Protein AF-0000000080302955 (afdb_homodimer)

Radius of gyration: 26.01 Å; Cα contacts (8 Å, |Δi|>4): 1082; chains: 2; bounding box: 60×89×62 Å

Sequence (620 aa):
MAKSSAPARTAAAPAAAERAVQARTAERAGIAPLDAADARRLARWQFAAAPGDGFSLRRLDPAAKPFSGGDKAADKARVEALARELDALQNLLYADRRHKLLVVLQGTDTSGKDGTIRGVFGQTSPLGVRTVAWKAPTETERAHDVLWRIHQQVPGAGEITIFNRSHYEDVLVPRVQGWVTMDQVRQRYAHINDFERMLAETGTRLVKCLLHISKDEQRARLQQRLDDPAKQWKFAPADLEVRRQWDDYQQAYADAIAATSTPWAPWTVVPADSKTHRNLMIALAVKQALLSMDLRFPPGDPALQGLRVTMAKSSAPARTAAAPAAAERAVQARTAERAGIAPLDAADARRLARWQFAAAPGDGFSLRRLDPAAKPFSGGDKAADKARVEALARELDALQNLLYADRRHKLLVVLQGTDTSGKDGTIRGVFGQTSPLGVRTVAWKAPTETERAHDVLWRIHQQVPGAGEITIFNRSHYEDVLVPRVQGWVTMDQVRQRYAHINDFERMLAETGTRLVKCLLHISKDEQRARLQQRLDDPAKQWKFAPADLEVRRQWDDYQQAYADAIAATSTPWAPWTVVPADSKTHRNLMIALAVKQALLSMDLRFPPGDPALQGLRVT

pLDDT: mean 91.27, std 11.77, range [23.86, 98.75]

InterPro domains:
  IPR022300 Polyphosphate:nucleotide phosphotransferase, PPK2 [TIGR03709] (47-303)
  IPR022488 Polyphosphate kinase-2-related [PF03976] (71-292)
  IPR027417 P-loop containing nucleoside triphosphate hydrolase [G3DSA:3.40.50.300] (45-309)
  IPR027417 P-loop containing nucleoside triphosphate hydrolase [SSF52540] (102-279)

Secondary structure (DSSP, 8-state):
---------BPPPPPHHHHHHHHHHHHHHTSPPPPHHHHHHHHTTEE-S---TT--GGGS-TT--TT--S-HHHHHHHHHHHHHHHHHHHHHHHHH-S-EEEEEEEESTTS-HHHHHHHHHTTS-TTTEEEEE--S--HHHHTS-TTHHHHTTS--TT-EEEEES-GGGGGTHHHHTTSS-HHHHHHHHHHHHHHHHHHHHTTEEEEEEEEE--HHHHHHHHHHHHH-TTTGGG--THHHHHHHTHHHHHHHHHHHHHHH--SSS-EEEEE-SSHHHHHHHHHHHHHHHHHTT---PPPP-GGGTT----/---------BPPPPPHHHHHHHHHHHHHHTSPPPPHHHHHHHHTTEE-S---TT--GGGS-TT--TT--S-HHHHHHHHHHHHHHHHHHHHHHHHH-S-EEEEEEEESTTS-HHHHHHHHHTTS-TTTEEEEE--S--HHHHTS-TTHHHHTTS--TT-EEEEES-GGGGGTHHHHTTSS-HHHHHHHHHHHHHHHHHHHHTTEEEEEEEEE--HHHHHHHHHHHHH-TTTGGG--THHHHHHHTHHHHHHHHHHHHHHH--SSS-EEEEE-SSHHHHHHHHHHHHHHHHHTT---PPPP-GGGTT----

Solvent-accessible surface area (backbone atoms only — not comparable to full-atom values): 32814 Å² total; per-residue (Å²): 130,82,76,79,64,62,73,61,51,44,40,76,72,77,50,73,69,49,48,52,32,20,44,52,19,16,54,74,47,73,48,78,57,82,52,68,68,57,50,49,57,49,22,70,36,24,28,29,35,46,26,46,79,77,58,51,62,84,78,52,60,22,70,53,53,92,84,54,85,83,42,69,68,61,43,49,50,49,30,52,53,46,13,52,49,47,26,38,45,46,53,38,35,43,57,41,44,71,41,22,33,37,37,36,37,39,59,59,83,84,33,42,63,67,57,35,47,34,56,37,46,11,56,29,42,44,85,39,38,44,51,46,76,63,69,84,73,50,74,72,53,63,77,45,58,82,56,58,70,51,64,75,63,59,50,52,65,15,23,35,24,34,27,44,36,56,77,61,49,70,54,36,56,38,48,71,70,60,74,50,53,72,68,55,44,52,51,47,41,53,51,50,47,51,50,50,47,53,40,34,78,70,36,30,46,50,47,36,34,36,30,35,53,42,74,67,54,38,38,53,50,54,38,45,22,66,71,33,81,93,35,33,80,78,56,53,76,65,56,56,58,52,54,74,41,42,69,54,51,51,50,35,51,27,50,49,48,29,65,47,15,27,81,69,39,29,35,29,59,36,30,21,58,44,64,63,47,28,29,35,54,51,42,50,53,51,46,53,55,58,24,61,61,55,48,45,71,62,80,79,59,75,87,51,64,87,66,76,69,126,129,82,77,79,64,63,73,59,52,44,40,76,70,76,50,73,70,48,48,52,33,20,42,52,18,17,55,73,46,74,47,78,55,81,53,68,67,58,50,48,57,50,22,73,37,22,27,28,35,46,26,48,82,76,60,51,63,85,78,51,62,22,70,54,52,93,82,52,84,82,41,70,68,59,41,48,50,49,29,52,53,46,14,51,50,47,26,39,46,47,53,37,35,43,58,38,44,71,42,21,32,37,37,36,36,39,58,59,83,82,32,41,62,67,57,34,47,35,56,37,47,11,57,30,41,44,86,39,38,43,52,46,77,64,70,85,75,49,73,72,53,64,76,47,59,83,56,58,70,50,64,76,62,59,50,52,66,13,22,36,24,34,26,44,35,57,77,61,48,72,54,36,54,38,48,71,72,61,76,49,53,72,68,54,45,54,51,47,40,52,52,49,46,53,51,50,46,52,41,33,78,71,36,30,46,51,46,34,34,36,31,35,54,42,73,67,53,39,37,54,51,53,38,46,22,64,70,33,80,93,35,32,80,79,55,54,76,66,55,57,58,51,54,74,40,43,70,52,51,52,50,36,51,27,51,49,48,29,65,48,16,28,80,69,40,29,37,29,57,35,31,21,56,41,65,63,47,28,29,37,54,52,41,50,53,51,46,51,54,56,25,61,61,56,49,44,71,60,80,77,59,75,87,52,64,87,64,76,66,126

Organism: Piscinibacter sakaiensis (NCBI:txid1547922)

Structure (mmCIF, N/CA/C/O backbone):
data_AF-0000000080302955-model_v1
#
loop_
_entity.id
_entity.type
_entity.pdbx_description
1 polymer 'UDP-galactose-lipid carrier transferase'
#
loop_
_atom_site.group_PDB
_atom_site.id
_atom_site.type_symbol
_atom_site.label_atom_id
_atom_site.label_alt_id
_atom_site.label_comp_id
_atom_site.label_asym_id
_atom_site.label_entity_id
_atom_site.label_seq_id
_atom_site.pdbx_PDB_ins_code
_atom_site.Cartn_x
_atom_site.Cartn_y
_atom_site.Cartn_z
_atom_site.occupancy
_atom_site.B_iso_or_equiv
_atom_site.auth_seq_id
_atom_site.auth_comp_id
_atom_site.auth_asym_id
_atom_site.auth_atom_id
_atom_site.pdbx_PDB_model_num
ATOM 1 N N . MET A 1 1 ? 16.266 -44.062 -28.812 1 30.67 1 MET A N 1
ATOM 2 C CA . MET A 1 1 ? 17.297 -43.438 -28 1 30.67 1 MET A CA 1
ATOM 3 C C . MET A 1 1 ? 16.719 -42.312 -27.141 1 30.67 1 MET A C 1
ATOM 5 O O . MET A 1 1 ? 16.125 -41.375 -27.672 1 30.67 1 MET A O 1
ATOM 9 N N . ALA A 1 2 ? 16.234 -42.75 -25.938 1 35.81 2 ALA A N 1
ATOM 10 C CA . ALA A 1 2 ? 15.508 -41.906 -24.984 1 35.81 2 ALA A CA 1
ATOM 11 C C . ALA A 1 2 ? 16.297 -40.656 -24.656 1 35.81 2 ALA A C 1
ATOM 13 O O . ALA A 1 2 ? 17.422 -40.719 -24.156 1 35.81 2 ALA A O 1
ATOM 14 N N . LYS A 1 3 ? 16.062 -39.625 -25.438 1 39.34 3 LYS A N 1
ATOM 15 C CA . LYS A 1 3 ? 16.781 -38.375 -25.219 1 39.34 3 LYS A CA 1
ATOM 16 C C . LYS A 1 3 ? 16.797 -38 -23.734 1 39.34 3 LYS A C 1
ATOM 18 O O . LYS A 1 3 ? 15.75 -38 -23.078 1 39.34 3 LYS A O 1
ATOM 23 N N . SER A 1 4 ? 17.859 -38.125 -23.047 1 32.59 4 SER A N 1
ATOM 24 C CA . SER A 1 4 ? 18.172 -37.812 -21.656 1 32.59 4 SER A CA 1
ATOM 25 C C . SER A 1 4 ? 17.719 -36.375 -21.297 1 32.59 4 SER A C 1
ATOM 27 O O . SER A 1 4 ? 18.141 -35.406 -21.938 1 32.59 4 SER A O 1
ATOM 29 N N . SER A 1 5 ? 16.438 -36.125 -20.875 1 33.81 5 SER A N 1
ATOM 30 C CA . SER A 1 5 ? 15.805 -34.875 -20.438 1 33.81 5 SER A CA 1
ATOM 31 C C . SER A 1 5 ? 16.688 -34.125 -19.469 1 33.81 5 SER A C 1
ATOM 33 O O . SER A 1 5 ? 17.047 -34.625 -18.406 1 33.81 5 SER A O 1
ATOM 35 N N . ALA A 1 6 ? 17.547 -33.281 -19.891 1 39 6 ALA A N 1
ATOM 36 C CA . ALA A 1 6 ? 18.453 -32.5 -19.062 1 39 6 ALA A CA 1
ATOM 37 C C . ALA A 1 6 ? 17.719 -31.891 -17.859 1 39 6 ALA A C 1
ATOM 39 O O . ALA A 1 6 ? 16.594 -31.406 -18 1 39 6 ALA A O 1
ATOM 40 N N . PRO A 1 7 ? 18.078 -32.188 -16.609 1 42.53 7 PRO A N 1
ATOM 41 C CA . PRO A 1 7 ? 17.5 -31.656 -15.383 1 42.53 7 PRO A CA 1
ATOM 42 C C . PRO A 1 7 ? 17.375 -30.141 -15.406 1 42.53 7 PRO A C 1
ATOM 44 O O . PRO A 1 7 ? 18.188 -29.469 -16.047 1 42.53 7 PRO A O 1
ATOM 47 N N . ALA A 1 8 ? 16.188 -29.609 -15.289 1 48.41 8 ALA A N 1
ATOM 48 C CA . ALA A 1 8 ? 15.938 -28.172 -15.148 1 48.41 8 ALA A CA 1
ATOM 49 C C . ALA A 1 8 ? 17.078 -27.484 -14.398 1 48.41 8 ALA A C 1
ATOM 51 O O . ALA A 1 8 ? 17.484 -27.953 -13.336 1 48.41 8 ALA A O 1
ATOM 52 N N . ARG A 1 9 ? 17.953 -26.75 -15.062 1 52.38 9 ARG A N 1
ATOM 53 C CA . ARG A 1 9 ? 19.094 -26.078 -14.445 1 52.38 9 ARG A CA 1
ATOM 54 C C . ARG A 1 9 ? 18.641 -25.062 -13.414 1 52.38 9 ARG A C 1
ATOM 56 O O . ARG A 1 9 ? 18.016 -24.047 -13.766 1 52.38 9 ARG A O 1
ATOM 63 N N . THR A 1 10 ? 18.562 -25.531 -12.195 1 56.72 10 THR A N 1
ATOM 64 C CA . THR A 1 10 ? 18.328 -24.641 -11.055 1 56.72 10 THR A CA 1
ATOM 65 C C . THR A 1 10 ? 19.406 -23.547 -10.992 1 56.72 10 THR A C 1
ATOM 67 O O . THR A 1 10 ? 20.453 -23.672 -11.617 1 56.72 10 THR A O 1
ATOM 70 N N . ALA A 1 11 ? 19.047 -22.359 -10.57 1 57.72 11 ALA A N 1
ATOM 71 C CA . ALA A 1 11 ? 20 -21.25 -10.438 1 57.72 11 ALA A CA 1
ATOM 72 C C . ALA A 1 11 ? 21.203 -21.656 -9.594 1 57.72 11 ALA A C 1
ATOM 74 O O . ALA A 1 11 ? 21.078 -22.484 -8.68 1 57.72 11 ALA A O 1
ATOM 75 N N . ALA A 1 12 ? 22.5 -21.312 -10.055 1 57.06 12 ALA A N 1
ATOM 76 C CA . ALA A 1 12 ? 23.703 -21.516 -9.266 1 57.06 12 ALA A CA 1
ATOM 77 C C . ALA A 1 12 ? 23.75 -20.594 -8.062 1 57.06 12 ALA A C 1
ATOM 79 O O . ALA A 1 12 ? 23.141 -19.516 -8.078 1 57.06 12 ALA A O 1
ATOM 80 N N . ALA A 1 13 ? 24.328 -21.062 -6.922 1 62.31 13 ALA A N 1
ATOM 81 C CA . ALA A 1 13 ? 24.609 -20.188 -5.785 1 62.31 13 ALA A CA 1
ATOM 82 C C . ALA A 1 13 ? 25.375 -18.938 -6.234 1 62.31 13 ALA A C 1
ATOM 84 O O . ALA A 1 13 ? 26.172 -19 -7.176 1 62.31 13 ALA A O 1
ATOM 85 N N . PRO A 1 14 ? 25.125 -17.797 -5.559 1 68.12 14 PRO A N 1
ATOM 86 C CA . PRO A 1 14 ? 25.766 -16.547 -5.953 1 68.12 14 PRO A CA 1
ATOM 87 C C . PRO A 1 14 ? 27.297 -16.641 -5.906 1 68.12 14 PRO A C 1
ATOM 89 O O . PRO A 1 14 ? 27.859 -17.234 -4.984 1 68.12 14 PRO A O 1
ATOM 92 N N . ALA A 1 15 ? 27.859 -16.094 -6.898 1 73.56 15 ALA A N 1
ATOM 93 C CA . ALA A 1 15 ? 29.312 -15.953 -6.977 1 73.56 15 ALA A CA 1
ATOM 94 C C . ALA A 1 15 ? 29.828 -15.039 -5.863 1 73.56 15 ALA A C 1
ATOM 96 O O . ALA A 1 15 ? 29.047 -14.375 -5.184 1 73.56 15 ALA A O 1
ATOM 97 N N . ALA A 1 16 ? 31.094 -15.148 -5.574 1 75.12 16 ALA A N 1
ATOM 98 C CA . ALA A 1 16 ? 31.75 -14.383 -4.516 1 75.12 16 ALA A CA 1
ATOM 99 C C . ALA A 1 16 ? 31.422 -12.891 -4.633 1 75.12 16 ALA A C 1
ATOM 101 O O . ALA A 1 16 ? 31.156 -12.234 -3.627 1 75.12 16 ALA A O 1
ATOM 102 N N . ALA A 1 17 ? 31.391 -12.43 -5.809 1 81.69 17 ALA A N 1
ATOM 103 C CA . ALA A 1 17 ? 31.109 -11.016 -6.031 1 81.69 17 ALA A CA 1
ATOM 104 C C . ALA A 1 17 ? 29.672 -10.68 -5.633 1 81.69 17 ALA A C 1
ATOM 106 O O . ALA A 1 17 ? 29.422 -9.625 -5.039 1 81.69 17 ALA A O 1
ATOM 107 N N . GLU A 1 18 ? 28.812 -11.586 -5.879 1 86 18 GLU A N 1
ATOM 108 C CA . GLU A 1 18 ? 27.406 -11.375 -5.539 1 86 18 GLU A CA 1
ATOM 109 C C . GLU A 1 18 ? 27.203 -11.391 -4.027 1 86 18 GLU A C 1
ATOM 111 O O . GLU A 1 18 ? 26.422 -10.609 -3.492 1 86 18 GLU A O 1
ATOM 116 N N . ARG A 1 19 ? 28.016 -12.188 -3.422 1 88.19 19 ARG A N 1
ATOM 117 C CA . ARG A 1 19 ? 27.922 -12.281 -1.968 1 88.19 19 ARG A CA 1
ATOM 118 C C . ARG A 1 19 ? 28.422 -11.008 -1.304 1 88.19 19 ARG A C 1
ATOM 120 O O . ARG A 1 19 ? 27.875 -10.57 -0.289 1 88.19 19 ARG A O 1
ATOM 127 N N . ALA A 1 20 ? 29.422 -10.484 -1.857 1 90.56 20 ALA A N 1
ATOM 128 C CA . ALA A 1 20 ? 29.953 -9.234 -1.32 1 90.56 20 ALA A CA 1
ATOM 129 C C . ALA A 1 20 ? 28.938 -8.102 -1.448 1 90.56 20 ALA A C 1
ATOM 131 O O . ALA A 1 20 ? 28.781 -7.293 -0.531 1 90.56 20 ALA A O 1
ATOM 132 N N . VAL A 1 21 ? 28.266 -8.078 -2.52 1 93.44 21 VAL A N 1
ATOM 133 C CA . VAL A 1 21 ? 27.25 -7.07 -2.754 1 93.44 21 VAL A CA 1
ATOM 134 C C . VAL A 1 21 ? 26.109 -7.238 -1.739 1 93.44 21 VAL A C 1
ATOM 136 O O . VAL A 1 21 ? 25.656 -6.262 -1.144 1 93.44 21 VAL A O 1
ATOM 139 N N . GLN A 1 22 ? 25.766 -8.43 -1.521 1 94.31 22 GLN A N 1
ATOM 140 C CA . GLN A 1 22 ? 24.688 -8.711 -0.578 1 94.31 22 GLN A CA 1
ATOM 141 C C . GLN A 1 22 ? 25.078 -8.305 0.84 1 94.31 22 GLN A C 1
ATOM 143 O O . GLN A 1 22 ? 24.266 -7.727 1.567 1 94.31 22 GLN A O 1
ATOM 148 N N . ALA A 1 23 ? 26.328 -8.555 1.139 1 93.94 23 ALA A N 1
ATOM 149 C CA . ALA A 1 23 ? 26.812 -8.219 2.475 1 93.94 23 ALA A CA 1
ATOM 150 C C . ALA A 1 23 ? 26.828 -6.711 2.695 1 93.94 23 ALA A C 1
ATOM 152 O O . ALA A 1 23 ? 26.453 -6.23 3.766 1 93.94 23 ALA A O 1
ATOM 153 N N . ARG A 1 24 ? 27.203 -6.008 1.759 1 95.12 24 ARG A N 1
ATOM 154 C CA . ARG A 1 24 ? 27.266 -4.551 1.859 1 95.12 24 ARG A CA 1
ATOM 155 C C . ARG A 1 24 ? 25.859 -3.963 2.012 1 95.12 24 ARG A C 1
ATOM 157 O O . ARG A 1 24 ? 25.641 -3.086 2.852 1 95.12 24 ARG A O 1
ATOM 164 N N . THR A 1 25 ? 24.953 -4.449 1.25 1 96.06 25 THR A N 1
ATOM 165 C CA . THR A 1 25 ? 23.562 -3.973 1.333 1 96.06 25 THR A CA 1
ATOM 166 C C . THR A 1 25 ? 22.969 -4.297 2.695 1 96.06 25 THR A C 1
ATOM 168 O O . THR A 1 25 ? 22.281 -3.459 3.295 1 96.06 25 THR A O 1
ATOM 171 N N . ALA A 1 26 ? 23.266 -5.488 3.15 1 96.44 26 ALA A N 1
ATOM 172 C CA . ALA A 1 26 ? 22.766 -5.895 4.457 1 96.44 26 ALA A CA 1
ATOM 173 C C . ALA A 1 26 ? 23.297 -4.98 5.559 1 96.44 26 ALA A C 1
ATOM 175 O O . ALA A 1 26 ? 22.547 -4.559 6.441 1 96.44 26 ALA A O 1
ATOM 176 N N . GLU A 1 27 ? 24.531 -4.691 5.457 1 94.81 27 GLU A N 1
ATOM 177 C CA . GLU A 1 27 ? 25.156 -3.805 6.434 1 94.81 27 GLU A CA 1
ATOM 178 C C . GLU A 1 27 ? 24.516 -2.422 6.41 1 94.81 27 GLU A C 1
ATOM 180 O O . GLU A 1 27 ? 24.188 -1.868 7.465 1 94.81 27 GLU A O 1
ATOM 185 N N . ARG A 1 28 ? 24.297 -1.939 5.309 1 93.69 28 ARG A N 1
ATOM 186 C CA . ARG A 1 28 ? 23.734 -0.609 5.137 1 93.69 28 ARG A CA 1
ATOM 187 C C . ARG A 1 28 ? 22.281 -0.568 5.629 1 93.69 28 ARG A C 1
ATOM 189 O O . ARG A 1 28 ? 21.828 0.461 6.125 1 93.69 28 ARG A O 1
ATOM 196 N N . ALA A 1 29 ? 21.594 -1.683 5.508 1 94.12 29 ALA A N 1
ATOM 197 C CA . ALA A 1 29 ? 20.219 -1.764 5.957 1 94.12 29 ALA A CA 1
ATOM 198 C C . ALA A 1 29 ? 20.141 -2.133 7.438 1 94.12 29 ALA A C 1
ATOM 200 O O . ALA A 1 29 ? 19.047 -2.152 8.023 1 94.12 29 ALA A O 1
ATOM 201 N N . GLY A 1 30 ? 21.25 -2.459 8.062 1 94.19 30 GLY A N 1
ATOM 202 C CA . GLY A 1 30 ? 21.297 -2.838 9.461 1 94.19 30 GLY A CA 1
ATOM 203 C C . GLY A 1 30 ? 20.688 -4.203 9.727 1 94.19 30 GLY A C 1
ATOM 204 O O . GLY A 1 30 ? 20.031 -4.406 10.75 1 94.19 30 GLY A O 1
ATOM 205 N N . ILE A 1 31 ? 20.812 -5.113 8.711 1 96.19 31 ILE A N 1
ATOM 206 C CA . ILE A 1 31 ? 20.25 -6.449 8.875 1 96.19 31 ILE A CA 1
ATOM 207 C C . ILE A 1 31 ? 21.312 -7.5 8.57 1 96.19 31 ILE A C 1
ATOM 209 O O . ILE A 1 31 ? 22.422 -7.168 8.125 1 96.19 31 ILE A O 1
ATOM 213 N N . ALA A 1 32 ? 21.016 -8.773 8.852 1 94.5 32 ALA A N 1
ATOM 214 C CA . ALA A 1 32 ? 21.906 -9.867 8.5 1 94.5 32 ALA A CA 1
ATOM 215 C C . ALA A 1 32 ? 21.797 -10.227 7.023 1 94.5 32 ALA A C 1
ATOM 217 O O . ALA A 1 32 ? 20.719 -10.109 6.434 1 94.5 32 ALA A O 1
ATOM 218 N N . PRO A 1 33 ? 22.922 -10.641 6.426 1 94.44 33 PRO A N 1
ATOM 219 C CA . PRO A 1 33 ? 22.812 -11.156 5.059 1 94.44 33 PRO A CA 1
ATOM 220 C C . PRO A 1 33 ? 22.016 -12.461 4.984 1 94.44 33 PRO A C 1
ATOM 222 O O . PRO A 1 33 ? 21.625 -13.008 6.016 1 94.44 33 PRO A O 1
ATOM 225 N N . LEU A 1 34 ? 21.703 -12.836 3.781 1 94.44 34 LEU A N 1
ATOM 226 C CA . LEU A 1 34 ? 21 -14.102 3.592 1 94.44 34 LEU A CA 1
ATOM 227 C C . LEU A 1 34 ? 21.906 -15.281 3.963 1 94.44 34 LEU A C 1
ATOM 229 O O . LEU A 1 34 ? 23.062 -15.336 3.537 1 94.44 34 LEU A O 1
ATOM 233 N N . ASP A 1 35 ? 21.359 -16.141 4.746 1 93.31 35 ASP A N 1
ATOM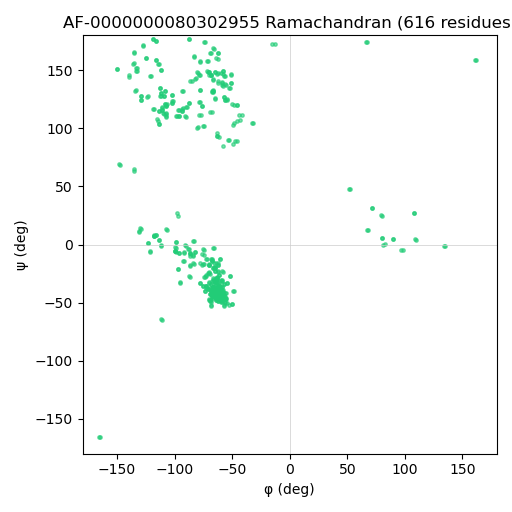 234 C CA . ASP A 1 35 ? 22.094 -17.344 5.113 1 93.31 35 ASP A CA 1
ATOM 235 C C . ASP A 1 35 ? 22.469 -18.156 3.879 1 93.31 35 ASP A C 1
ATOM 237 O O . ASP A 1 35 ? 21.641 -18.328 2.971 1 93.31 35 ASP A O 1
ATOM 241 N N . ALA A 1 36 ? 23.703 -18.719 3.855 1 91.88 36 ALA A N 1
ATOM 242 C CA . ALA A 1 36 ? 24.172 -19.484 2.701 1 91.88 36 ALA A CA 1
ATOM 243 C C . ALA A 1 36 ? 23.312 -20.719 2.461 1 91.88 36 ALA A C 1
ATOM 245 O O . ALA A 1 36 ? 23.078 -21.109 1.314 1 91.88 36 ALA A O 1
ATOM 246 N N . ALA A 1 37 ? 22.953 -21.312 3.525 1 93.62 37 ALA A N 1
ATOM 247 C CA . ALA A 1 37 ? 22.094 -22.484 3.395 1 93.62 37 ALA A CA 1
ATOM 248 C C . ALA A 1 37 ? 20.75 -22.125 2.789 1 93.62 37 ALA A C 1
ATOM 250 O O . ALA A 1 37 ? 20.234 -22.859 1.934 1 93.62 37 ALA A O 1
ATOM 251 N N . ASP A 1 38 ? 20.172 -21 3.225 1 94.81 38 ASP A N 1
ATOM 252 C CA . ASP A 1 38 ? 18.922 -20.531 2.662 1 94.81 38 ASP A CA 1
ATOM 253 C C . ASP A 1 38 ? 19.062 -20.203 1.18 1 94.81 38 ASP A C 1
ATOM 255 O O . ASP A 1 38 ? 18.188 -20.531 0.377 1 94.81 38 ASP A O 1
ATOM 259 N N . ALA A 1 39 ? 20.188 -19.594 0.848 1 94.06 39 ALA A N 1
ATOM 260 C CA . ALA A 1 39 ? 20.438 -19.25 -0.548 1 94.06 39 ALA A CA 1
ATOM 261 C C . ALA A 1 39 ? 20.484 -20.484 -1.427 1 94.06 39 ALA A C 1
ATOM 263 O O . ALA A 1 39 ? 19.906 -20.516 -2.516 1 94.06 39 ALA A O 1
ATOM 264 N N . ARG A 1 40 ? 21.141 -21.516 -0.97 1 93.12 40 ARG A N 1
ATOM 265 C CA . ARG A 1 40 ? 21.25 -22.766 -1.712 1 93.12 40 ARG A CA 1
ATOM 266 C C . ARG A 1 40 ? 19.891 -23.438 -1.854 1 93.12 40 ARG A C 1
ATOM 268 O O . ARG A 1 40 ? 19.562 -23.953 -2.926 1 93.12 40 ARG A O 1
ATOM 275 N N . ARG A 1 41 ? 19.156 -23.438 -0.769 1 95 41 ARG A N 1
ATOM 276 C CA . ARG A 1 41 ? 17.828 -24.047 -0.803 1 95 41 ARG A CA 1
ATOM 277 C C . ARG A 1 41 ? 16.922 -23.312 -1.778 1 95 41 ARG A C 1
ATOM 279 O O . ARG A 1 41 ? 16.172 -23.953 -2.535 1 95 41 ARG A O 1
ATOM 286 N N . LEU A 1 42 ? 17.016 -22.016 -1.708 1 95.44 42 LEU A N 1
ATOM 287 C CA . LEU A 1 42 ? 16.188 -21.219 -2.604 1 95.44 42 LEU A CA 1
ATOM 288 C C . LEU A 1 42 ? 16.516 -21.516 -4.062 1 95.44 42 LEU A C 1
ATOM 290 O O . LEU A 1 42 ? 15.609 -21.641 -4.891 1 95.44 42 LEU A O 1
ATOM 294 N N . ALA A 1 43 ? 17.797 -21.719 -4.398 1 92.94 43 ALA A N 1
ATOM 295 C CA . ALA A 1 43 ? 18.25 -21.938 -5.766 1 92.94 43 ALA A CA 1
ATOM 296 C C . ALA A 1 43 ? 17.641 -23.219 -6.355 1 92.94 43 ALA A C 1
ATOM 298 O O . ALA A 1 43 ? 17.391 -23.281 -7.559 1 92.94 43 ALA A O 1
ATOM 299 N N . ARG A 1 44 ? 17.25 -24.109 -5.52 1 92.81 44 ARG A N 1
ATOM 300 C CA . ARG A 1 44 ? 16.688 -25.391 -5.965 1 92.81 44 ARG A CA 1
ATOM 301 C C . ARG A 1 44 ? 15.273 -25.203 -6.496 1 92.81 44 ARG A C 1
ATOM 303 O O . ARG A 1 44 ? 14.75 -26.078 -7.184 1 92.81 44 ARG A O 1
ATOM 310 N N . TRP A 1 45 ? 14.727 -24.078 -6.141 1 95.5 45 TRP A N 1
ATOM 311 C CA . TRP A 1 45 ? 13.336 -23.844 -6.52 1 95.5 45 TRP A CA 1
ATOM 312 C C . TRP A 1 45 ? 13.234 -22.703 -7.523 1 95.5 45 TRP A C 1
ATOM 314 O O . TRP A 1 45 ? 12.133 -22.266 -7.875 1 95.5 45 TRP A O 1
ATOM 324 N N . GLN A 1 46 ? 14.414 -22.188 -7.941 1 94.5 46 GLN A N 1
ATOM 325 C CA . GLN A 1 46 ? 14.477 -21.094 -8.898 1 94.5 46 GLN A CA 1
ATOM 326 C C . GLN A 1 46 ? 14.977 -21.578 -10.258 1 94.5 46 GLN A C 1
ATOM 328 O O . GLN A 1 46 ? 15.961 -22.312 -10.336 1 94.5 46 GLN A O 1
ATOM 333 N N . PHE A 1 47 ? 14.312 -21.203 -11.273 1 91.31 47 PHE A N 1
ATOM 334 C CA . PHE A 1 47 ? 14.633 -21.641 -12.625 1 91.31 47 PHE A CA 1
ATOM 335 C C . PHE A 1 47 ? 15.078 -20.453 -13.484 1 91.31 47 PHE A C 1
ATOM 337 O O . PHE A 1 47 ? 14.266 -19.594 -13.828 1 91.31 47 PHE A O 1
ATOM 344 N N . ALA A 1 48 ? 16.344 -20.391 -13.781 1 83 48 ALA A N 1
ATOM 345 C CA . ALA A 1 48 ? 16.938 -19.266 -14.484 1 83 48 ALA A CA 1
ATOM 346 C C . ALA A 1 48 ? 17.125 -19.562 -15.969 1 83 48 ALA A C 1
ATOM 348 O O . ALA A 1 48 ? 17.562 -18.703 -16.734 1 83 48 ALA A O 1
ATOM 349 N N . ALA A 1 49 ? 16.891 -20.641 -16.359 1 76.75 49 ALA A N 1
ATOM 350 C CA . ALA A 1 49 ? 16.922 -21.047 -17.766 1 76.75 49 ALA A CA 1
ATOM 351 C C . ALA A 1 49 ? 15.773 -21.984 -18.109 1 76.75 49 ALA A C 1
ATOM 353 O O . ALA A 1 49 ? 15.195 -22.609 -17.219 1 76.75 49 ALA A O 1
ATOM 354 N N . ALA A 1 50 ? 15.391 -21.75 -19.344 1 68.06 50 ALA A N 1
ATOM 355 C CA . ALA A 1 50 ? 14.297 -22.609 -19.766 1 68.06 50 ALA A CA 1
ATOM 356 C C . ALA A 1 50 ? 14.531 -24.047 -19.328 1 68.06 50 ALA A C 1
ATOM 358 O O . ALA A 1 50 ? 15.539 -24.672 -19.688 1 68.06 50 ALA A O 1
ATOM 359 N N . PRO A 1 51 ? 13.641 -24.344 -18.406 1 64.75 51 PRO A N 1
ATOM 360 C CA . PRO A 1 51 ? 13.789 -25.766 -18.094 1 64.75 51 PRO A CA 1
ATOM 361 C C . PRO A 1 51 ? 13.484 -26.672 -19.281 1 64.75 51 PRO A C 1
ATOM 363 O O . PRO A 1 51 ? 12.711 -26.297 -20.172 1 64.75 51 PRO A O 1
ATOM 366 N N . GLY A 1 52 ? 14.594 -27.047 -20.062 1 59.09 52 GLY A N 1
ATOM 367 C CA . GLY A 1 52 ? 14.508 -27.859 -21.266 1 59.09 52 GLY A CA 1
ATOM 368 C C . GLY A 1 52 ? 13.156 -28.531 -21.438 1 59.09 52 GLY A C 1
ATOM 369 O O . GLY A 1 52 ? 12.258 -28.344 -20.625 1 59.09 52 GLY A O 1
ATOM 370 N N . ASP A 1 53 ? 12.945 -29.141 -22.547 1 61 53 ASP A N 1
ATOM 371 C CA . ASP A 1 53 ? 11.812 -29.969 -22.922 1 61 53 ASP A CA 1
ATOM 372 C C . ASP A 1 53 ? 11.523 -31.016 -21.844 1 61 53 ASP A C 1
ATOM 374 O O . ASP A 1 53 ? 12.453 -31.625 -21.297 1 61 53 ASP A O 1
ATOM 378 N N . GLY A 1 54 ? 10.43 -30.781 -20.969 1 70.25 54 GLY A N 1
ATOM 379 C CA . GLY A 1 54 ? 10.055 -31.797 -20 1 70.25 54 GLY A CA 1
ATOM 380 C C . GLY A 1 54 ? 9.781 -31.234 -18.609 1 70.25 54 GLY A C 1
ATOM 381 O O . GLY A 1 54 ? 9.555 -31.984 -17.656 1 70.25 54 GLY A O 1
ATOM 382 N N . PHE A 1 55 ? 9.945 -29.969 -18.531 1 83.5 55 PHE A N 1
ATOM 383 C CA . PHE A 1 55 ? 9.594 -29.406 -17.234 1 83.5 55 PHE A CA 1
ATOM 384 C C . PHE A 1 55 ? 8.148 -29.734 -16.859 1 83.5 55 PHE A C 1
ATOM 386 O O . PHE A 1 55 ? 7.254 -29.625 -17.703 1 83.5 55 PHE A O 1
ATOM 393 N N . SER A 1 56 ? 8.023 -30.312 -15.633 1 88 56 SER A N 1
ATOM 394 C CA . SER A 1 56 ? 6.691 -30.641 -15.133 1 88 56 SER A CA 1
ATOM 395 C C . SER A 1 56 ? 6.52 -30.188 -13.688 1 88 56 SER A C 1
ATOM 397 O O . SER A 1 56 ? 7.383 -30.438 -12.844 1 88 56 SER A O 1
ATOM 399 N N . LEU A 1 57 ? 5.449 -29.562 -13.469 1 92.19 57 LEU A N 1
ATOM 400 C CA . LEU A 1 57 ? 5.125 -29.141 -12.109 1 92.19 57 LEU A CA 1
ATOM 401 C C . LEU A 1 57 ? 4.898 -30.344 -11.203 1 92.19 57 LEU A C 1
ATOM 403 O O . LEU A 1 57 ? 4.992 -30.234 -9.977 1 92.19 57 LEU A O 1
ATOM 407 N N . ARG A 1 58 ? 4.621 -31.484 -11.836 1 89.75 58 ARG A N 1
ATOM 408 C CA . ARG A 1 58 ? 4.34 -32.688 -11.078 1 89.75 58 ARG A CA 1
ATOM 409 C C . ARG A 1 58 ? 5.574 -33.156 -10.312 1 89.75 58 ARG A C 1
ATOM 411 O O . ARG A 1 58 ? 5.457 -33.906 -9.336 1 89.75 58 ARG A O 1
ATOM 418 N N . ARG A 1 59 ? 6.676 -32.719 -10.742 1 90.5 59 ARG A N 1
ATOM 419 C CA . ARG A 1 59 ? 7.93 -33.156 -10.117 1 90.5 59 ARG A CA 1
ATOM 420 C C . ARG A 1 59 ? 8.242 -32.312 -8.891 1 90.5 59 ARG A C 1
ATOM 422 O O . ARG A 1 59 ? 9.164 -32.625 -8.133 1 90.5 59 ARG A O 1
ATOM 429 N N . LEU A 1 60 ? 7.523 -31.281 -8.688 1 94.56 60 LEU A N 1
ATOM 430 C CA . LEU A 1 60 ? 7.715 -30.391 -7.559 1 94.56 60 LEU A CA 1
ATOM 431 C C . LEU A 1 60 ? 6.602 -30.562 -6.531 1 94.56 60 LEU A C 1
ATOM 433 O O . LEU A 1 60 ? 5.434 -30.281 -6.82 1 94.56 60 LEU A O 1
ATOM 437 N N . ASP A 1 61 ? 6.941 -31.062 -5.363 1 96.94 61 ASP A N 1
ATOM 438 C CA . ASP A 1 61 ? 5.969 -31.344 -4.312 1 96.94 61 ASP A CA 1
ATOM 439 C C . ASP A 1 61 ? 5.391 -30.047 -3.744 1 96.94 61 ASP A C 1
ATOM 441 O O . ASP A 1 61 ? 6.094 -29.281 -3.074 1 96.94 61 ASP A O 1
ATOM 445 N N . PRO A 1 62 ? 4.125 -29.828 -3.949 1 98 62 PRO A N 1
ATOM 446 C CA . PRO A 1 62 ? 3.52 -28.594 -3.441 1 98 62 PRO A CA 1
ATOM 447 C C . PRO A 1 62 ? 3.449 -28.547 -1.917 1 98 62 PRO A C 1
ATOM 449 O O . PRO A 1 62 ? 3.197 -27.5 -1.335 1 98 62 PRO A O 1
ATOM 452 N N . ALA A 1 63 ? 3.686 -29.641 -1.277 1 97.81 63 ALA A N 1
ATOM 453 C CA . ALA A 1 63 ? 3.605 -29.719 0.179 1 97.81 63 ALA A CA 1
ATOM 454 C C . ALA A 1 63 ? 4.992 -29.625 0.811 1 97.81 63 ALA A C 1
ATOM 456 O O . ALA A 1 63 ? 5.125 -29.625 2.037 1 97.81 63 ALA A O 1
ATOM 457 N N . ALA A 1 64 ? 6.059 -29.531 -0.022 1 97.56 64 ALA A N 1
ATOM 458 C CA . ALA A 1 64 ? 7.414 -29.422 0.503 1 97.56 64 ALA A CA 1
ATOM 459 C C . ALA A 1 64 ? 7.562 -28.188 1.383 1 97.56 64 ALA A C 1
ATOM 461 O O . ALA A 1 64 ? 6.902 -27.156 1.148 1 97.56 64 ALA A O 1
ATOM 462 N N . LYS A 1 65 ? 8.422 -28.297 2.412 1 97.69 65 LYS A N 1
ATOM 463 C CA . LYS A 1 65 ? 8.688 -27.188 3.32 1 97.69 65 LYS A CA 1
ATOM 464 C C . LYS A 1 65 ? 10.188 -27.047 3.58 1 97.69 65 LYS A C 1
ATOM 466 O O . LYS A 1 65 ? 10.633 -27.109 4.727 1 97.69 65 LYS A O 1
ATOM 471 N N . PRO A 1 66 ? 10.93 -26.734 2.578 1 96.5 66 PRO A N 1
ATOM 472 C CA . PRO A 1 66 ? 12.383 -26.719 2.699 1 96.5 66 PRO A CA 1
ATOM 473 C C . PRO A 1 66 ? 12.891 -25.672 3.693 1 96.5 66 PRO A C 1
ATOM 475 O O . PRO A 1 66 ? 14.016 -25.766 4.176 1 96.5 66 PRO A O 1
ATOM 478 N N . PHE A 1 67 ? 12.086 -24.703 4.094 1 96.88 67 PHE A N 1
ATOM 479 C CA . PHE A 1 67 ? 12.578 -23.625 4.945 1 96.88 67 PHE A CA 1
ATOM 480 C C . PHE A 1 67 ? 11.961 -23.719 6.336 1 96.88 67 PHE A C 1
ATOM 482 O O . PHE A 1 67 ? 12.281 -22.906 7.215 1 96.88 67 PHE A O 1
ATOM 489 N N . SER A 1 68 ? 11.133 -24.688 6.508 1 96.12 68 SER A N 1
ATOM 490 C CA . SER A 1 68 ? 10.508 -24.859 7.816 1 96.12 68 SER A CA 1
ATOM 491 C C . SER A 1 68 ? 11.43 -25.609 8.773 1 96.12 68 SER A C 1
ATOM 493 O O . SER A 1 68 ? 12.102 -26.562 8.383 1 96.12 68 SER A O 1
ATOM 495 N N . GLY A 1 69 ? 11.422 -25.203 10.031 1 93 69 GLY A N 1
ATOM 496 C CA . GLY A 1 69 ? 12.117 -25.938 11.078 1 93 69 GLY A CA 1
ATOM 497 C C . GLY A 1 69 ? 11.25 -27 11.742 1 93 69 GLY A C 1
ATOM 498 O O . GLY A 1 69 ? 11.695 -27.656 12.68 1 93 69 GLY A O 1
ATOM 499 N N . GLY A 1 70 ? 10.039 -27.062 11.305 1 93.62 70 GLY A N 1
ATOM 500 C CA . GLY A 1 70 ? 9.141 -28.062 11.852 1 93.62 70 GLY A CA 1
ATOM 501 C C . GLY A 1 70 ? 8.227 -27.516 12.93 1 93.62 70 GLY A C 1
ATOM 502 O O . GLY A 1 70 ? 7.387 -28.234 13.469 1 93.62 70 GLY A O 1
ATOM 503 N N . ASP A 1 71 ? 8.422 -26.312 13.281 1 94.06 71 ASP A N 1
ATOM 504 C CA . ASP A 1 71 ? 7.602 -25.641 14.281 1 94.06 71 ASP A CA 1
ATOM 505 C C . ASP A 1 71 ? 6.871 -24.438 13.68 1 94.06 71 ASP A C 1
ATOM 507 O O . ASP A 1 71 ? 7.496 -23.453 13.297 1 94.06 71 ASP A O 1
ATOM 511 N N . LYS A 1 72 ? 5.57 -24.562 13.695 1 93.19 72 LYS A N 1
ATOM 512 C CA . LYS A 1 72 ? 4.746 -23.547 13.031 1 93.19 72 LYS A CA 1
ATOM 513 C C . LYS A 1 72 ? 4.922 -22.188 13.688 1 93.19 72 LYS A C 1
ATOM 515 O O . LYS A 1 72 ? 4.996 -21.156 13 1 93.19 72 LYS A O 1
ATOM 520 N N . ALA A 1 73 ? 4.969 -22.188 14.953 1 94.25 73 ALA A N 1
ATOM 521 C CA . ALA A 1 73 ? 5.117 -20.938 15.68 1 94.25 73 ALA A CA 1
ATOM 522 C C . ALA A 1 73 ? 6.461 -20.281 15.367 1 94.25 73 ALA A C 1
ATOM 524 O O . ALA A 1 73 ? 6.531 -19.062 15.164 1 94.25 73 ALA A O 1
ATOM 525 N N . ALA A 1 74 ? 7.453 -21.062 15.359 1 95.5 74 ALA A N 1
ATOM 526 C CA . ALA A 1 74 ? 8.781 -20.547 15.039 1 95.5 74 ALA A CA 1
ATOM 527 C C . ALA A 1 74 ? 8.844 -20.047 13.594 1 95.5 74 ALA A C 1
ATOM 529 O O . ALA A 1 74 ? 9.461 -19.016 13.32 1 95.5 74 ALA A O 1
ATOM 530 N N . ASP A 1 75 ? 8.219 -20.75 12.703 1 96.38 75 ASP A N 1
ATOM 531 C CA . ASP A 1 75 ? 8.195 -20.344 11.297 1 96.38 75 ASP A CA 1
ATOM 532 C C . ASP A 1 75 ? 7.457 -19.016 11.125 1 96.38 75 ASP A C 1
ATOM 534 O O . ASP A 1 75 ? 7.883 -18.156 10.352 1 96.38 75 ASP A O 1
ATOM 538 N N . LYS A 1 76 ? 6.41 -18.891 11.867 1 94.56 76 LYS A N 1
ATOM 539 C CA . LYS A 1 76 ? 5.652 -17.656 11.82 1 94.56 76 LYS A CA 1
ATOM 540 C C . LYS A 1 76 ? 6.488 -16.484 12.344 1 94.56 76 LYS A C 1
ATOM 542 O O . LYS A 1 76 ? 6.473 -15.391 11.766 1 94.56 76 LYS A O 1
ATOM 547 N N . ALA A 1 77 ? 7.176 -16.719 13.367 1 94.75 77 ALA A N 1
ATOM 548 C CA . ALA A 1 77 ? 8.055 -15.688 13.93 1 94.75 77 ALA A CA 1
ATOM 549 C C . ALA A 1 77 ? 9.133 -15.289 12.93 1 94.75 77 ALA A C 1
ATOM 551 O O . ALA A 1 77 ? 9.492 -14.117 12.828 1 94.75 77 ALA A O 1
ATOM 552 N N . ARG A 1 78 ? 9.633 -16.297 12.266 1 96.25 78 ARG A N 1
ATOM 553 C CA . ARG A 1 78 ? 10.648 -16.031 11.25 1 96.25 78 ARG A CA 1
ATOM 554 C C . ARG A 1 78 ? 10.086 -15.18 10.117 1 96.25 78 ARG A C 1
ATOM 556 O O . ARG A 1 78 ? 10.75 -14.266 9.625 1 96.25 78 ARG A O 1
ATOM 563 N N . VAL A 1 79 ? 8.875 -15.43 9.719 1 95.62 79 VAL A N 1
ATOM 564 C CA . VAL A 1 79 ? 8.219 -14.617 8.688 1 95.62 79 VAL A CA 1
ATOM 565 C C . VAL A 1 79 ? 8.117 -13.172 9.156 1 95.62 79 VAL A C 1
ATOM 567 O O . VAL A 1 79 ? 8.414 -12.242 8.398 1 95.62 79 VAL A O 1
ATOM 570 N N . GLU A 1 80 ? 7.781 -13 10.383 1 91.38 80 GLU A N 1
ATOM 571 C CA . GLU A 1 80 ? 7.645 -11.656 10.945 1 91.38 80 GLU A CA 1
ATOM 572 C C . GLU A 1 80 ? 8.984 -10.938 10.977 1 91.38 80 GLU A C 1
ATOM 574 O O . GLU A 1 80 ? 9.062 -9.742 10.664 1 91.38 80 GLU A O 1
ATOM 579 N N . ALA A 1 81 ? 9.961 -11.609 11.367 1 94.81 81 ALA A N 1
ATOM 580 C CA . ALA A 1 81 ? 11.305 -11.039 11.391 1 94.81 81 ALA A CA 1
ATOM 581 C C . ALA A 1 81 ? 11.75 -10.625 9.992 1 94.81 81 ALA A C 1
ATOM 583 O O . ALA A 1 81 ? 12.305 -9.539 9.805 1 94.81 81 ALA A O 1
ATOM 584 N N . LEU A 1 82 ? 11.484 -11.484 9.062 1 96.06 82 LEU A N 1
ATOM 585 C CA . LEU A 1 82 ? 11.836 -11.18 7.68 1 96.06 82 LEU A CA 1
ATOM 586 C C . LEU A 1 82 ? 11.039 -9.984 7.164 1 96.06 82 LEU A C 1
ATOM 588 O O . LEU A 1 82 ? 11.57 -9.164 6.418 1 96.06 82 LEU A O 1
ATOM 592 N N . ALA A 1 83 ? 9.812 -9.93 7.543 1 91.31 83 ALA A N 1
ATOM 593 C CA . ALA A 1 83 ? 8.992 -8.789 7.129 1 91.31 83 ALA A CA 1
ATOM 594 C C . ALA A 1 83 ? 9.594 -7.473 7.602 1 91.31 83 ALA A C 1
ATOM 596 O O . ALA A 1 83 ? 9.586 -6.48 6.871 1 91.31 83 ALA A O 1
ATOM 597 N N . ARG A 1 84 ? 10.172 -7.449 8.75 1 91.38 84 ARG A N 1
ATOM 598 C CA . ARG A 1 84 ? 10.844 -6.262 9.273 1 91.38 84 ARG A CA 1
ATOM 599 C C . ARG A 1 84 ? 12.109 -5.949 8.484 1 91.38 84 ARG A C 1
ATOM 601 O O . ARG A 1 84 ? 12.398 -4.785 8.195 1 91.38 84 ARG A O 1
ATOM 608 N N . GLU A 1 85 ? 12.812 -6.996 8.211 1 95.88 85 GLU A N 1
ATOM 609 C CA . GLU A 1 85 ? 14.016 -6.809 7.398 1 95.88 85 GLU A CA 1
ATOM 610 C C . GLU A 1 85 ? 13.664 -6.25 6.023 1 95.88 85 GLU A C 1
ATOM 612 O O . GLU A 1 85 ? 14.375 -5.391 5.496 1 95.88 85 GLU A O 1
ATOM 617 N N . LEU A 1 86 ? 12.562 -6.781 5.496 1 95.38 86 LEU A N 1
ATOM 618 C CA . LEU A 1 86 ? 12.125 -6.309 4.188 1 95.38 86 LEU A CA 1
ATOM 619 C C . LEU A 1 86 ? 11.719 -4.836 4.254 1 95.38 86 LEU A C 1
ATOM 621 O O . LEU A 1 86 ? 11.922 -4.09 3.295 1 95.38 86 LEU A O 1
ATOM 625 N N . ASP A 1 87 ? 11.211 -4.426 5.32 1 91.06 87 ASP A N 1
ATOM 626 C CA . ASP A 1 87 ? 10.883 -3.016 5.516 1 91.06 87 ASP A CA 1
ATOM 627 C C . ASP A 1 87 ? 12.141 -2.152 5.492 1 91.06 87 ASP A C 1
ATOM 629 O O . ASP A 1 87 ? 12.164 -1.094 4.863 1 91.06 87 ASP A O 1
ATOM 633 N N . ALA A 1 88 ? 13.156 -2.568 6.188 1 93.38 88 ALA A N 1
ATOM 634 C CA . ALA A 1 88 ? 14.43 -1.855 6.199 1 93.38 88 ALA A CA 1
ATOM 635 C C . ALA A 1 88 ? 15.023 -1.761 4.797 1 93.38 88 ALA A C 1
ATOM 637 O O . ALA A 1 88 ? 15.508 -0.703 4.391 1 93.38 88 ALA A O 1
ATOM 638 N N . LEU A 1 89 ? 14.93 -2.844 4.105 1 96.25 89 LEU A N 1
ATOM 639 C CA . LEU A 1 89 ? 15.469 -2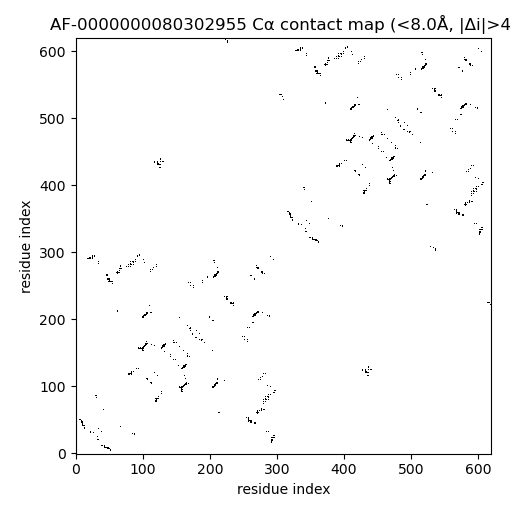.877 2.746 1 96.25 89 LEU A CA 1
ATOM 640 C C . LEU A 1 89 ? 14.641 -1.994 1.816 1 96.25 89 LEU A C 1
ATOM 642 O O . LEU A 1 89 ? 15.188 -1.338 0.928 1 96.25 89 LEU A O 1
ATOM 646 N N . GLN A 1 90 ? 13.344 -2.045 2.021 1 93.94 90 GLN A N 1
ATOM 647 C CA . GLN A 1 90 ? 12.477 -1.183 1.229 1 93.94 90 GLN A CA 1
ATOM 648 C C . GLN A 1 90 ? 12.805 0.29 1.454 1 93.94 90 GLN A C 1
ATOM 650 O O . GLN A 1 90 ? 12.82 1.081 0.508 1 93.94 90 GLN A O 1
ATOM 655 N N . ASN A 1 91 ? 13.047 0.659 2.646 1 91.31 91 ASN A N 1
ATOM 656 C CA . ASN A 1 91 ? 13.445 2.027 2.963 1 91.31 91 ASN A CA 1
ATOM 657 C C . ASN A 1 91 ? 14.727 2.422 2.234 1 91.31 91 ASN A C 1
ATOM 659 O O . ASN A 1 91 ? 14.82 3.527 1.697 1 91.31 91 ASN A O 1
ATOM 663 N N . LEU A 1 92 ? 15.641 1.553 2.279 1 94.56 92 LEU A N 1
ATOM 664 C CA . LEU A 1 92 ? 16.906 1.781 1.582 1 94.56 92 LEU A CA 1
ATOM 665 C C . LEU A 1 92 ? 16.672 1.888 0.077 1 94.56 92 LEU A C 1
ATOM 667 O O . LEU A 1 92 ? 17.25 2.764 -0.579 1 94.56 92 LEU A O 1
ATOM 671 N N . LEU A 1 93 ? 15.812 1.024 -0.463 1 96.19 93 LEU A N 1
ATOM 672 C CA . LEU A 1 93 ? 15.461 1.082 -1.879 1 96.19 93 LEU A CA 1
ATOM 673 C C . LEU A 1 93 ? 14.82 2.42 -2.225 1 96.19 93 LEU A C 1
ATOM 675 O O . LEU A 1 93 ? 15.156 3.035 -3.238 1 96.19 93 LEU A O 1
ATOM 679 N N . TYR A 1 94 ? 13.961 2.832 -1.4 1 92.5 94 TYR A N 1
ATOM 680 C CA . TYR A 1 94 ? 13.234 4.082 -1.601 1 92.5 94 TYR A CA 1
ATOM 681 C C . TYR A 1 94 ? 14.195 5.266 -1.635 1 92.5 94 TYR A C 1
ATOM 683 O O . TYR A 1 94 ? 14.055 6.164 -2.469 1 92.5 94 TYR A O 1
ATOM 691 N N . ALA A 1 95 ? 15.18 5.285 -0.827 1 92 95 ALA A N 1
ATOM 692 C CA . ALA A 1 95 ? 16.172 6.355 -0.75 1 92 95 ALA A CA 1
ATOM 693 C C . ALA A 1 95 ? 17.125 6.297 -1.934 1 92 95 ALA A C 1
ATOM 695 O O . ALA A 1 95 ? 17.562 7.332 -2.447 1 92 95 ALA A O 1
ATOM 696 N N . ASP A 1 96 ? 17.516 5.117 -2.309 1 94.25 96 ASP A N 1
ATOM 697 C CA . ASP A 1 96 ? 18.5 4.887 -3.359 1 94.25 96 ASP A CA 1
ATOM 698 C C . ASP A 1 96 ? 18.016 5.422 -4.703 1 94.25 96 ASP A C 1
ATOM 700 O O . ASP A 1 96 ? 18.75 6.125 -5.402 1 94.25 96 ASP A O 1
ATOM 704 N N . ARG A 1 97 ? 16.859 5.164 -5.172 1 92.56 97 ARG A N 1
ATOM 705 C CA . ARG A 1 97 ? 16.109 5.652 -6.324 1 92.56 97 ARG A CA 1
ATOM 706 C C . ARG A 1 97 ? 16.75 5.207 -7.629 1 92.56 97 ARG A C 1
ATOM 708 O O . ARG A 1 97 ? 16.469 5.758 -8.695 1 92.56 97 ARG A O 1
ATOM 715 N N . ARG A 1 98 ? 17.688 4.285 -7.59 1 93.75 98 ARG A N 1
ATOM 716 C CA . ARG A 1 98 ? 18.312 3.799 -8.82 1 93.75 98 ARG A CA 1
ATOM 717 C C . ARG A 1 98 ? 17.656 2.508 -9.289 1 93.75 98 ARG A C 1
ATOM 719 O O . ARG A 1 98 ? 17.719 2.166 -10.477 1 93.75 98 ARG A O 1
ATOM 726 N N . HIS A 1 99 ? 16.969 1.783 -8.383 1 96.19 99 HIS A N 1
ATOM 727 C CA . HIS A 1 99 ? 16.484 0.441 -8.68 1 96.19 99 HIS A CA 1
ATOM 728 C C . HIS A 1 99 ? 14.984 0.338 -8.453 1 96.19 99 HIS A C 1
ATOM 730 O O . HIS A 1 99 ? 14.383 1.232 -7.852 1 96.19 99 HIS A O 1
ATOM 736 N N . LYS A 1 100 ? 14.414 -0.64 -9.039 1 97.81 100 LYS A N 1
ATOM 737 C CA . LYS A 1 100 ? 13 -0.98 -8.93 1 97.81 100 LYS A CA 1
ATOM 738 C C . LYS A 1 100 ? 12.812 -2.473 -8.68 1 97.81 100 LYS A C 1
ATOM 740 O O . LYS A 1 100 ? 13.664 -3.283 -9.055 1 97.81 100 LYS A O 1
ATOM 745 N N . LEU A 1 101 ? 11.719 -2.801 -8.008 1 98.44 101 LEU A N 1
ATOM 746 C CA . LEU A 1 101 ? 11.414 -4.211 -7.793 1 98.44 101 LEU A CA 1
ATOM 747 C C . LEU A 1 101 ? 9.984 -4.531 -8.211 1 98.44 101 LEU A C 1
ATOM 749 O O . LEU A 1 101 ? 9.047 -3.857 -7.785 1 98.44 101 LEU A O 1
ATOM 753 N N . LEU A 1 102 ? 9.82 -5.469 -9.078 1 98.75 102 LEU A N 1
ATOM 754 C CA . LEU A 1 102 ? 8.516 -6.016 -9.438 1 98.75 102 LEU A CA 1
ATOM 755 C C . LEU A 1 102 ? 8.367 -7.445 -8.938 1 98.75 102 LEU A C 1
ATOM 757 O O . LEU A 1 102 ? 9.156 -8.32 -9.297 1 98.75 102 LEU A O 1
ATOM 761 N N . VAL A 1 103 ? 7.391 -7.684 -8.055 1 98.56 103 VAL A N 1
ATOM 762 C CA . VAL A 1 103 ? 7.059 -9.016 -7.566 1 98.56 103 VAL A CA 1
ATOM 763 C C . VAL A 1 103 ? 5.801 -9.531 -8.266 1 98.56 103 VAL A C 1
ATOM 765 O O . VAL A 1 103 ? 4.75 -8.891 -8.211 1 98.56 103 VAL A O 1
ATOM 768 N N . VAL A 1 104 ? 5.941 -10.633 -8.914 1 98.75 104 VAL A N 1
ATOM 769 C CA . VAL A 1 104 ? 4.824 -11.25 -9.617 1 98.75 104 VAL A CA 1
ATOM 770 C C . VAL A 1 104 ? 4.352 -12.484 -8.852 1 98.75 104 VAL A C 1
ATOM 772 O O . VAL A 1 104 ? 5.129 -13.414 -8.625 1 98.75 104 VAL A O 1
ATOM 775 N N . LEU A 1 105 ? 3.096 -12.461 -8.461 1 98.5 105 LEU A N 1
ATOM 776 C CA . LEU A 1 105 ? 2.488 -13.617 -7.812 1 98.5 105 LEU A CA 1
ATOM 777 C C . LEU A 1 105 ? 1.458 -14.273 -8.727 1 98.5 105 LEU A C 1
ATOM 779 O O . LEU A 1 105 ? 0.448 -13.664 -9.07 1 98.5 105 LEU A O 1
ATOM 783 N N . GLN A 1 106 ? 1.796 -15.453 -9.133 1 98.44 106 GLN A N 1
ATOM 784 C CA . GLN A 1 106 ? 0.888 -16.281 -9.914 1 98.44 106 GLN A CA 1
ATOM 785 C C . GLN A 1 106 ? 0.476 -17.531 -9.148 1 98.44 106 GLN A C 1
ATOM 787 O O . GLN A 1 106 ? 1.188 -17.969 -8.242 1 98.44 106 GLN A O 1
ATOM 792 N N . GLY A 1 107 ? -0.655 -18.078 -9.484 1 97.19 107 GLY A N 1
ATOM 793 C CA . GLY A 1 107 ? -1.165 -19.312 -8.883 1 97.19 107 GLY A CA 1
ATOM 794 C C . GLY A 1 107 ? -2.652 -19.5 -9.102 1 97.19 107 GLY A C 1
ATOM 795 O O . GLY A 1 107 ? -3.371 -18.547 -9.414 1 97.19 107 GLY A O 1
ATOM 796 N N . THR A 1 108 ? -3.037 -20.766 -8.984 1 94.62 108 THR A N 1
ATOM 797 C CA . THR A 1 108 ? -4.461 -21.062 -9.094 1 94.62 108 THR A CA 1
ATOM 798 C C . THR A 1 108 ? -5.242 -20.359 -7.977 1 94.62 108 THR A C 1
ATOM 800 O O . THR A 1 108 ? -4.652 -19.859 -7.016 1 94.62 108 THR A O 1
ATOM 803 N N . ASP A 1 109 ? -6.539 -20.312 -8.172 1 92 109 ASP A N 1
ATOM 804 C CA . ASP A 1 109 ? -7.367 -19.75 -7.109 1 92 109 ASP A CA 1
ATOM 805 C C . ASP A 1 109 ? -7.137 -20.484 -5.785 1 92 109 ASP A C 1
ATOM 807 O O . ASP A 1 109 ? -7 -21.703 -5.766 1 92 109 ASP A O 1
ATOM 811 N N . THR A 1 110 ? -7.055 -19.672 -4.688 1 94.5 110 THR A N 1
ATOM 812 C CA . THR A 1 110 ? -6.867 -20.125 -3.314 1 94.5 110 THR A CA 1
ATOM 813 C C . THR A 1 110 ? -5.398 -20.438 -3.045 1 94.5 110 THR A C 1
ATOM 815 O O . THR A 1 110 ? -5.055 -20.953 -1.978 1 94.5 110 THR A O 1
ATOM 818 N N . SER A 1 111 ? -4.508 -20.141 -4.035 1 96.69 111 SER A N 1
ATOM 819 C CA . SER A 1 111 ? -3.1 -20.469 -3.836 1 96.69 111 SER A CA 1
ATOM 820 C C . SER A 1 111 ? -2.465 -19.578 -2.779 1 96.69 111 SER A C 1
ATOM 822 O O . SER A 1 111 ? -1.376 -19.859 -2.281 1 96.69 111 SER A O 1
ATOM 824 N N . GLY A 1 112 ? -3.109 -18.453 -2.48 1 95.88 112 GLY A N 1
ATOM 825 C CA . GLY A 1 112 ? -2.67 -17.672 -1.331 1 95.88 112 GLY A CA 1
ATOM 826 C C . GLY A 1 112 ? -1.965 -16.391 -1.715 1 95.88 112 GLY A C 1
ATOM 827 O O . GLY A 1 112 ? -1.134 -15.883 -0.958 1 95.88 112 GLY A O 1
ATOM 828 N N . LYS A 1 113 ? -2.271 -15.859 -2.855 1 96.12 113 LYS A N 1
ATOM 829 C CA . LYS A 1 113 ? -1.65 -14.617 -3.311 1 96.12 113 LYS A CA 1
ATOM 830 C C . LYS A 1 113 ? -1.938 -13.469 -2.346 1 96.12 113 LYS A C 1
ATOM 832 O O . LYS A 1 113 ? -1.018 -12.781 -1.901 1 96.12 113 LYS A O 1
ATOM 837 N N . ASP A 1 114 ? -3.162 -13.328 -1.883 1 90.88 114 ASP A N 1
ATOM 838 C CA . ASP A 1 114 ? -3.531 -12.281 -0.938 1 90.88 114 ASP A CA 1
ATOM 839 C C . ASP A 1 114 ? -2.836 -12.484 0.406 1 90.88 114 ASP A C 1
ATOM 841 O O . ASP A 1 114 ? -2.34 -11.523 1.003 1 90.88 114 ASP A O 1
ATOM 845 N N . GLY A 1 115 ? -2.842 -13.711 0.833 1 91.94 115 GLY A N 1
ATOM 846 C CA . GLY A 1 115 ? -2.174 -14.031 2.084 1 91.94 115 GLY A CA 1
ATOM 847 C C . GLY A 1 115 ? -0.687 -13.727 2.059 1 91.94 115 GLY A C 1
ATOM 848 O O . GLY A 1 115 ? -0.12 -13.297 3.064 1 91.94 115 GLY A O 1
ATOM 849 N N . THR A 1 116 ? -0.115 -13.969 0.915 1 95.44 116 THR A N 1
ATOM 850 C CA . THR A 1 116 ? 1.301 -13.664 0.742 1 95.44 116 THR A CA 1
ATOM 851 C C . THR A 1 116 ? 1.55 -12.164 0.872 1 95.44 116 THR A C 1
ATOM 853 O O . THR A 1 116 ? 2.459 -11.734 1.587 1 95.44 116 THR A O 1
ATOM 856 N N . ILE A 1 117 ? 0.76 -11.383 0.202 1 92.88 117 ILE A N 1
ATOM 857 C CA . ILE A 1 117 ? 0.913 -9.93 0.229 1 92.88 117 ILE A CA 1
ATOM 858 C C . ILE A 1 117 ? 0.804 -9.43 1.666 1 92.88 117 ILE A C 1
ATOM 860 O O . ILE A 1 117 ? 1.633 -8.633 2.117 1 92.88 117 ILE A O 1
ATOM 864 N N . ARG A 1 118 ? -0.065 -9.945 2.406 1 87 118 ARG A N 1
ATOM 865 C CA . ARG A 1 118 ? -0.271 -9.555 3.799 1 87 118 ARG A CA 1
ATOM 866 C C . ARG A 1 118 ? 0.889 -10.016 4.672 1 87 118 ARG A C 1
ATOM 868 O O . ARG A 1 118 ? 1.407 -9.25 5.484 1 87 118 ARG A O 1
ATOM 875 N N . GLY A 1 119 ? 1.252 -11.195 4.527 1 89.62 119 GLY A N 1
ATOM 876 C CA . GLY A 1 119 ? 2.244 -11.797 5.402 1 89.62 119 GLY A CA 1
ATOM 877 C C . GLY A 1 119 ? 3.65 -11.289 5.148 1 89.62 119 GLY A C 1
ATOM 878 O O . GLY A 1 119 ? 4.426 -11.102 6.09 1 89.62 119 GLY A O 1
ATOM 879 N N . VAL A 1 120 ? 3.957 -11.039 3.91 1 93.06 120 VAL A N 1
ATOM 880 C CA . VAL A 1 120 ? 5.328 -10.734 3.521 1 93.06 120 VAL A CA 1
ATOM 881 C C . VAL A 1 120 ? 5.531 -9.227 3.471 1 93.06 120 VAL A C 1
ATOM 883 O O . VAL A 1 120 ? 6.59 -8.719 3.861 1 93.06 120 VAL A O 1
ATOM 886 N N . PHE A 1 121 ? 4.496 -8.477 3.115 1 89.25 121 PHE A N 1
ATOM 887 C CA . PHE A 1 121 ? 4.688 -7.055 2.857 1 89.25 121 PHE A CA 1
ATOM 888 C C . PHE A 1 121 ? 3.867 -6.215 3.832 1 89.25 121 PHE A C 1
ATOM 890 O O . PHE A 1 121 ? 3.762 -4.996 3.674 1 89.25 121 PHE A O 1
ATOM 897 N N . GLY A 1 122 ? 3.314 -6.852 4.742 1 79.56 122 GLY A N 1
ATOM 898 C CA . GLY A 1 122 ? 2.418 -6.168 5.66 1 79.56 122 GLY A CA 1
ATOM 899 C C . GLY A 1 122 ? 3.117 -5.129 6.516 1 79.56 122 GLY A C 1
ATOM 900 O O . GLY A 1 122 ? 2.48 -4.199 7.02 1 79.56 122 GLY A O 1
ATOM 901 N N . GLN A 1 123 ? 4.453 -5.266 6.625 1 77.19 123 GLN A N 1
ATOM 902 C CA . GLN A 1 123 ? 5.184 -4.34 7.488 1 77.19 123 GLN A CA 1
ATOM 903 C C . GLN A 1 123 ? 5.844 -3.234 6.672 1 77.19 123 GLN A C 1
ATOM 905 O O . GLN A 1 123 ? 6.465 -2.328 7.23 1 77.19 123 GLN A O 1
ATOM 910 N N . THR A 1 124 ? 5.711 -3.422 5.422 1 80.75 124 THR A N 1
ATOM 911 C CA . THR A 1 124 ? 6.363 -2.426 4.578 1 80.75 124 THR A CA 1
ATOM 912 C C . THR A 1 124 ? 5.508 -1.165 4.473 1 80.75 124 THR A C 1
ATOM 914 O O . THR A 1 124 ? 4.277 -1.236 4.516 1 80.75 124 THR A O 1
ATOM 917 N N . SER A 1 125 ? 6.176 -0.07 4.328 1 77.06 125 SER A N 1
ATOM 918 C CA . SER A 1 125 ? 5.484 1.207 4.18 1 77.06 125 SER A CA 1
ATOM 919 C C . SER A 1 125 ? 4.73 1.276 2.855 1 77.06 125 SER A C 1
ATOM 921 O O . SER A 1 125 ? 5.285 0.958 1.803 1 77.06 125 SER A O 1
ATOM 923 N N . PRO A 1 126 ? 3.488 1.692 2.939 1 78.38 126 PRO A N 1
ATOM 924 C CA . PRO A 1 126 ? 2.73 1.859 1.698 1 78.38 126 PRO A CA 1
ATOM 925 C C . PRO A 1 126 ? 3.279 2.977 0.816 1 78.38 126 PRO A C 1
ATOM 927 O O . PRO A 1 126 ? 2.818 3.16 -0.313 1 78.38 126 PRO A O 1
ATOM 930 N N . LEU A 1 127 ? 4.324 3.699 1.304 1 75.31 127 LEU A N 1
ATOM 931 C CA . LEU A 1 127 ? 4.941 4.754 0.507 1 75.31 127 LEU A CA 1
ATOM 932 C C . LEU A 1 127 ? 5.773 4.164 -0.625 1 75.31 127 LEU A C 1
ATOM 934 O O . LEU A 1 127 ? 5.934 4.789 -1.676 1 75.31 127 LEU A O 1
ATOM 938 N N . GLY A 1 128 ? 6.227 2.977 -0.377 1 81.5 128 GLY A N 1
ATOM 939 C CA . GLY A 1 128 ? 7.137 2.439 -1.374 1 81.5 128 GLY A CA 1
ATOM 940 C C . GLY A 1 128 ? 6.676 1.113 -1.95 1 81.5 128 GLY A C 1
ATOM 941 O O . GLY A 1 128 ? 7.379 0.503 -2.758 1 81.5 128 GLY A O 1
ATOM 942 N N . VAL A 1 129 ? 5.512 0.67 -1.479 1 90.5 129 VAL A N 1
ATOM 943 C CA . VAL A 1 129 ? 5.004 -0.611 -1.959 1 90.5 129 VAL A CA 1
ATOM 944 C C . VAL A 1 129 ? 3.561 -0.45 -2.43 1 90.5 129 VAL A C 1
ATOM 946 O O . VAL A 1 129 ? 2.736 0.145 -1.733 1 90.5 129 VAL A O 1
ATOM 949 N N . ARG A 1 130 ? 3.281 -0.855 -3.561 1 90.62 130 ARG A N 1
ATOM 950 C CA . ARG A 1 130 ? 1.898 -0.869 -4.027 1 90.62 130 ARG A CA 1
ATOM 951 C C . ARG A 1 130 ? 1.555 -2.201 -4.684 1 90.62 130 ARG A C 1
ATOM 953 O O . ARG A 1 130 ? 2.428 -2.865 -5.246 1 90.62 130 ARG A O 1
ATOM 960 N N . THR A 1 131 ? 0.32 -2.566 -4.578 1 93.38 131 THR A N 1
ATOM 961 C CA . THR A 1 131 ? -0.183 -3.803 -5.164 1 93.38 131 THR A CA 1
ATOM 962 C C . THR A 1 131 ? -1.151 -3.502 -6.305 1 93.38 131 THR A C 1
ATOM 964 O O . THR A 1 131 ? -1.976 -2.592 -6.203 1 93.38 131 THR A O 1
ATOM 967 N N . VAL A 1 132 ? -0.976 -4.199 -7.371 1 94.69 132 VAL A N 1
ATOM 968 C CA . VAL A 1 132 ? -1.919 -4.152 -8.484 1 94.69 132 VAL A CA 1
ATOM 969 C C . VAL A 1 132 ? -2.619 -5.504 -8.625 1 94.69 132 VAL A C 1
ATOM 971 O O . VAL A 1 132 ? -1.972 -6.523 -8.867 1 94.69 132 VAL A O 1
ATOM 974 N N . ALA A 1 133 ? -3.889 -5.477 -8.391 1 93.81 133 ALA A N 1
ATOM 975 C CA . ALA A 1 133 ? -4.691 -6.684 -8.57 1 93.81 133 ALA A CA 1
ATOM 976 C C . ALA A 1 133 ? -5.297 -6.738 -9.969 1 93.81 133 ALA A C 1
ATOM 978 O O . ALA A 1 133 ? -6.109 -5.887 -10.336 1 93.81 133 ALA A O 1
ATOM 979 N N . TRP A 1 134 ? -4.906 -7.758 -10.727 1 95.38 134 TRP A N 1
ATOM 980 C CA . TRP A 1 134 ? -5.324 -7.82 -12.117 1 95.38 134 TRP A CA 1
ATOM 981 C C . TRP A 1 134 ? -6.598 -8.648 -12.273 1 95.38 134 TRP A C 1
ATOM 983 O O . TRP A 1 134 ? -6.727 -9.711 -11.664 1 95.38 134 TRP A O 1
ATOM 993 N N . LYS A 1 135 ? -7.531 -8.086 -13.008 1 93.25 135 LYS A N 1
ATOM 994 C CA . LYS A 1 135 ? -8.789 -8.734 -13.375 1 93.25 135 LYS A CA 1
ATOM 995 C C . LYS A 1 135 ? -8.914 -8.875 -14.891 1 93.25 135 LYS A C 1
ATOM 997 O O . LYS A 1 135 ? -8.008 -8.492 -15.633 1 93.25 135 LYS A O 1
ATOM 1002 N N . ALA A 1 136 ? -10 -9.516 -15.328 1 94.38 136 ALA A N 1
ATOM 1003 C CA . ALA A 1 136 ? -10.25 -9.602 -16.766 1 94.38 136 ALA A CA 1
ATOM 1004 C C . ALA A 1 136 ? -10.172 -8.227 -17.422 1 94.38 136 ALA A C 1
ATOM 1006 O O . ALA A 1 136 ? -10.648 -7.234 -16.859 1 94.38 136 ALA A O 1
ATOM 1007 N N . PRO A 1 137 ? -9.562 -8.148 -18.609 1 95.19 137 PRO A N 1
ATOM 1008 C CA . PRO A 1 137 ? -9.43 -6.844 -19.266 1 95.19 137 PRO A CA 1
ATOM 1009 C C . PRO A 1 137 ? -10.773 -6.238 -19.656 1 95.19 137 PRO A C 1
ATOM 1011 O O . PRO A 1 137 ? -11.711 -6.969 -19.984 1 95.19 137 PRO A O 1
ATOM 1014 N N . THR A 1 138 ? -10.781 -4.895 -19.609 1 95.19 138 THR A N 1
ATOM 1015 C CA . THR A 1 138 ? -11.914 -4.141 -20.141 1 95.19 138 THR A CA 1
ATOM 1016 C C . THR A 1 138 ? -11.906 -4.156 -21.672 1 95.19 138 THR A C 1
ATOM 1018 O O . THR A 1 138 ? -10.953 -4.629 -22.281 1 95.19 138 THR A O 1
ATOM 1021 N N . GLU A 1 139 ? -13.047 -3.559 -22.219 1 93.81 139 GLU A N 1
ATOM 1022 C CA . GLU A 1 139 ? -13.125 -3.455 -23.672 1 93.81 139 GLU A CA 1
ATOM 1023 C C . GLU A 1 139 ? -12 -2.586 -24.219 1 93.81 139 GLU A C 1
ATOM 1025 O O . GLU A 1 139 ? -11.375 -2.941 -25.219 1 93.81 139 GLU A O 1
ATOM 1030 N N . THR A 1 140 ? -11.766 -1.539 -23.531 1 93.94 140 THR A N 1
ATOM 1031 C CA . THR A 1 140 ? -10.695 -0.646 -23.953 1 93.94 140 THR A CA 1
ATOM 1032 C C . THR A 1 140 ? -9.344 -1.354 -23.891 1 93.94 140 THR A C 1
ATOM 1034 O O . THR A 1 140 ? -8.531 -1.233 -24.812 1 93.94 140 THR A O 1
ATOM 1037 N N . GLU A 1 141 ? -9.047 -2.053 -22.828 1 94.75 141 GLU A N 1
ATOM 1038 C CA . GLU A 1 141 ? -7.781 -2.766 -22.672 1 94.75 141 GLU A CA 1
ATOM 1039 C C . GLU A 1 141 ? -7.621 -3.848 -23.734 1 94.75 141 GLU A C 1
ATOM 1041 O O . GLU A 1 141 ? -6.531 -4.043 -24.266 1 94.75 141 GLU A O 1
ATOM 1046 N N . ARG A 1 142 ? -8.711 -4.508 -24.109 1 93.81 142 ARG A N 1
ATOM 1047 C CA . ARG A 1 142 ? -8.695 -5.578 -25.109 1 93.81 142 ARG A CA 1
ATOM 1048 C C . ARG A 1 142 ? -8.406 -5.027 -26.5 1 93.81 142 ARG A C 1
ATOM 1050 O O . ARG A 1 142 ? -7.98 -5.762 -27.391 1 93.81 142 ARG A O 1
ATOM 1057 N N . ALA A 1 143 ? -8.742 -3.75 -26.688 1 95 143 ALA A N 1
ATOM 1058 C CA . ALA A 1 143 ? -8.516 -3.107 -27.984 1 95 143 ALA A CA 1
ATOM 1059 C C . ALA A 1 143 ? -7.039 -2.793 -28.188 1 95 143 ALA A C 1
ATOM 1061 O O . ALA A 1 143 ? -6.625 -2.406 -29.281 1 95 143 ALA A O 1
ATOM 1062 N N . HIS A 1 144 ? -6.176 -3.049 -27.141 1 95.75 144 HIS A N 1
ATOM 1063 C CA . HIS A 1 144 ? -4.73 -2.855 -27.203 1 95.75 144 HIS A CA 1
ATOM 1064 C C . HIS A 1 144 ? -3.992 -4.184 -27.047 1 95.75 144 HIS A C 1
ATOM 1066 O O . HIS A 1 144 ? -4.617 -5.227 -26.844 1 95.75 144 HIS A O 1
ATOM 1072 N N . ASP A 1 145 ? -2.67 -4.078 -27.203 1 94.12 145 ASP A N 1
ATOM 1073 C CA . ASP A 1 145 ? -1.888 -5.293 -26.984 1 94.12 145 ASP A CA 1
ATOM 1074 C C . ASP A 1 145 ? -1.914 -5.699 -25.516 1 94.12 145 ASP A C 1
ATOM 1076 O O . ASP A 1 145 ? -2.209 -4.875 -24.641 1 94.12 145 ASP A O 1
ATOM 1080 N N . VAL A 1 146 ? -1.541 -6.891 -25.203 1 93.19 146 VAL A N 1
ATOM 1081 C CA . VAL A 1 146 ? -1.774 -7.488 -23.906 1 93.19 146 VAL A CA 1
ATOM 1082 C C . VAL A 1 146 ? -0.887 -6.812 -22.859 1 93.19 146 VAL A C 1
ATOM 1084 O O . VAL A 1 146 ? -1.195 -6.828 -21.656 1 93.19 146 VAL A O 1
ATOM 1087 N N . LEU A 1 147 ? 0.225 -6.219 -23.281 1 97.56 147 LEU A N 1
ATOM 1088 C CA . LEU A 1 147 ? 1.161 -5.641 -22.328 1 97.56 147 LEU A CA 1
ATOM 1089 C C . LEU A 1 147 ? 0.852 -4.168 -22.078 1 97.56 147 LEU A C 1
ATOM 1091 O O . LEU A 1 147 ? 1.447 -3.543 -21.203 1 97.56 147 LEU A O 1
ATOM 1095 N N . TRP A 1 148 ? -0.094 -3.598 -22.844 1 96.31 148 TRP A N 1
ATOM 1096 C CA . TRP A 1 148 ? -0.412 -2.176 -22.797 1 96.31 148 TRP A CA 1
ATOM 1097 C C . TRP A 1 148 ? -0.805 -1.758 -21.391 1 96.31 148 TRP A C 1
ATOM 1099 O O . TRP A 1 148 ? -0.203 -0.849 -20.812 1 96.31 148 TRP A O 1
ATOM 1109 N N . ARG A 1 149 ? -1.72 -2.43 -20.812 1 97.31 149 ARG A N 1
ATOM 1110 C CA . ARG A 1 149 ? -2.18 -2.072 -19.484 1 97.31 149 ARG A CA 1
ATOM 1111 C C . ARG A 1 149 ? -1.152 -2.469 -18.422 1 97.31 149 ARG A C 1
ATOM 1113 O O . ARG A 1 149 ? -1.054 -1.829 -17.375 1 97.31 149 ARG A O 1
ATOM 1120 N N . ILE A 1 150 ? -0.369 -3.492 -18.703 1 98.25 150 ILE A N 1
ATOM 1121 C CA . ILE A 1 150 ? 0.609 -4.016 -17.766 1 98.25 150 ILE A CA 1
ATOM 1122 C C . ILE A 1 150 ? 1.736 -3.004 -17.562 1 98.25 150 ILE A C 1
ATOM 1124 O O . ILE A 1 150 ? 2.088 -2.666 -16.438 1 98.25 150 ILE A O 1
ATOM 1128 N N . HIS A 1 151 ? 2.232 -2.498 -18.688 1 97.44 151 HIS A N 1
ATOM 1129 C CA . HIS A 1 151 ? 3.387 -1.607 -18.672 1 97.44 151 HIS A CA 1
ATOM 1130 C C . HIS A 1 151 ? 3.09 -0.333 -17.891 1 97.44 151 HIS A C 1
ATOM 1132 O O . HIS A 1 151 ? 3.988 0.25 -17.281 1 97.44 151 HIS A O 1
ATOM 1138 N N . GLN A 1 152 ? 1.893 0.025 -17.828 1 96.56 152 GLN A N 1
ATOM 1139 C CA . GLN A 1 152 ? 1.479 1.251 -17.156 1 96.56 152 GLN A CA 1
ATOM 1140 C C . GLN A 1 152 ? 1.585 1.107 -15.633 1 96.56 152 GLN A C 1
ATOM 1142 O O . GLN A 1 152 ? 1.544 2.102 -14.906 1 96.56 152 GLN A O 1
ATOM 1147 N N . GLN A 1 153 ? 1.767 -0.128 -15.195 1 97.31 153 GLN A N 1
ATOM 1148 C CA . GLN A 1 153 ? 1.676 -0.352 -13.758 1 97.31 153 GLN A CA 1
ATOM 1149 C C . GLN A 1 153 ? 3.002 -0.854 -13.195 1 97.31 153 GLN A C 1
ATOM 1151 O O . GLN A 1 153 ? 3.078 -1.24 -12.023 1 97.31 153 GLN A O 1
ATOM 1156 N N . VAL A 1 154 ? 4.078 -0.887 -13.969 1 97.94 154 VAL A N 1
ATOM 1157 C CA . VAL A 1 154 ? 5.371 -1.345 -13.477 1 97.94 154 VAL A CA 1
ATOM 1158 C C . VAL A 1 154 ? 5.953 -0.311 -12.516 1 97.94 154 VAL A C 1
ATOM 1160 O O . VAL A 1 154 ? 5.539 0.852 -12.523 1 97.94 154 VAL A O 1
ATOM 1163 N N . PRO A 1 155 ? 6.875 -0.741 -11.641 1 97.31 155 PRO A N 1
ATOM 1164 C CA . PRO A 1 155 ? 7.387 0.168 -10.617 1 97.31 155 PRO A CA 1
ATOM 1165 C C . PRO A 1 155 ? 8.281 1.267 -11.195 1 97.31 155 PRO A C 1
ATOM 1167 O O . PRO A 1 155 ? 8.953 1.055 -12.203 1 97.31 155 PRO A O 1
ATOM 1170 N N . GLY A 1 156 ? 8.266 2.482 -10.547 1 95.06 156 GLY A N 1
ATOM 1171 C CA . GLY A 1 156 ? 9.266 3.52 -10.758 1 95.06 156 GLY A CA 1
ATOM 1172 C C . GLY A 1 156 ? 10.477 3.373 -9.859 1 95.06 156 GLY A C 1
ATOM 1173 O O . GLY A 1 156 ? 10.523 2.477 -9.016 1 95.06 156 GLY A O 1
ATOM 1174 N N . ALA A 1 157 ? 11.43 4.238 -10.062 1 94.75 157 ALA A N 1
ATOM 1175 C CA . ALA A 1 157 ? 12.664 4.207 -9.281 1 94.75 157 ALA A CA 1
ATOM 1176 C C . ALA A 1 157 ? 12.367 4.285 -7.785 1 94.75 157 ALA A C 1
ATOM 1178 O O . ALA A 1 157 ? 11.625 5.16 -7.336 1 94.75 157 ALA A O 1
ATOM 1179 N N . GLY A 1 158 ? 12.867 3.287 -7.055 1 95.12 158 GLY A N 1
ATOM 1180 C CA . GLY A 1 158 ? 12.727 3.264 -5.605 1 95.12 158 GLY A CA 1
ATOM 1181 C C . GLY A 1 158 ? 11.461 2.553 -5.148 1 95.12 158 GLY A C 1
ATOM 1182 O O . GLY A 1 158 ? 11.203 2.453 -3.945 1 95.12 158 GLY A O 1
ATOM 1183 N N . GLU A 1 159 ? 10.719 1.971 -6.074 1 95.06 159 GLU A N 1
ATOM 1184 C CA . GLU A 1 159 ? 9.414 1.418 -5.715 1 95.06 159 GLU A CA 1
ATOM 1185 C C . GLU A 1 159 ? 9.422 -0.105 -5.805 1 95.06 159 GLU A C 1
ATOM 1187 O O . GLU A 1 159 ? 10.188 -0.684 -6.578 1 95.06 159 GLU A O 1
ATOM 1192 N N . ILE A 1 160 ? 8.57 -0.703 -4.949 1 96.19 160 ILE A N 1
ATOM 1193 C CA . ILE A 1 160 ? 8.188 -2.104 -5.086 1 96.19 160 ILE A CA 1
ATOM 1194 C C . ILE A 1 160 ? 6.734 -2.199 -5.555 1 96.19 160 ILE A C 1
ATOM 1196 O O . ILE A 1 160 ? 5.832 -1.644 -4.922 1 96.19 160 ILE A O 1
ATOM 1200 N N . THR A 1 161 ? 6.523 -2.811 -6.656 1 96.94 161 THR A N 1
ATOM 1201 C CA . THR A 1 161 ? 5.168 -3.111 -7.098 1 96.94 161 THR A CA 1
ATOM 1202 C C . THR A 1 161 ? 4.906 -4.613 -7.062 1 96.94 161 THR A C 1
ATOM 1204 O O . THR A 1 161 ? 5.746 -5.406 -7.5 1 96.94 161 THR A O 1
ATOM 1207 N N . ILE A 1 162 ? 3.781 -4.977 -6.445 1 97.06 162 ILE A N 1
ATOM 1208 C CA . ILE A 1 162 ? 3.377 -6.379 -6.371 1 97.06 162 ILE A CA 1
ATOM 1209 C C . ILE A 1 162 ? 2.195 -6.621 -7.309 1 97.06 162 ILE A C 1
ATOM 1211 O O . ILE A 1 162 ? 1.145 -5.992 -7.172 1 97.06 162 ILE A O 1
ATOM 1215 N N . PHE A 1 163 ? 2.42 -7.512 -8.266 1 98 163 PHE A N 1
ATOM 1216 C CA . PHE A 1 163 ? 1.324 -7.934 -9.133 1 98 163 PHE A CA 1
ATOM 1217 C C . PHE A 1 163 ? 0.622 -9.156 -8.555 1 98 163 PHE A C 1
ATOM 1219 O O . PHE A 1 163 ? 1.234 -10.219 -8.398 1 98 163 PHE A O 1
ATOM 1226 N N . ASN A 1 164 ? -0.626 -8.977 -8.086 1 96.88 164 ASN A N 1
ATOM 1227 C CA . ASN A 1 164 ? -1.528 -10.094 -7.828 1 96.88 164 ASN A CA 1
ATOM 1228 C C . ASN A 1 164 ? -2.186 -10.586 -9.109 1 96.88 164 ASN A C 1
ATOM 1230 O O . ASN A 1 164 ? -3.209 -10.047 -9.539 1 96.88 164 ASN A O 1
ATOM 1234 N N . ARG A 1 165 ? -1.654 -11.656 -9.617 1 97.31 165 ARG A N 1
ATOM 1235 C CA . ARG A 1 165 ? -1.747 -12 -11.039 1 97.31 165 ARG A CA 1
ATOM 1236 C C . ARG A 1 165 ? -0.962 -11.008 -11.891 1 97.31 165 ARG A C 1
ATOM 1238 O O . ARG A 1 165 ? -0.196 -10.203 -11.367 1 97.31 165 ARG A O 1
ATOM 1245 N N . SER A 1 166 ? -0.877 -11.289 -13.172 1 98.25 166 SER A N 1
ATOM 1246 C CA . SER A 1 166 ? 0.047 -10.484 -13.961 1 98.25 166 SER A CA 1
ATOM 1247 C C . SER A 1 166 ? -0.206 -10.656 -15.453 1 98.25 166 SER A C 1
ATOM 1249 O O . SER A 1 166 ? -1.274 -11.117 -15.859 1 98.25 166 SER A O 1
ATOM 1251 N N . HIS A 1 167 ? 0.767 -10.203 -16.234 1 98.19 167 HIS A N 1
ATOM 1252 C CA . HIS A 1 167 ? 0.73 -10.367 -17.672 1 98.19 167 HIS A CA 1
ATOM 1253 C C . HIS A 1 167 ? 0.691 -11.844 -18.062 1 98.19 167 HIS A C 1
ATOM 1255 O O . HIS A 1 167 ? 0.311 -12.18 -19.188 1 98.19 167 HIS A O 1
ATOM 1261 N N . TYR A 1 168 ? 0.933 -12.695 -17.156 1 98.5 168 TYR A N 1
ATOM 1262 C CA . TYR A 1 168 ? 0.952 -14.117 -17.453 1 98.5 168 TYR A CA 1
ATOM 1263 C C . TYR A 1 168 ? -0.464 -14.664 -17.594 1 98.5 168 TYR A C 1
ATOM 1265 O O . TYR A 1 168 ? -0.667 -15.75 -18.141 1 98.5 168 TYR A O 1
ATOM 1273 N N . GLU A 1 169 ? -1.46 -13.93 -17.094 1 97.75 169 GLU A N 1
ATOM 1274 C CA . GLU A 1 169 ? -2.838 -14.367 -17.281 1 97.75 169 GLU A CA 1
ATOM 1275 C C . GLU A 1 169 ? -3.172 -14.516 -18.766 1 97.75 169 GLU A C 1
ATOM 1277 O O . GLU A 1 169 ? -3.984 -15.359 -19.141 1 97.75 169 GLU A O 1
ATOM 1282 N N . ASP A 1 170 ? -2.422 -13.812 -19.594 1 97 170 ASP A N 1
ATOM 1283 C CA . ASP A 1 170 ? -2.734 -13.758 -21.016 1 97 170 ASP A CA 1
ATOM 1284 C C . ASP A 1 170 ? -2.184 -14.977 -21.75 1 97 170 ASP A C 1
ATOM 1286 O O . ASP A 1 170 ? -2.48 -15.195 -22.922 1 97 170 ASP A O 1
ATOM 1290 N N . VAL A 1 171 ? -1.439 -15.781 -21.078 1 97.81 171 VAL A N 1
ATOM 1291 C CA . VAL A 1 171 ? -0.981 -17.031 -21.672 1 97.81 171 VAL A CA 1
ATOM 1292 C C . VAL A 1 171 ? -1.558 -18.219 -20.891 1 97.81 171 VAL A C 1
ATOM 1294 O O . VAL A 1 171 ? -1.133 -19.359 -21.094 1 97.81 171 VAL A O 1
ATOM 1297 N N . LEU A 1 172 ? -2.49 -17.938 -19.953 1 97.62 172 LEU A N 1
ATOM 1298 C CA . LEU A 1 172 ? -3.139 -19 -19.188 1 97.62 172 LEU A CA 1
ATOM 1299 C C . LEU A 1 172 ? -4.609 -19.125 -19.562 1 97.62 172 LEU A C 1
ATOM 1301 O O . LEU A 1 172 ? -5.004 -20.078 -20.234 1 97.62 172 LEU A O 1
ATOM 1305 N N . VAL A 1 173 ? -5.391 -18.109 -19.297 1 95.56 173 VAL A N 1
ATOM 1306 C CA . VAL A 1 173 ? -6.844 -18.188 -19.422 1 95.56 173 VAL A CA 1
ATOM 1307 C C . VAL A 1 173 ? -7.215 -18.297 -20.906 1 95.56 173 VAL A C 1
ATOM 1309 O O . VAL A 1 173 ? -7.922 -19.234 -21.297 1 95.56 173 VAL A O 1
ATOM 1312 N N . PRO A 1 174 ? -6.688 -17.453 -21.797 1 96.31 174 PRO A N 1
ATOM 1313 C CA . PRO A 1 174 ? -7.078 -17.578 -23.203 1 96.31 174 PRO A CA 1
ATOM 1314 C C . PRO A 1 174 ? -6.668 -18.906 -23.812 1 96.31 174 PRO A C 1
ATOM 1316 O O . PRO A 1 174 ? -7.371 -19.438 -24.688 1 96.31 174 PRO A O 1
ATOM 1319 N N . ARG A 1 175 ? -5.578 -19.422 -23.359 1 96.56 175 ARG A N 1
ATOM 1320 C CA . ARG A 1 175 ? -5.113 -20.719 -23.859 1 96.56 175 ARG A CA 1
ATOM 1321 C C . ARG A 1 175 ? -6.035 -21.844 -23.406 1 96.56 175 ARG A C 1
ATOM 1323 O O . ARG A 1 175 ? -6.484 -22.641 -24.234 1 96.56 175 ARG A O 1
ATOM 1330 N N . V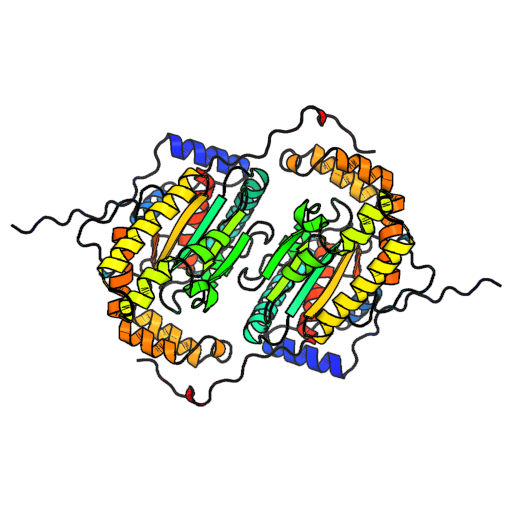AL A 1 176 ? -6.309 -21.938 -22.141 1 96.56 176 VAL A N 1
ATOM 1331 C CA . VAL A 1 176 ? -7.098 -23.016 -21.578 1 96.56 176 VAL A CA 1
ATOM 1332 C C . VAL A 1 176 ? -8.531 -22.953 -22.094 1 96.56 176 VAL A C 1
ATOM 1334 O O . VAL A 1 176 ? -9.164 -23.984 -22.344 1 96.56 176 VAL A O 1
ATOM 1337 N N . GLN A 1 177 ? -9 -21.703 -22.375 1 95.75 177 GLN A N 1
ATOM 1338 C CA . GLN A 1 177 ? -10.375 -21.516 -22.844 1 95.75 177 GLN A CA 1
ATOM 1339 C C . GLN A 1 177 ? -10.453 -21.656 -24.359 1 95.75 177 GLN A C 1
ATOM 1341 O O . GLN A 1 177 ? -11.547 -21.625 -24.938 1 95.75 177 GLN A O 1
ATOM 1346 N N . GLY A 1 178 ? -9.336 -21.719 -25 1 96.06 178 GLY A N 1
ATOM 1347 C CA . GLY A 1 178 ? -9.305 -21.906 -26.438 1 96.06 178 GLY A CA 1
ATOM 1348 C C . GLY A 1 178 ? -9.555 -20.625 -27.219 1 96.06 178 GLY A C 1
ATOM 1349 O O . GLY A 1 178 ? -10.039 -20.656 -28.344 1 96.06 178 GLY A O 1
ATOM 1350 N N . TRP A 1 179 ? -9.266 -19.516 -26.594 1 96.38 179 TRP A N 1
ATOM 1351 C CA . TRP A 1 179 ? -9.523 -18.234 -27.234 1 96.38 179 TRP A CA 1
ATOM 1352 C C . TRP A 1 179 ? -8.375 -17.844 -28.156 1 96.38 179 TRP A C 1
ATOM 1354 O O . TRP A 1 179 ? -8.523 -16.969 -29 1 96.38 179 TRP A O 1
ATOM 1364 N N . VAL A 1 180 ? -7.184 -18.5 -28.016 1 96.06 180 VAL A N 1
ATOM 1365 C CA . VAL A 1 180 ? -6.008 -18.203 -28.828 1 96.06 180 VAL A CA 1
ATOM 1366 C C . VAL A 1 180 ? -5.363 -19.5 -29.297 1 96.06 180 VAL A C 1
ATOM 1368 O O . VAL A 1 180 ? -5.531 -20.547 -28.656 1 96.06 180 VAL A O 1
ATOM 1371 N N . THR A 1 181 ? -4.641 -19.406 -30.375 1 96.75 181 THR A N 1
ATOM 1372 C CA . THR A 1 181 ? -3.912 -20.562 -30.891 1 96.75 181 THR A CA 1
ATOM 1373 C C . THR A 1 181 ? -2.578 -20.734 -30.172 1 96.75 181 THR A C 1
ATOM 1375 O O . THR A 1 181 ? -2.088 -19.797 -29.531 1 96.75 181 THR A O 1
ATOM 1378 N N . MET A 1 182 ? -2.047 -21.922 -30.281 1 96 182 MET A N 1
ATOM 1379 C CA . MET A 1 182 ? -0.748 -22.172 -29.672 1 96 182 MET A CA 1
ATOM 1380 C C . MET A 1 182 ? 0.335 -21.312 -30.312 1 96 182 MET A C 1
ATOM 1382 O O . MET A 1 182 ? 1.306 -20.938 -29.656 1 96 182 MET A O 1
ATOM 1386 N N . ASP A 1 183 ? 0.172 -20.969 -31.594 1 96.62 183 ASP A N 1
ATOM 1387 C CA . ASP A 1 183 ? 1.107 -20.047 -32.219 1 96.62 183 ASP A CA 1
ATOM 1388 C C . ASP A 1 183 ? 1.049 -18.672 -31.578 1 96.62 183 ASP A C 1
ATOM 1390 O O . ASP A 1 183 ? 2.084 -18.047 -31.359 1 96.62 183 ASP A O 1
ATOM 1394 N N . GLN A 1 184 ? -0.109 -18.266 -31.281 1 96.5 184 GLN A N 1
ATOM 1395 C CA . GLN A 1 184 ? -0.286 -16.984 -30.609 1 96.5 184 GLN A CA 1
ATOM 1396 C C .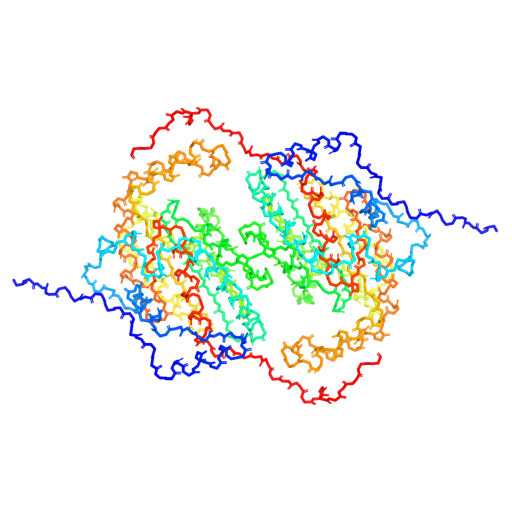 GLN A 1 184 ? 0.296 -17.031 -29.203 1 96.5 184 GLN A C 1
ATOM 1398 O O . GLN A 1 184 ? 0.888 -16.047 -28.734 1 96.5 184 GLN A O 1
ATOM 1403 N N . VAL A 1 185 ? 0.172 -18.109 -28.516 1 97.25 185 VAL A N 1
ATOM 1404 C CA . VAL A 1 185 ? 0.719 -18.281 -27.172 1 97.25 185 VAL A CA 1
ATOM 1405 C C . VAL A 1 185 ? 2.242 -18.188 -27.219 1 97.25 185 VAL A C 1
ATOM 1407 O O . VAL A 1 185 ? 2.854 -17.484 -26.406 1 97.25 185 VAL A O 1
ATOM 1410 N N . ARG A 1 186 ? 2.809 -18.828 -28.219 1 96.56 186 ARG A N 1
ATOM 1411 C CA . ARG A 1 186 ? 4.258 -18.781 -28.375 1 96.56 186 ARG A CA 1
ATOM 1412 C C . ARG A 1 186 ? 4.738 -17.375 -28.672 1 96.56 186 ARG A C 1
ATOM 1414 O O . ARG A 1 186 ? 5.781 -16.938 -28.172 1 96.56 186 ARG A O 1
ATOM 1421 N N . GLN A 1 187 ? 3.98 -16.703 -29.469 1 97.12 187 GLN A N 1
ATOM 1422 C CA . GLN A 1 187 ? 4.289 -15.305 -29.734 1 97.12 187 GLN A CA 1
ATOM 1423 C C . GLN A 1 187 ? 4.258 -14.477 -28.453 1 97.12 187 GLN A C 1
ATOM 1425 O O . GLN A 1 187 ? 5.137 -13.641 -28.234 1 97.12 187 GLN A O 1
ATOM 1430 N N . ARG A 1 188 ? 3.289 -14.703 -27.641 1 97.69 188 ARG A N 1
ATOM 1431 C CA . ARG A 1 188 ? 3.156 -13.961 -26.391 1 97.69 188 ARG A CA 1
ATOM 1432 C C . ARG A 1 188 ? 4.301 -14.289 -25.438 1 97.69 188 ARG A C 1
ATOM 1434 O O . ARG A 1 188 ? 4.77 -13.414 -24.703 1 97.69 188 ARG A O 1
ATOM 1441 N N . TYR A 1 189 ? 4.746 -15.555 -25.438 1 97.5 189 TYR A N 1
ATOM 1442 C CA . TYR A 1 189 ? 5.922 -15.891 -24.641 1 97.5 189 TYR A CA 1
ATOM 1443 C C . TYR A 1 189 ? 7.117 -15.039 -25.047 1 97.5 189 TYR A C 1
ATOM 1445 O O . TYR A 1 189 ? 7.84 -14.523 -24.188 1 97.5 189 TYR A O 1
ATOM 1453 N N . ALA A 1 190 ? 7.27 -14.898 -26.328 1 97 190 ALA A N 1
ATOM 1454 C CA . ALA A 1 190 ? 8.375 -14.094 -26.828 1 97 190 ALA A CA 1
ATOM 1455 C C . ALA A 1 190 ? 8.227 -12.633 -26.406 1 97 190 ALA A C 1
ATOM 1457 O O . ALA A 1 190 ? 9.195 -12 -25.984 1 97 190 ALA A O 1
ATOM 1458 N N . HIS A 1 191 ? 6.988 -12.102 -26.531 1 97.62 191 HIS A N 1
ATOM 1459 C CA . HIS A 1 191 ? 6.715 -10.734 -26.094 1 97.62 191 HIS A CA 1
ATOM 1460 C C . HIS A 1 191 ? 7.023 -10.555 -24.609 1 97.62 191 HIS A C 1
ATOM 1462 O O . HIS A 1 191 ? 7.613 -9.555 -24.203 1 97.62 191 HIS A O 1
ATOM 1468 N N . ILE A 1 192 ? 6.641 -11.539 -23.781 1 98.12 192 ILE A N 1
ATOM 1469 C CA . ILE A 1 192 ? 6.855 -11.5 -22.344 1 98.12 192 ILE A CA 1
ATOM 1470 C C . ILE A 1 192 ? 8.352 -11.484 -22.047 1 98.12 192 ILE A C 1
ATOM 1472 O O . ILE A 1 192 ? 8.82 -10.672 -21.234 1 98.12 192 ILE A O 1
ATOM 1476 N N . ASN A 1 193 ? 9.062 -12.312 -22.703 1 97.44 193 ASN A N 1
ATOM 1477 C CA . ASN A 1 193 ? 10.508 -12.367 -22.5 1 97.44 193 ASN A CA 1
ATOM 1478 C C . ASN A 1 193 ? 11.172 -11.047 -22.859 1 97.44 193 ASN A C 1
ATOM 1480 O O . ASN A 1 193 ? 12.039 -10.562 -22.125 1 97.44 193 ASN A O 1
ATOM 1484 N N . ASP A 1 194 ? 10.773 -10.469 -23.953 1 97.5 194 ASP A N 1
ATOM 1485 C CA . ASP A 1 194 ? 11.328 -9.188 -24.375 1 97.5 194 ASP A CA 1
ATOM 1486 C C . ASP A 1 194 ? 10.961 -8.078 -23.391 1 97.5 194 ASP A C 1
ATOM 1488 O O . ASP A 1 194 ? 11.797 -7.23 -23.062 1 97.5 194 ASP A O 1
ATOM 1492 N N . PHE A 1 195 ? 9.781 -8.078 -23 1 98.31 195 PHE A N 1
ATOM 1493 C CA . PHE A 1 195 ? 9.273 -7.09 -22.062 1 98.31 195 PHE A CA 1
ATOM 1494 C C . PHE A 1 195 ? 10.039 -7.156 -20.75 1 98.31 195 PHE A C 1
ATOM 1496 O O . PHE A 1 195 ? 10.5 -6.129 -20.234 1 98.31 195 PHE A O 1
ATOM 1503 N N . GLU A 1 196 ? 10.203 -8.352 -20.219 1 98.25 196 GLU A N 1
ATOM 1504 C CA . GLU A 1 196 ? 10.906 -8.539 -18.938 1 98.25 196 GLU A CA 1
ATOM 1505 C C . GLU A 1 196 ? 12.391 -8.219 -19.078 1 98.25 196 GLU A C 1
ATOM 1507 O O . GLU A 1 196 ? 13.008 -7.695 -18.141 1 98.25 196 GLU A O 1
ATOM 1512 N N . ARG A 1 197 ? 12.984 -8.484 -20.203 1 97.31 197 ARG A N 1
ATOM 1513 C CA . ARG A 1 197 ? 14.367 -8.094 -20.453 1 97.31 197 ARG A CA 1
ATOM 1514 C C . ARG A 1 197 ? 14.516 -6.574 -20.422 1 97.31 197 ARG A C 1
ATOM 1516 O O . ARG A 1 197 ? 15.445 -6.047 -19.812 1 97.31 197 ARG A O 1
ATOM 1523 N N . MET A 1 198 ? 13.602 -5.93 -21.109 1 97.44 198 MET A N 1
ATOM 1524 C CA . MET A 1 198 ? 13.609 -4.473 -21.109 1 97.44 198 MET A CA 1
ATOM 1525 C C . MET A 1 198 ? 13.547 -3.928 -19.688 1 97.44 198 MET A C 1
ATOM 1527 O O . MET A 1 198 ? 14.32 -3.039 -19.328 1 97.44 198 MET A O 1
ATOM 1531 N N . LEU A 1 199 ? 12.625 -4.496 -18.891 1 98.12 199 LEU A N 1
ATOM 1532 C CA . LEU A 1 199 ? 12.5 -4.059 -17.5 1 98.12 199 LEU A CA 1
ATOM 1533 C C . LEU A 1 199 ? 13.797 -4.289 -16.734 1 98.12 199 LEU A C 1
ATOM 1535 O O . LEU A 1 199 ? 14.289 -3.393 -16.047 1 98.12 199 LEU A O 1
ATOM 1539 N N . ALA A 1 200 ? 14.359 -5.449 -16.906 1 97 200 ALA A N 1
ATOM 1540 C CA . ALA A 1 200 ? 15.594 -5.801 -16.203 1 97 200 ALA A CA 1
ATOM 1541 C C . ALA A 1 200 ? 16.734 -4.879 -16.609 1 97 200 ALA A C 1
ATOM 1543 O O . ALA A 1 200 ? 17.469 -4.379 -15.75 1 97 200 ALA A O 1
ATOM 1544 N N . GLU A 1 201 ? 16.891 -4.613 -17.859 1 96.56 201 GLU A N 1
ATOM 1545 C CA . GLU A 1 201 ? 17.984 -3.809 -18.391 1 96.56 201 GLU A CA 1
ATOM 1546 C C . GLU A 1 201 ? 17.828 -2.34 -18 1 96.56 201 GLU A C 1
ATOM 1548 O O . GLU A 1 201 ? 18.781 -1.564 -18.078 1 96.56 201 GLU A O 1
ATOM 1553 N N . THR A 1 202 ? 16.641 -2.006 -17.609 1 95.25 202 THR A N 1
ATOM 1554 C CA . THR A 1 202 ? 16.406 -0.612 -17.234 1 95.25 202 THR A CA 1
ATOM 1555 C C . THR A 1 202 ? 16.266 -0.463 -15.727 1 95.25 202 THR A C 1
ATOM 1557 O O . THR A 1 202 ? 15.703 0.523 -15.25 1 95.25 202 THR A O 1
ATOM 1560 N N . GLY A 1 203 ? 16.625 -1.521 -14.961 1 95.75 203 GLY A N 1
ATOM 1561 C CA . GLY A 1 203 ? 16.828 -1.344 -13.531 1 95.75 203 GLY A CA 1
ATOM 1562 C C . GLY A 1 203 ? 15.75 -2.002 -12.688 1 95.75 203 GLY A C 1
ATOM 1563 O O . GLY A 1 203 ? 15.727 -1.85 -11.469 1 95.75 203 GLY A O 1
ATOM 1564 N N . THR A 1 204 ? 14.789 -2.738 -13.305 1 97.81 204 THR A N 1
ATOM 1565 C CA . THR A 1 204 ? 13.75 -3.43 -12.547 1 97.81 204 THR A CA 1
ATOM 1566 C C . THR A 1 204 ? 14.156 -4.871 -12.266 1 97.81 204 THR A C 1
ATOM 1568 O O . THR A 1 204 ? 14.375 -5.656 -13.188 1 97.81 204 THR A O 1
ATOM 1571 N N . ARG A 1 205 ? 14.352 -5.191 -11.023 1 98 205 ARG A N 1
ATOM 1572 C CA . ARG A 1 205 ? 14.516 -6.586 -10.633 1 98 205 ARG A CA 1
ATOM 1573 C C . ARG A 1 205 ? 13.172 -7.305 -10.578 1 98 205 ARG A C 1
ATOM 1575 O O . ARG A 1 205 ? 12.203 -6.781 -10.023 1 98 205 ARG A O 1
ATOM 1582 N N . LEU A 1 206 ? 13.109 -8.477 -11.156 1 98.31 206 LEU A N 1
ATOM 1583 C CA . LEU A 1 206 ? 11.867 -9.242 -11.18 1 98.31 206 LEU A CA 1
ATOM 1584 C C . LEU A 1 206 ? 11.961 -10.453 -10.266 1 98.31 206 LEU A C 1
ATOM 1586 O O . LEU A 1 206 ? 12.93 -11.219 -10.328 1 98.31 206 LEU A O 1
ATOM 1590 N N . VAL A 1 207 ? 11.008 -10.594 -9.398 1 98.5 207 VAL A N 1
ATOM 1591 C CA . VAL A 1 207 ? 10.789 -11.805 -8.617 1 98.5 207 VAL A CA 1
ATOM 1592 C C . VAL A 1 207 ? 9.469 -12.453 -9.031 1 98.5 207 VAL A C 1
ATOM 1594 O O . VAL A 1 207 ? 8.391 -11.961 -8.68 1 98.5 207 VAL A O 1
ATOM 1597 N N . LYS A 1 208 ? 9.57 -13.508 -9.789 1 98.62 208 LYS A N 1
ATOM 1598 C CA . LYS A 1 208 ? 8.375 -14.195 -10.266 1 98.62 208 LYS A CA 1
ATOM 1599 C C . LYS A 1 208 ? 8.109 -15.461 -9.453 1 98.62 208 LYS A C 1
ATOM 1601 O O . LYS A 1 208 ? 8.953 -16.359 -9.398 1 98.62 208 LYS A O 1
ATOM 1606 N N . CYS A 1 209 ? 6.91 -15.516 -8.875 1 98.75 209 CYS A N 1
ATOM 1607 C CA . CYS A 1 209 ? 6.574 -16.641 -8.023 1 98.75 209 CYS A CA 1
ATOM 1608 C C . CYS A 1 209 ? 5.316 -17.344 -8.516 1 98.75 209 CYS A C 1
ATOM 1610 O O . CYS A 1 209 ? 4.289 -16.703 -8.742 1 98.75 209 CYS A O 1
ATOM 1612 N N . LEU A 1 210 ? 5.438 -18.625 -8.688 1 98.62 210 LEU A N 1
ATOM 1613 C CA . LEU A 1 210 ? 4.254 -19.469 -8.812 1 98.62 210 LEU A CA 1
ATOM 1614 C C . LEU A 1 210 ? 3.922 -20.141 -7.48 1 98.62 210 LEU A C 1
ATOM 1616 O O . LEU A 1 210 ? 4.695 -20.953 -6.984 1 98.62 210 LEU A O 1
ATOM 1620 N N . LEU A 1 211 ? 2.834 -19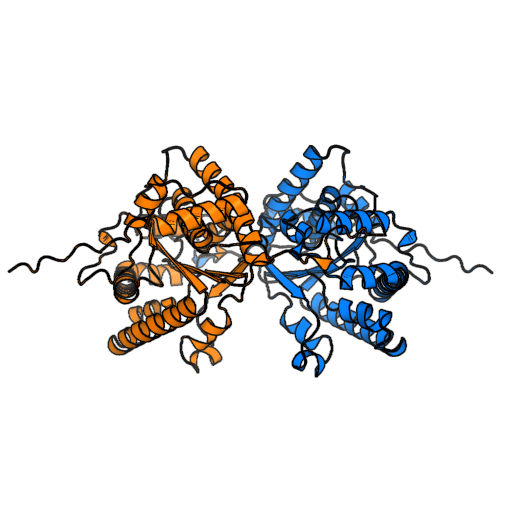.719 -6.902 1 98.75 211 LEU A N 1
ATOM 1621 C CA . LEU A 1 211 ? 2.344 -20.391 -5.707 1 98.75 211 LEU A CA 1
ATOM 1622 C C . LEU A 1 211 ? 1.69 -21.719 -6.062 1 98.75 211 LEU A C 1
ATOM 1624 O O . LEU A 1 211 ? 0.543 -21.75 -6.516 1 98.75 211 LEU A O 1
ATOM 1628 N N . HIS A 1 212 ? 2.428 -22.828 -5.836 1 98.38 212 HIS A N 1
ATOM 1629 C CA . HIS A 1 212 ? 2.078 -24.172 -6.293 1 98.38 212 HIS A CA 1
ATOM 1630 C C . HIS A 1 212 ? 1.376 -24.953 -5.191 1 98.38 212 HIS A C 1
ATOM 1632 O O . HIS A 1 212 ? 1.989 -25.297 -4.18 1 98.38 212 HIS A O 1
ATOM 1638 N N . ILE A 1 213 ? 0.09 -25.203 -5.383 1 98.19 213 ILE A N 1
ATOM 1639 C CA . ILE A 1 213 ? -0.664 -26 -4.422 1 98.19 213 ILE A CA 1
ATOM 1640 C C . ILE A 1 213 ? -1.149 -27.281 -5.086 1 98.19 213 ILE A C 1
ATOM 1642 O O . ILE A 1 213 ? -1.213 -27.375 -6.312 1 98.19 213 ILE A O 1
ATOM 1646 N N . SER A 1 214 ? -1.46 -28.281 -4.234 1 97.75 214 SER A N 1
ATOM 1647 C CA . SER A 1 214 ? -2.037 -29.516 -4.738 1 97.75 214 SER A CA 1
ATOM 1648 C C . SER A 1 214 ? -3.521 -29.359 -5.043 1 97.75 214 SER A C 1
ATOM 1650 O O . SER A 1 214 ? -4.18 -28.484 -4.488 1 97.75 214 SER A O 1
ATOM 1652 N N . LYS A 1 215 ? -3.979 -30.25 -5.91 1 96.75 215 LYS A N 1
ATOM 1653 C CA . LYS A 1 215 ? -5.406 -30.266 -6.211 1 96.75 215 LYS A CA 1
ATOM 1654 C C . LYS A 1 215 ? -6.238 -30.484 -4.953 1 96.75 215 LYS A C 1
ATOM 1656 O O . LYS A 1 215 ? -7.285 -29.859 -4.77 1 96.75 215 LYS A O 1
ATOM 1661 N N . ASP A 1 216 ? -5.805 -31.312 -4.082 1 97.12 216 ASP A N 1
ATOM 1662 C CA . ASP A 1 216 ? -6.504 -31.609 -2.832 1 97.12 216 ASP A CA 1
ATOM 1663 C C . ASP A 1 216 ? -6.535 -30.375 -1.921 1 97.12 216 ASP A C 1
ATOM 1665 O O . ASP A 1 216 ? -7.551 -30.109 -1.282 1 97.12 216 ASP A O 1
ATOM 1669 N N . GLU A 1 217 ? -5.41 -29.734 -1.878 1 97.62 217 GLU A N 1
ATOM 1670 C CA . GLU A 1 217 ? -5.371 -28.531 -1.063 1 97.62 217 GLU A CA 1
ATOM 1671 C C . GLU A 1 217 ? -6.324 -27.469 -1.604 1 97.62 217 GLU A C 1
ATOM 1673 O O . GLU A 1 217 ? -7.012 -26.797 -0.834 1 97.62 217 GLU A O 1
ATOM 1678 N N . GLN A 1 218 ? -6.332 -27.281 -2.92 1 96.94 218 GLN A N 1
ATOM 1679 C CA . GLN A 1 218 ? -7.27 -26.328 -3.504 1 96.94 218 GLN A CA 1
ATOM 1680 C C . GLN A 1 218 ? -8.711 -26.672 -3.121 1 96.94 218 GLN A C 1
ATOM 1682 O O . GLN A 1 218 ? -9.492 -25.781 -2.77 1 96.94 218 GLN A O 1
ATOM 1687 N N . ARG A 1 219 ? -9.062 -27.953 -3.219 1 96.25 219 ARG A N 1
ATOM 1688 C CA . ARG A 1 219 ? -10.398 -28.406 -2.855 1 96.25 219 ARG A CA 1
ATOM 1689 C C . ARG A 1 219 ? -10.734 -28.016 -1.421 1 96.25 219 ARG A C 1
ATOM 1691 O O . ARG A 1 219 ? -11.812 -27.484 -1.157 1 96.25 219 ARG A O 1
ATOM 1698 N N . ALA A 1 220 ? -9.867 -28.312 -0.555 1 96.81 220 ALA A N 1
ATOM 1699 C CA . ALA A 1 220 ? -10.086 -28.031 0.862 1 96.81 220 ALA A CA 1
ATOM 1700 C C . ALA A 1 220 ? -10.305 -26.531 1.097 1 96.81 220 ALA A C 1
ATOM 1702 O O . ALA A 1 220 ? -11.195 -26.141 1.849 1 96.81 220 ALA A O 1
ATOM 1703 N N . ARG A 1 221 ? -9.5 -25.734 0.436 1 95.94 221 ARG A N 1
ATOM 1704 C CA . ARG A 1 221 ? -9.594 -24.297 0.635 1 95.94 221 ARG A CA 1
ATOM 1705 C C . ARG A 1 221 ? -10.852 -23.719 -0.017 1 95.94 221 ARG A C 1
ATOM 1707 O O . ARG A 1 221 ? -11.461 -22.797 0.507 1 95.94 221 ARG A O 1
ATOM 1714 N N . LEU A 1 222 ? -11.234 -24.266 -1.167 1 94.81 222 LEU A N 1
ATOM 1715 C CA . LEU A 1 222 ? -12.492 -23.875 -1.78 1 94.81 222 LEU A CA 1
ATOM 1716 C C . LEU A 1 222 ? -13.672 -24.219 -0.873 1 94.81 222 LEU A C 1
ATOM 1718 O O . LEU A 1 222 ? -14.586 -23.406 -0.708 1 94.81 222 LEU A O 1
ATOM 1722 N N . GLN A 1 223 ? -13.594 -25.406 -0.27 1 94.94 223 GLN A N 1
ATOM 1723 C CA . GLN A 1 223 ? -14.648 -25.812 0.646 1 94.94 223 GLN A CA 1
ATOM 1724 C C . GLN A 1 223 ? -14.727 -24.875 1.853 1 94.94 223 GLN A C 1
ATOM 1726 O O . GLN A 1 223 ? -15.812 -24.547 2.316 1 94.94 223 GLN A O 1
ATOM 1731 N N . GLN A 1 224 ? -13.594 -24.469 2.32 1 94.38 224 GLN A N 1
ATOM 1732 C CA . GLN A 1 224 ? -13.547 -23.547 3.443 1 94.38 224 GLN A CA 1
ATOM 1733 C C . GLN A 1 224 ? -14.227 -22.219 3.092 1 94.38 224 GLN A C 1
ATOM 1735 O O . GLN A 1 224 ? -14.875 -21.609 3.939 1 94.38 224 GLN A O 1
ATOM 1740 N N . ARG A 1 225 ? -13.984 -21.703 1.84 1 92 225 ARG A N 1
ATOM 1741 C CA . ARG A 1 225 ? -14.633 -20.484 1.397 1 92 225 ARG A CA 1
ATOM 1742 C C . ARG A 1 225 ? -16.141 -20.609 1.458 1 92 225 ARG A C 1
ATOM 1744 O O . ARG A 1 225 ? -16.844 -19.625 1.76 1 92 225 ARG A O 1
ATOM 1751 N N . LEU A 1 226 ? -16.641 -21.781 1.212 1 90.81 226 LEU A N 1
ATOM 1752 C CA . LEU A 1 226 ? -18.078 -22.031 1.218 1 90.81 226 LEU A CA 1
ATOM 1753 C C . LEU A 1 226 ? -18.609 -22.156 2.645 1 90.81 226 LEU A C 1
ATOM 1755 O O . LEU A 1 226 ? -19.703 -21.688 2.945 1 90.81 226 LEU A O 1
ATOM 1759 N N . ASP A 1 227 ? -17.812 -22.672 3.516 1 91.31 227 ASP A N 1
ATOM 1760 C CA . ASP A 1 227 ? -18.266 -23 4.867 1 91.31 227 ASP A CA 1
ATOM 1761 C C . ASP A 1 227 ? -18.125 -21.797 5.793 1 91.31 227 ASP A C 1
ATOM 1763 O O . ASP A 1 227 ? -18.844 -21.703 6.797 1 91.31 227 ASP A O 1
ATOM 1767 N N . ASP A 1 228 ? -17.219 -20.938 5.512 1 89.38 228 ASP A N 1
ATOM 1768 C CA . ASP A 1 228 ? -16.953 -19.781 6.367 1 89.38 228 ASP A CA 1
ATOM 1769 C C . ASP A 1 228 ? -17.672 -18.547 5.859 1 89.38 228 ASP A C 1
ATOM 1771 O O . ASP A 1 228 ? -17.328 -17.984 4.816 1 89.38 228 ASP A O 1
ATOM 1775 N N . PRO A 1 229 ? -18.578 -18.047 6.629 1 84.81 229 PRO A N 1
ATOM 1776 C CA . PRO A 1 229 ? -19.344 -16.859 6.191 1 84.81 229 PRO A CA 1
ATOM 1777 C C . PRO A 1 229 ? -18.438 -15.664 5.914 1 84.81 229 PRO A C 1
ATOM 1779 O O . PRO A 1 229 ? -18.75 -14.852 5.035 1 84.81 229 PRO A O 1
ATOM 1782 N N . ALA A 1 230 ? -17.375 -15.531 6.57 1 85.81 230 ALA A N 1
ATOM 1783 C CA . ALA A 1 230 ? -16.453 -14.406 6.406 1 85.81 230 ALA A CA 1
ATOM 1784 C C . ALA A 1 230 ? -15.648 -14.539 5.121 1 85.81 230 ALA A C 1
ATOM 1786 O O . ALA A 1 230 ? -14.969 -13.602 4.703 1 85.81 230 ALA A O 1
ATOM 1787 N N . LYS A 1 231 ? -15.766 -15.727 4.469 1 89.5 231 LYS A N 1
ATOM 1788 C CA . LYS A 1 231 ? -14.969 -15.961 3.271 1 89.5 231 LYS A CA 1
ATOM 1789 C C . LYS A 1 231 ? -15.852 -16.266 2.066 1 89.5 231 LYS A C 1
ATOM 1791 O O . LYS A 1 231 ? -15.359 -16.359 0.939 1 89.5 231 LYS A O 1
ATOM 1796 N N . GLN A 1 232 ? -17.094 -16.391 2.238 1 88.56 232 GLN A N 1
ATOM 1797 C CA . GLN A 1 232 ? -18.016 -16.812 1.182 1 88.56 232 GLN A CA 1
ATOM 1798 C C . GLN A 1 232 ? -17.969 -15.859 -0.003 1 88.56 232 GLN A C 1
ATOM 1800 O O . GLN A 1 232 ? -18.125 -16.266 -1.152 1 88.56 232 GLN A O 1
ATOM 1805 N N . TRP A 1 233 ? -17.703 -14.609 0.347 1 86.31 233 TRP A N 1
ATOM 1806 C CA . TRP A 1 233 ? -17.688 -13.594 -0.699 1 86.31 233 TRP A CA 1
ATOM 1807 C C . TRP A 1 233 ? -16.547 -13.828 -1.672 1 86.31 233 TRP A C 1
ATOM 1809 O O . TRP A 1 233 ? -16.547 -13.289 -2.783 1 86.31 233 TRP A O 1
ATOM 1819 N N . LYS A 1 234 ? -15.578 -14.648 -1.31 1 89.06 234 LYS A N 1
ATOM 1820 C CA . LYS A 1 234 ? -14.414 -14.922 -2.148 1 89.06 234 LYS A CA 1
ATOM 1821 C C . LYS A 1 234 ? -14.695 -16.078 -3.109 1 89.06 234 LYS A C 1
ATOM 1823 O O . LYS A 1 234 ? -13.836 -16.438 -3.922 1 89.06 234 LYS A O 1
ATOM 1828 N N . PHE A 1 235 ? -15.883 -16.688 -2.98 1 90.12 235 PHE A N 1
ATOM 1829 C CA . PHE A 1 235 ? -16.219 -17.844 -3.801 1 90.12 235 PHE A CA 1
ATOM 1830 C C . PHE A 1 235 ? -17.156 -17.453 -4.938 1 90.12 235 PHE A C 1
ATOM 1832 O O . PHE A 1 235 ? -18.156 -16.766 -4.711 1 90.12 235 PHE A O 1
ATOM 1839 N N . ALA A 1 236 ? -16.797 -17.828 -6.098 1 85.69 236 ALA A N 1
ATOM 1840 C CA . ALA A 1 236 ? -17.672 -17.719 -7.266 1 85.69 236 ALA A CA 1
ATOM 1841 C C . ALA A 1 236 ? -17.922 -19.078 -7.906 1 85.69 236 ALA A C 1
ATOM 1843 O O . ALA A 1 236 ? -17.031 -19.922 -7.957 1 85.69 236 ALA A O 1
ATOM 1844 N N . PRO A 1 237 ? -19.062 -19.297 -8.414 1 84.06 237 PRO A N 1
ATOM 1845 C CA . PRO A 1 237 ? -19.359 -20.562 -9.078 1 84.06 237 PRO A CA 1
ATOM 1846 C C . PRO A 1 237 ? -18.359 -20.891 -10.18 1 84.06 237 PRO A C 1
ATOM 1848 O O . PRO A 1 237 ? -18.016 -22.062 -10.383 1 84.06 237 PRO A O 1
ATOM 1851 N N . ALA A 1 238 ? -17.875 -19.906 -10.812 1 83.5 238 ALA A N 1
ATOM 1852 C CA . ALA A 1 238 ? -16.922 -20.078 -11.891 1 83.5 238 ALA A CA 1
ATOM 1853 C C . ALA A 1 238 ? -15.633 -20.734 -11.383 1 83.5 238 ALA A C 1
ATOM 1855 O O . ALA A 1 238 ? -14.875 -21.312 -12.164 1 83.5 238 ALA A O 1
ATOM 1856 N N . ASP A 1 239 ? -15.445 -20.688 -10.062 1 87.44 239 ASP A N 1
ATOM 1857 C CA . ASP A 1 239 ? -14.266 -21.297 -9.469 1 87.44 239 ASP A CA 1
ATOM 1858 C C . ASP A 1 239 ? -14.297 -22.812 -9.641 1 87.44 239 ASP A C 1
ATOM 1860 O O . ASP A 1 239 ? -13.25 -23.453 -9.781 1 87.44 239 ASP A O 1
ATOM 1864 N N . LEU A 1 240 ? -15.508 -23.344 -9.68 1 89 240 LEU A N 1
ATOM 1865 C CA . LEU A 1 240 ? -15.648 -24.797 -9.844 1 89 240 LEU A CA 1
ATOM 1866 C C . LEU A 1 240 ? -15.375 -25.203 -11.289 1 89 240 LEU A C 1
ATOM 1868 O O . LEU A 1 240 ? -14.836 -26.281 -11.531 1 89 240 LEU A O 1
ATOM 1872 N N . GLU A 1 241 ? -15.781 -24.344 -12.172 1 88.5 241 GLU A N 1
ATOM 1873 C CA . GLU A 1 241 ? -15.5 -24.609 -13.578 1 88.5 241 GLU A CA 1
ATOM 1874 C C . GLU A 1 241 ? -14 -24.594 -13.852 1 88.5 241 GLU A C 1
ATOM 1876 O O . GLU A 1 241 ? -13.492 -25.453 -14.578 1 88.5 241 GLU A O 1
ATOM 1881 N N . VAL A 1 242 ? -13.367 -23.703 -13.266 1 89.56 242 VAL A N 1
ATOM 1882 C CA . VAL A 1 242 ? -11.922 -23.594 -13.422 1 89.56 242 VAL A CA 1
ATOM 1883 C C . VAL A 1 242 ? -11.242 -24.812 -12.797 1 89.56 242 VAL A C 1
ATOM 1885 O O . VAL A 1 242 ? -10.281 -25.344 -13.352 1 89.56 242 VAL A O 1
ATOM 1888 N N . ARG A 1 243 ? -11.758 -25.234 -11.703 1 92.56 243 ARG A N 1
ATOM 1889 C CA . ARG A 1 243 ? -11.188 -26.406 -11.031 1 92.56 243 ARG A CA 1
ATOM 1890 C C . ARG A 1 243 ? -11.281 -27.641 -11.922 1 92.56 243 ARG A C 1
ATOM 1892 O O . ARG A 1 243 ? -10.391 -28.484 -11.906 1 92.56 243 ARG A O 1
ATOM 1899 N N . ARG A 1 244 ? -12.328 -27.734 -12.695 1 93.25 244 ARG A N 1
ATOM 1900 C CA . ARG A 1 244 ? -12.492 -28.875 -13.609 1 93.25 244 ARG A CA 1
ATOM 1901 C C . ARG A 1 244 ? -11.414 -28.875 -14.68 1 93.25 244 ARG A C 1
ATOM 1903 O O . ARG A 1 244 ? -11.109 -29.922 -15.266 1 93.25 244 ARG A O 1
ATOM 1910 N N . GLN A 1 245 ? -10.883 -27.734 -14.898 1 95.75 245 GLN A N 1
ATOM 1911 C CA . GLN A 1 245 ? -9.844 -27.594 -15.906 1 95.75 245 GLN A CA 1
ATOM 1912 C C . GLN A 1 245 ? -8.453 -27.641 -15.273 1 95.75 245 GLN A C 1
ATOM 1914 O O . GLN A 1 245 ? -7.5 -27.078 -15.82 1 95.75 245 GLN A O 1
ATOM 1919 N N . TRP A 1 246 ? -8.297 -28.234 -14.172 1 95.5 246 TRP A N 1
ATOM 1920 C CA . TRP A 1 246 ? -7.09 -28.25 -13.344 1 95.5 246 TRP A CA 1
ATOM 1921 C C . TRP A 1 246 ? -5.875 -28.672 -14.164 1 95.5 246 TRP A C 1
ATOM 1923 O O . TRP A 1 246 ? -4.859 -27.984 -14.188 1 95.5 246 TRP A O 1
ATOM 1933 N N . ASP A 1 247 ? -6.02 -29.812 -14.852 1 95.62 247 ASP A N 1
ATOM 1934 C CA . ASP A 1 247 ? -4.883 -30.359 -15.586 1 95.62 247 ASP A CA 1
ATOM 1935 C C . ASP A 1 247 ? -4.453 -29.438 -16.719 1 95.62 247 ASP A C 1
ATOM 1937 O O . ASP A 1 247 ? -3.262 -29.312 -17 1 95.62 247 ASP A O 1
ATOM 1941 N N . ASP A 1 248 ? -5.406 -28.828 -17.328 1 96.44 248 ASP A N 1
ATOM 1942 C CA . ASP A 1 248 ? -5.102 -27.875 -18.391 1 96.44 248 ASP A CA 1
ATOM 1943 C C . ASP A 1 248 ? -4.316 -26.688 -17.859 1 96.44 248 ASP A C 1
ATOM 1945 O O . ASP A 1 248 ? -3.336 -26.25 -18.469 1 96.44 248 ASP A O 1
ATOM 1949 N N . TYR A 1 249 ? -4.703 -26.172 -16.766 1 96.5 249 TYR A N 1
ATOM 1950 C CA . TYR A 1 249 ? -4.012 -25.031 -16.188 1 96.5 249 TYR A CA 1
ATOM 1951 C C . TYR A 1 249 ? -2.627 -25.422 -15.688 1 96.5 249 TYR A C 1
ATOM 1953 O O . TYR A 1 249 ? -1.672 -24.656 -15.82 1 96.5 249 TYR A O 1
ATOM 1961 N N . GLN A 1 250 ? -2.498 -26.609 -15.125 1 96.38 250 GLN A N 1
ATOM 1962 C CA . GLN A 1 250 ? -1.187 -27.078 -14.703 1 96.38 250 GLN A CA 1
ATOM 1963 C C . GLN A 1 250 ? -0.218 -27.141 -15.875 1 96.38 250 GLN A C 1
ATOM 1965 O O . GLN A 1 250 ? 0.935 -26.719 -15.766 1 96.38 250 GLN A O 1
ATOM 1970 N N . GLN A 1 251 ? -0.726 -27.672 -16.922 1 95.69 251 GLN A N 1
ATOM 1971 C CA . GLN A 1 251 ? 0.106 -27.766 -18.109 1 95.69 251 GLN A CA 1
ATOM 1972 C C . GLN A 1 251 ? 0.452 -26.375 -18.641 1 95.69 251 GLN A C 1
ATOM 1974 O O . GLN A 1 251 ? 1.585 -26.125 -19.062 1 95.69 251 GLN A O 1
ATOM 1979 N N . ALA A 1 252 ? -0.51 -25.484 -18.625 1 96.69 252 ALA A N 1
ATOM 1980 C CA . ALA A 1 252 ? -0.275 -24.109 -19.094 1 96.69 252 ALA A CA 1
ATOM 1981 C C . ALA A 1 252 ? 0.799 -23.422 -18.266 1 96.69 252 ALA A C 1
ATOM 1983 O O . ALA A 1 252 ? 1.683 -22.766 -18.797 1 96.69 252 ALA A O 1
ATOM 1984 N N . TYR A 1 253 ? 0.746 -23.578 -16.969 1 96.81 253 TYR A N 1
ATOM 1985 C CA . TYR A 1 253 ? 1.76 -23.016 -16.078 1 96.81 253 TYR A CA 1
ATOM 1986 C C . TYR A 1 253 ? 3.131 -23.609 -16.375 1 96.81 253 TYR A C 1
ATOM 1988 O O . TYR A 1 253 ? 4.129 -22.891 -16.438 1 96.81 253 TYR A O 1
ATOM 1996 N N . ALA A 1 254 ? 3.164 -24.922 -16.516 1 95.69 254 ALA A N 1
ATOM 1997 C CA . ALA A 1 254 ? 4.43 -25.609 -16.797 1 95.69 254 ALA A CA 1
ATOM 1998 C C . ALA A 1 254 ? 5.062 -25.078 -18.078 1 95.69 254 ALA A C 1
ATOM 2000 O O . ALA A 1 254 ? 6.258 -24.766 -18.109 1 95.69 254 ALA A O 1
ATOM 2001 N N . ASP A 1 255 ? 4.258 -24.953 -19.062 1 95.31 255 ASP A N 1
ATOM 2002 C CA . ASP A 1 255 ? 4.75 -24.469 -20.359 1 95.31 255 ASP A CA 1
ATOM 2003 C C . ASP A 1 255 ? 5.211 -23.016 -20.25 1 95.31 255 ASP A C 1
ATOM 2005 O O . ASP A 1 255 ? 6.227 -22.641 -20.844 1 95.31 255 ASP A O 1
ATOM 2009 N N . ALA A 1 256 ? 4.445 -22.188 -19.531 1 96.56 256 ALA A N 1
ATOM 2010 C CA . ALA A 1 256 ? 4.812 -20.781 -19.375 1 96.56 256 ALA A CA 1
ATOM 2011 C C . ALA A 1 256 ? 6.156 -20.656 -18.656 1 96.56 256 ALA A C 1
ATOM 2013 O O . ALA A 1 256 ? 7.012 -19.875 -19.078 1 96.56 256 ALA A O 1
ATOM 2014 N N . ILE A 1 257 ? 6.332 -21.406 -17.609 1 96.44 257 ILE A N 1
ATOM 2015 C CA . ILE A 1 257 ? 7.578 -21.375 -16.844 1 96.44 257 ILE A CA 1
ATOM 2016 C C . ILE A 1 257 ? 8.734 -21.812 -17.734 1 96.44 257 ILE A C 1
ATOM 2018 O O . ILE A 1 257 ? 9.781 -21.141 -17.781 1 96.44 257 ILE A O 1
ATOM 2022 N N . ALA A 1 258 ? 8.516 -22.859 -18.453 1 94.44 258 ALA A N 1
ATOM 2023 C CA . ALA A 1 258 ? 9.555 -23.375 -19.328 1 94.44 258 ALA A CA 1
ATOM 2024 C C . ALA A 1 258 ? 9.93 -22.359 -20.391 1 94.44 258 ALA A C 1
ATOM 2026 O O . ALA A 1 258 ? 11.102 -22.219 -20.75 1 94.44 258 ALA A O 1
ATOM 2027 N N . ALA A 1 259 ? 8.992 -21.656 -20.828 1 95.19 259 ALA A N 1
ATOM 2028 C CA . ALA A 1 259 ? 9.203 -20.766 -21.953 1 95.19 259 ALA A CA 1
ATOM 2029 C C . ALA A 1 259 ? 9.734 -19.406 -21.5 1 95.19 259 ALA A C 1
ATOM 2031 O O . ALA A 1 259 ? 10.273 -18.641 -22.297 1 95.19 259 ALA A O 1
ATOM 2032 N N . THR A 1 260 ? 9.57 -19.109 -20.188 1 96.62 260 THR A N 1
ATOM 2033 C CA . THR A 1 260 ? 9.82 -17.719 -19.828 1 96.62 260 THR A CA 1
ATOM 2034 C C . THR A 1 260 ? 10.75 -17.641 -18.625 1 96.62 260 THR A C 1
ATOM 2036 O O . THR A 1 260 ? 10.844 -16.594 -17.969 1 96.62 260 THR A O 1
ATOM 2039 N N . SER A 1 261 ? 11.344 -18.719 -18.234 1 95.62 261 SER A N 1
ATOM 2040 C CA . SER A 1 261 ? 12.43 -18.656 -17.266 1 95.62 261 SER A CA 1
ATOM 2041 C C . SER A 1 261 ? 13.727 -18.172 -17.906 1 95.62 261 SER A C 1
ATOM 2043 O O . SER A 1 261 ? 14.227 -18.797 -18.844 1 95.62 261 SER A O 1
ATOM 2045 N N . THR A 1 262 ? 14.242 -17.062 -17.422 1 95 262 THR A N 1
ATOM 2046 C CA . THR A 1 262 ? 15.453 -16.469 -17.984 1 95 262 THR A CA 1
ATOM 2047 C C . THR A 1 262 ? 16.406 -16.047 -16.859 1 95 262 THR A C 1
ATOM 2049 O O . THR A 1 262 ? 16 -15.922 -15.703 1 95 262 THR A O 1
ATOM 2052 N N . PRO A 1 263 ? 17.656 -15.773 -17.219 1 93 263 PRO A N 1
ATOM 2053 C CA . PRO A 1 263 ? 18.594 -15.32 -16.188 1 93 263 PRO A CA 1
ATOM 2054 C C . PRO A 1 263 ? 18.188 -13.977 -15.578 1 93 263 PRO A C 1
ATOM 2056 O O . PRO A 1 263 ? 18.484 -13.711 -14.414 1 93 263 PRO A O 1
ATOM 2059 N N . TRP A 1 264 ? 17.5 -13.172 -16.375 1 93.88 264 TRP A N 1
ATOM 2060 C CA . TRP A 1 264 ? 17.156 -11.836 -15.906 1 93.88 264 TRP A CA 1
ATOM 2061 C C . TRP A 1 264 ? 15.797 -11.828 -15.227 1 93.88 264 TRP A C 1
ATOM 2063 O O . TRP A 1 264 ? 15.445 -10.859 -14.539 1 93.88 264 TRP A O 1
ATOM 2073 N N . ALA A 1 265 ? 15.07 -12.891 -15.438 1 96.75 265 ALA A N 1
ATOM 2074 C CA . ALA A 1 265 ? 13.742 -13 -14.82 1 96.75 265 ALA A CA 1
ATOM 2075 C C . ALA A 1 265 ? 13.406 -14.445 -14.5 1 96.75 265 ALA A C 1
ATOM 2077 O O . ALA A 1 265 ? 12.484 -15.023 -15.086 1 96.75 265 ALA A O 1
ATOM 2078 N N . PRO A 1 266 ? 14.078 -15.016 -13.562 1 96.56 266 PRO A N 1
ATOM 2079 C CA . PRO A 1 266 ? 13.852 -16.422 -13.227 1 96.56 266 PRO A CA 1
ATOM 2080 C C . PRO A 1 266 ? 12.523 -16.656 -12.516 1 96.56 266 PRO A C 1
ATOM 2082 O O . PRO A 1 266 ? 12.031 -15.781 -11.812 1 96.56 266 PRO A O 1
ATOM 2085 N N . TRP A 1 267 ? 11.969 -17.812 -12.742 1 97.69 267 TRP A N 1
ATOM 2086 C CA . TRP A 1 267 ? 10.797 -18.25 -11.984 1 97.69 267 TRP A CA 1
ATOM 2087 C C . TRP A 1 267 ? 11.211 -18.906 -10.672 1 97.69 267 TRP A C 1
ATOM 2089 O O . TRP A 1 267 ? 12.18 -19.672 -10.633 1 97.69 267 TRP A O 1
ATOM 2099 N N . THR A 1 268 ? 10.469 -18.625 -9.648 1 97.88 268 THR A N 1
ATOM 2100 C CA . THR A 1 268 ? 10.508 -19.375 -8.398 1 97.88 268 THR A CA 1
ATOM 2101 C C . THR A 1 268 ? 9.219 -20.156 -8.195 1 97.88 268 THR A C 1
ATOM 2103 O O . THR A 1 268 ? 8.141 -19.578 -8.109 1 97.88 268 THR A O 1
ATOM 2106 N N . VAL A 1 269 ? 9.352 -21.469 -8.188 1 98 269 VAL A N 1
ATOM 2107 C CA . VAL A 1 269 ? 8.18 -22.281 -7.871 1 98 269 VAL A CA 1
ATOM 2108 C C . VAL A 1 269 ? 8.109 -22.516 -6.363 1 98 269 VAL A C 1
ATOM 2110 O O . VAL A 1 269 ? 9.008 -23.125 -5.777 1 98 269 VAL A O 1
ATOM 2113 N N . VAL A 1 270 ? 7.023 -22.031 -5.738 1 98.62 270 VAL A N 1
ATOM 2114 C CA . VAL A 1 270 ? 6.906 -22 -4.285 1 98.62 270 VAL A CA 1
ATOM 2115 C C . VAL A 1 270 ? 5.902 -23.062 -3.82 1 98.62 270 VAL A C 1
ATOM 2117 O O . VAL A 1 270 ? 4.703 -22.953 -4.098 1 98.62 270 VAL A O 1
ATOM 2120 N N . PRO A 1 271 ? 6.398 -24.141 -3.146 1 98.56 271 PRO A N 1
ATOM 2121 C CA . PRO A 1 271 ? 5.398 -24.969 -2.48 1 98.56 271 PRO A CA 1
ATOM 2122 C C . PRO A 1 271 ? 4.5 -24.188 -1.534 1 98.56 271 PRO A C 1
ATOM 2124 O O . PRO A 1 271 ? 4.992 -23.531 -0.608 1 98.56 271 PRO A O 1
ATOM 2127 N N . ALA A 1 272 ? 3.182 -24.297 -1.758 1 98.44 272 ALA A N 1
ATOM 2128 C CA . ALA A 1 272 ? 2.307 -23.344 -1.086 1 98.44 272 ALA A CA 1
ATOM 2129 C C . ALA A 1 272 ? 1.157 -24.047 -0.377 1 98.44 272 ALA A C 1
ATOM 2131 O O . ALA A 1 272 ? 0.177 -23.422 0.018 1 98.44 272 ALA A O 1
ATOM 2132 N N . ASP A 1 273 ? 1.25 -25.406 -0.2 1 98.31 273 ASP A N 1
ATOM 2133 C CA . ASP A 1 273 ? 0.234 -26.047 0.625 1 98.31 273 ASP A CA 1
ATOM 2134 C C . ASP A 1 273 ? 0.256 -25.5 2.051 1 98.31 273 ASP A C 1
ATOM 2136 O O . ASP A 1 273 ? -0.794 -25.359 2.68 1 98.31 273 ASP A O 1
ATOM 2140 N N . SER A 1 274 ? 1.463 -25.297 2.514 1 98 274 SER A N 1
ATOM 2141 C CA . SER A 1 274 ? 1.604 -24.609 3.797 1 98 274 SER A CA 1
ATOM 2142 C C . SER A 1 274 ? 1.637 -23.094 3.619 1 98 274 SER A C 1
ATOM 2144 O O . SER A 1 274 ? 2.547 -22.562 2.984 1 98 274 SER A O 1
ATOM 2146 N N . LYS A 1 275 ? 0.708 -22.438 4.273 1 97.12 275 LYS A N 1
ATOM 2147 C CA . LYS A 1 275 ? 0.617 -20.984 4.172 1 97.12 275 LYS A CA 1
ATOM 2148 C C . LYS A 1 275 ? 1.841 -20.312 4.789 1 97.12 275 LYS A C 1
ATOM 2150 O O . LYS A 1 275 ? 2.404 -19.391 4.211 1 97.12 275 LYS A O 1
ATOM 2155 N N . THR A 1 276 ? 2.215 -20.812 5.879 1 97.31 276 THR A N 1
ATOM 2156 C CA . THR A 1 276 ? 3.352 -20.234 6.578 1 97.31 276 THR A CA 1
ATOM 2157 C C . THR A 1 276 ? 4.641 -20.438 5.789 1 97.31 276 THR A C 1
ATOM 2159 O O . THR A 1 276 ? 5.434 -19.516 5.625 1 97.31 276 THR A O 1
ATOM 2162 N N . HIS A 1 277 ? 4.816 -21.656 5.312 1 98.06 277 HIS A N 1
ATOM 2163 C CA . HIS A 1 277 ? 6.02 -21.922 4.531 1 98.06 277 HIS A CA 1
ATOM 2164 C C . HIS A 1 277 ? 6.051 -21.078 3.264 1 98.06 277 HIS A C 1
ATOM 2166 O O . HIS A 1 277 ? 7.102 -20.547 2.893 1 98.06 277 HIS A O 1
ATOM 2172 N N . ARG A 1 278 ? 4.945 -20.984 2.584 1 98.38 278 ARG A N 1
ATOM 2173 C CA . ARG A 1 278 ? 4.816 -20.156 1.393 1 98.38 278 ARG A CA 1
ATOM 2174 C C . ARG A 1 278 ? 5.328 -18.75 1.65 1 98.38 278 ARG A C 1
ATOM 2176 O O . ARG A 1 278 ? 6.188 -18.25 0.919 1 98.38 278 ARG A O 1
ATOM 2183 N N . ASN A 1 279 ? 4.836 -18.156 2.715 1 97.88 279 ASN A N 1
ATOM 2184 C CA . ASN A 1 279 ? 5.227 -16.781 3.057 1 97.88 279 ASN A CA 1
ATOM 2185 C C . ASN A 1 279 ? 6.719 -16.703 3.369 1 97.88 279 ASN A C 1
ATOM 2187 O O . ASN A 1 279 ? 7.383 -15.742 2.963 1 97.88 279 ASN A O 1
ATOM 2191 N N . LEU A 1 280 ? 7.176 -17.656 4.07 1 97.94 280 LEU A N 1
ATOM 2192 C CA . LEU A 1 280 ? 8.586 -17.703 4.445 1 97.94 280 LEU A CA 1
ATOM 2193 C C . LEU A 1 280 ? 9.477 -17.734 3.205 1 97.94 280 LEU A C 1
ATOM 2195 O O . LEU A 1 280 ? 10.398 -16.938 3.082 1 97.94 280 LEU A O 1
ATOM 2199 N N . MET A 1 281 ? 9.18 -18.594 2.311 1 98.38 281 MET A N 1
ATOM 2200 C CA . MET A 1 281 ? 10 -18.75 1.11 1 98.38 281 MET A CA 1
ATOM 2201 C C . MET A 1 281 ? 9.953 -17.5 0.247 1 98.38 281 MET A C 1
ATOM 2203 O O . MET A 1 281 ? 10.984 -17.062 -0.265 1 98.38 281 MET A O 1
ATOM 2207 N N . ILE A 1 282 ? 8.844 -16.906 0.096 1 98.56 282 ILE A N 1
ATOM 2208 C CA . ILE A 1 282 ? 8.711 -15.711 -0.729 1 98.56 282 ILE A CA 1
ATOM 2209 C C . ILE A 1 282 ? 9.445 -14.547 -0.071 1 98.56 282 ILE A C 1
ATOM 2211 O O . ILE A 1 282 ? 10.125 -13.766 -0.749 1 98.56 282 ILE A O 1
ATOM 2215 N N . ALA A 1 283 ? 9.305 -14.414 1.246 1 98.06 283 ALA A N 1
ATOM 2216 C CA . ALA A 1 283 ? 10.047 -13.375 1.957 1 98.06 283 ALA A CA 1
ATOM 2217 C C . ALA A 1 283 ? 11.547 -13.508 1.711 1 98.06 283 ALA A C 1
ATOM 2219 O O . ALA A 1 283 ? 12.234 -12.508 1.49 1 98.06 283 ALA A O 1
ATOM 2220 N N . LEU A 1 284 ? 12.039 -14.711 1.728 1 98.12 284 LEU A N 1
ATOM 2221 C CA . LEU A 1 284 ? 13.453 -14.969 1.5 1 98.12 284 LEU A CA 1
ATOM 2222 C C . LEU A 1 284 ? 13.844 -14.617 0.067 1 98.12 284 LEU A C 1
ATOM 2224 O O . LEU A 1 284 ? 14.906 -14.039 -0.169 1 98.12 284 LEU A O 1
ATOM 2228 N N . ALA A 1 285 ? 13.016 -14.977 -0.861 1 98.06 285 ALA A N 1
ATOM 2229 C CA . ALA A 1 285 ? 13.281 -14.656 -2.262 1 98.06 285 ALA A CA 1
ATOM 2230 C C . ALA A 1 285 ? 13.352 -13.148 -2.477 1 98.06 285 ALA A C 1
ATOM 2232 O O . ALA A 1 285 ? 14.219 -12.656 -3.195 1 98.06 285 ALA A O 1
ATOM 2233 N N . VAL A 1 286 ? 12.438 -12.414 -1.849 1 98.25 286 VAL A N 1
ATOM 2234 C CA . VAL A 1 286 ? 12.398 -10.961 -1.975 1 98.25 286 VAL A CA 1
ATOM 2235 C C . VAL A 1 286 ? 13.625 -10.359 -1.299 1 98.25 286 VAL A C 1
ATOM 2237 O O . VAL A 1 286 ? 14.258 -9.445 -1.843 1 98.25 286 VAL A O 1
ATOM 2240 N N . LYS A 1 287 ? 13.945 -10.844 -0.142 1 98.06 287 LYS A N 1
ATOM 2241 C CA . LYS A 1 287 ? 15.148 -10.375 0.545 1 98.06 287 LYS A CA 1
ATOM 2242 C C . LYS A 1 287 ? 16.391 -10.57 -0.327 1 98.06 287 LYS A C 1
ATOM 2244 O O . LYS A 1 287 ? 17.203 -9.656 -0.452 1 98.06 287 LYS A O 1
ATOM 2249 N N . GLN A 1 288 ? 16.484 -11.75 -0.899 1 97.44 288 GLN A N 1
ATOM 2250 C CA . GLN A 1 288 ? 17.594 -12.047 -1.782 1 97.44 288 GLN A CA 1
ATOM 2251 C C . GLN A 1 288 ? 17.688 -11.039 -2.922 1 97.44 288 GLN A C 1
ATOM 2253 O O . GLN A 1 288 ? 18.781 -10.539 -3.23 1 97.44 288 GLN A O 1
ATOM 2258 N N . ALA A 1 289 ? 16.625 -10.773 -3.518 1 97.38 289 ALA A N 1
ATOM 2259 C CA . ALA A 1 289 ? 16.578 -9.836 -4.637 1 97.38 289 ALA A CA 1
ATOM 2260 C C . ALA A 1 289 ? 17.047 -8.453 -4.207 1 97.38 289 ALA A C 1
ATOM 2262 O O . ALA A 1 289 ? 17.891 -7.84 -4.879 1 97.38 289 ALA A O 1
ATOM 2263 N N . LEU A 1 290 ? 16.547 -7.961 -3.088 1 97.81 290 LEU A N 1
ATOM 2264 C CA . LEU A 1 290 ? 16.891 -6.625 -2.609 1 97.81 290 LEU A CA 1
ATOM 2265 C C . LEU A 1 290 ? 18.359 -6.543 -2.219 1 97.81 290 LEU A C 1
ATOM 2267 O O . LEU A 1 290 ? 19.031 -5.566 -2.537 1 97.81 290 LEU A O 1
ATOM 2271 N N . LEU A 1 291 ? 18.844 -7.559 -1.594 1 97.62 291 LEU A N 1
ATOM 2272 C CA . LEU A 1 291 ? 20.234 -7.594 -1.167 1 97.62 291 LEU A CA 1
ATOM 2273 C C . LEU A 1 291 ? 21.172 -7.559 -2.369 1 97.62 291 LEU A C 1
ATOM 2275 O O . LEU A 1 291 ? 22.281 -7.035 -2.281 1 97.62 291 LEU A O 1
ATOM 2279 N N . SER A 1 292 ? 20.766 -8.039 -3.453 1 95.75 292 SER A N 1
ATOM 2280 C CA . SER A 1 292 ? 21.609 -8.195 -4.625 1 95.75 292 SER A CA 1
ATOM 2281 C C . SER A 1 292 ? 21.688 -6.898 -5.43 1 95.75 292 SER A C 1
ATOM 2283 O O . SER A 1 292 ? 22.422 -6.816 -6.418 1 95.75 292 SER A O 1
ATOM 2285 N N . MET A 1 293 ? 21.078 -5.797 -5.004 1 96.19 293 MET A N 1
ATOM 2286 C CA . MET A 1 293 ? 20.938 -4.59 -5.809 1 96.19 293 MET A CA 1
ATOM 2287 C C . MET A 1 293 ? 22 -3.559 -5.441 1 96.19 293 MET A C 1
ATOM 2289 O O . MET A 1 293 ? 22.031 -2.467 -6.012 1 96.19 293 MET A O 1
ATOM 2293 N N . ASP A 1 294 ? 22.875 -3.875 -4.535 1 95.94 294 ASP A N 1
ATOM 2294 C CA . ASP A 1 294 ? 23.891 -2.941 -4.066 1 95.94 294 ASP A CA 1
ATOM 2295 C C . ASP A 1 294 ? 23.266 -1.619 -3.629 1 95.94 294 ASP A C 1
ATOM 2297 O O . ASP A 1 294 ? 23.703 -0.55 -4.066 1 95.94 294 ASP A O 1
ATOM 2301 N N . LEU A 1 295 ? 22.219 -1.694 -2.842 1 96.5 295 LEU A N 1
ATOM 2302 C CA . LEU A 1 295 ? 21.469 -0.523 -2.385 1 96.5 295 LEU A CA 1
ATOM 2303 C C . LEU A 1 295 ? 22.328 0.333 -1.458 1 96.5 295 LEU A C 1
ATOM 2305 O O . LEU A 1 295 ? 23.109 -0.195 -0.657 1 96.5 295 LEU A O 1
ATOM 2309 N N . ARG A 1 296 ? 22.203 1.63 -1.576 1 95.06 296 ARG A N 1
ATOM 2310 C CA . ARG A 1 296 ? 22.922 2.574 -0.731 1 95.06 296 ARG A CA 1
ATOM 2311 C C . ARG A 1 296 ? 22.125 3.859 -0.536 1 95.06 296 ARG A C 1
ATOM 2313 O O . ARG A 1 296 ? 21.312 4.223 -1.385 1 95.06 296 ARG A O 1
ATOM 2320 N N . PHE A 1 297 ? 22.328 4.465 0.554 1 92.5 297 PHE A N 1
ATOM 2321 C CA . PHE A 1 297 ? 21.797 5.816 0.733 1 92.5 297 PHE A CA 1
ATOM 2322 C C . PHE A 1 297 ? 22.516 6.801 -0.185 1 92.5 297 PHE A C 1
ATOM 2324 O O . PHE A 1 297 ? 23.688 6.617 -0.505 1 92.5 297 PHE A O 1
ATOM 2331 N N . PRO A 1 298 ? 21.812 7.801 -0.664 1 90.25 298 PRO A N 1
ATOM 2332 C CA . PRO A 1 298 ? 22.516 8.82 -1.453 1 90.25 298 PRO A CA 1
ATOM 2333 C C . PRO A 1 298 ? 23.641 9.492 -0.683 1 90.25 298 PRO A C 1
ATOM 2335 O O . PRO A 1 298 ? 23.609 9.555 0.548 1 90.25 298 PRO A O 1
ATOM 2338 N N . PRO A 1 299 ? 24.609 9.867 -1.451 1 85.69 299 PRO A N 1
ATOM 2339 C CA . PRO A 1 299 ? 25.719 10.531 -0.76 1 85.69 299 PRO A CA 1
ATOM 2340 C C . PRO A 1 299 ? 25.297 11.828 -0.069 1 85.69 299 PRO A C 1
ATOM 2342 O O . PRO A 1 299 ? 24.422 12.539 -0.568 1 85.69 299 PRO A O 1
ATOM 2345 N N . GLY A 1 300 ? 25.797 12.023 1.071 1 81.31 300 GLY A N 1
ATOM 2346 C CA . GLY A 1 300 ? 25.516 13.266 1.771 1 81.31 300 GLY A CA 1
ATOM 2347 C C . GLY A 1 300 ? 26.016 14.492 1.035 1 81.31 300 GLY A C 1
ATOM 2348 O O . GLY A 1 300 ? 26.922 14.391 0.207 1 81.31 300 GLY A O 1
ATOM 2349 N N . ASP A 1 301 ? 25.297 15.57 1.18 1 81.62 301 ASP A N 1
ATOM 2350 C CA . ASP A 1 301 ? 25.75 16.859 0.663 1 81.62 301 ASP A CA 1
ATOM 2351 C C . ASP A 1 301 ? 26.797 17.484 1.586 1 81.62 301 ASP A C 1
ATOM 2353 O O . ASP A 1 301 ? 26.5 17.844 2.723 1 81.62 301 ASP A O 1
ATOM 2357 N N . PRO A 1 302 ? 28.016 17.562 1.109 1 82.5 302 PRO A N 1
ATOM 2358 C CA . PRO A 1 302 ? 29.062 18.156 1.948 1 82.5 302 PRO A CA 1
ATOM 2359 C C . PRO A 1 302 ? 28.672 19.531 2.49 1 82.5 302 PRO A C 1
ATOM 2361 O O . PRO A 1 302 ? 29.125 19.922 3.566 1 82.5 302 PRO A O 1
ATOM 2364 N N . ALA A 1 303 ? 27.797 20.203 1.734 1 81.75 303 ALA A N 1
ATOM 2365 C CA . ALA A 1 303 ? 27.391 21.547 2.145 1 81.75 303 ALA A CA 1
ATOM 2366 C C . ALA A 1 303 ? 26.562 21.5 3.424 1 81.75 303 ALA A C 1
ATOM 2368 O O . ALA A 1 303 ? 26.406 22.516 4.109 1 81.75 303 ALA A O 1
ATOM 2369 N N . LEU A 1 304 ? 26.125 20.328 3.766 1 83.19 304 LEU A N 1
ATOM 2370 C CA . LEU A 1 304 ? 25.234 20.188 4.914 1 83.19 304 LEU A CA 1
ATOM 2371 C C . LEU A 1 304 ? 26.031 19.812 6.168 1 83.19 304 LEU A C 1
ATOM 2373 O O . LEU A 1 304 ? 25.484 19.828 7.273 1 83.19 304 LEU A O 1
ATOM 2377 N N . GLN A 1 305 ? 27.312 19.531 5.973 1 81.69 305 GLN A N 1
ATOM 2378 C CA . GLN A 1 305 ? 28.125 19.109 7.117 1 81.69 305 GLN A CA 1
ATOM 2379 C C . GLN A 1 305 ? 28.25 20.234 8.141 1 81.69 305 GLN A C 1
ATOM 2381 O O . GLN A 1 305 ? 28.625 21.359 7.793 1 81.69 305 GLN A O 1
ATOM 2386 N N . GLY A 1 306 ? 27.922 20.016 9.305 1 82.06 306 GLY A N 1
ATOM 2387 C CA . GLY A 1 306 ? 28.078 20.953 10.391 1 82.06 306 GLY A CA 1
ATOM 2388 C C . GLY A 1 306 ? 26.953 21.969 10.461 1 82.06 306 GLY A C 1
ATOM 2389 O O . GLY A 1 306 ? 26.984 22.875 11.297 1 82.06 306 GLY A O 1
ATOM 2390 N N . LEU A 1 307 ? 26.016 21.859 9.562 1 86.5 307 LEU A N 1
ATOM 2391 C CA . LEU A 1 307 ? 24.891 22.797 9.539 1 86.5 307 LEU A CA 1
ATOM 2392 C C . LEU A 1 307 ? 24.016 22.625 10.773 1 86.5 307 LEU A C 1
ATOM 2394 O O . LEU A 1 307 ? 23.75 21.484 11.195 1 86.5 307 LEU A O 1
ATOM 2398 N N . ARG A 1 308 ? 23.625 23.781 11.492 1 88.88 308 ARG A N 1
ATOM 2399 C CA . ARG A 1 308 ? 22.75 23.781 12.648 1 88.88 308 ARG A CA 1
ATOM 2400 C C . ARG A 1 308 ? 21.422 24.469 12.328 1 88.88 308 ARG A C 1
ATOM 2402 O O . ARG A 1 308 ? 21.406 25.562 11.758 1 88.88 308 ARG A O 1
ATOM 2409 N N . VAL A 1 309 ? 20.406 23.766 12.617 1 88.69 309 VAL A N 1
ATOM 2410 C CA . VAL A 1 309 ? 19.078 24.328 12.383 1 88.69 309 VAL A CA 1
ATOM 2411 C C . VAL A 1 309 ? 18.734 25.312 13.492 1 88.69 309 VAL A C 1
ATOM 2413 O O . VAL A 1 309 ? 18.875 25 14.68 1 88.69 309 VAL A O 1
ATOM 2416 N N . THR A 1 310 ? 18.438 26.547 13.078 1 86 310 THR A N 1
ATOM 2417 C CA . THR A 1 310 ? 18.094 27.562 14.07 1 86 310 THR A CA 1
ATOM 2418 C C . THR A 1 310 ? 16.594 27.766 14.141 1 86 310 THR A C 1
ATOM 2420 O O . THR A 1 310 ? 15.883 27.547 13.156 1 86 310 THR A O 1
ATOM 2423 N N . MET B 1 1 ? -17.172 46.625 22.406 1 23.86 1 MET B N 1
ATOM 2424 C CA . MET B 1 1 ? -18.031 45.469 22.625 1 23.86 1 MET B CA 1
ATOM 2425 C C . MET B 1 1 ? -17.391 44.219 22.062 1 23.86 1 MET B C 1
ATOM 2427 O O . MET B 1 1 ? -17.141 44.094 20.859 1 23.86 1 MET B O 1
ATOM 2431 N N . ALA B 1 2 ? -16.5 43.625 22.891 1 36.31 2 ALA B N 1
ATOM 2432 C CA . ALA B 1 2 ? -15.664 42.5 22.578 1 36.31 2 ALA B CA 1
ATOM 2433 C C . ALA B 1 2 ? -16.5 41.344 22.031 1 36.31 2 ALA B C 1
ATOM 2435 O O . ALA B 1 2 ? -17.406 40.844 22.703 1 36.31 2 ALA B O 1
ATOM 2436 N N . LYS B 1 3 ? -16.625 41.406 20.672 1 36.25 3 LYS B N 1
ATOM 2437 C CA . LYS B 1 3 ? -17.359 40.344 20.016 1 36.25 3 LYS B CA 1
ATOM 2438 C C . LYS B 1 3 ? -16.969 38.969 20.594 1 36.25 3 LYS B C 1
ATOM 2440 O O . LYS B 1 3 ? -15.789 38.656 20.672 1 36.25 3 LYS B O 1
ATOM 2445 N N . SER B 1 4 ? -17.75 38.312 21.344 1 33.78 4 SER B N 1
ATOM 2446 C CA . SER B 1 4 ? -17.609 37.031 22.031 1 33.78 4 SER B CA 1
ATOM 2447 C C . SER B 1 4 ? -17.312 35.906 21.031 1 33.78 4 SER B C 1
ATOM 2449 O O . SER B 1 4 ? -18.078 35.688 20.094 1 33.78 4 SER B O 1
ATOM 2451 N N . SER B 1 5 ? -16.078 35.625 20.609 1 34.06 5 SER B N 1
ATOM 2452 C CA . SER B 1 5 ? -15.516 34.625 19.719 1 34.06 5 SER B CA 1
ATOM 2453 C C . SER B 1 5 ? -16.062 33.219 20.047 1 34.06 5 SER B C 1
ATOM 2455 O O . SER B 1 5 ? -15.891 32.719 21.156 1 34.06 5 SER B O 1
ATOM 2457 N N . ALA B 1 6 ? -17.141 32.812 19.469 1 39.5 6 ALA B N 1
ATOM 2458 C CA . ALA B 1 6 ? -17.781 31.516 19.688 1 39.5 6 ALA B CA 1
ATOM 2459 C C . ALA B 1 6 ? -16.75 30.391 19.656 1 39.5 6 ALA B C 1
ATOM 2461 O O . ALA B 1 6 ? -15.867 30.375 18.797 1 39.5 6 ALA B O 1
ATOM 2462 N N . PRO B 1 7 ? -16.547 29.594 20.688 1 42.28 7 PRO B N 1
ATOM 2463 C CA . PRO B 1 7 ? -15.633 28.438 20.781 1 42.28 7 PRO B CA 1
ATOM 2464 C C . PRO B 1 7 ? -15.797 27.469 19.625 1 42.28 7 PRO B C 1
ATOM 2466 O O . PRO B 1 7 ? -16.891 27.344 19.062 1 42.28 7 PRO B O 1
ATOM 2469 N N . ALA B 1 8 ? -14.789 27.219 18.859 1 48.19 8 ALA B N 1
ATOM 2470 C CA . ALA B 1 8 ? -14.758 26.203 17.797 1 48.19 8 ALA B CA 1
ATOM 2471 C C . ALA B 1 8 ? -15.625 25 18.156 1 48.19 8 ALA B C 1
ATOM 2473 O O . ALA B 1 8 ? -15.508 24.453 19.25 1 48.19 8 ALA B O 1
ATOM 2474 N N . ARG B 1 9 ? -16.797 24.828 17.578 1 51.91 9 ARG B N 1
ATOM 2475 C CA . ARG B 1 9 ? -17.719 23.734 17.875 1 51.91 9 ARG B CA 1
ATOM 2476 C C . ARG B 1 9 ? -17.094 22.391 17.516 1 51.91 9 ARG B C 1
ATOM 2478 O O . ARG B 1 9 ? -16.844 22.094 16.344 1 51.91 9 ARG B O 1
ATOM 2485 N N . THR B 1 10 ? -16.469 21.812 18.531 1 56.69 10 THR B N 1
ATOM 2486 C CA . THR B 1 10 ? -15.969 20.453 18.438 1 56.69 10 THR B CA 1
ATOM 2487 C C . THR B 1 10 ? -17.109 19.484 18.094 1 56.69 10 THR B C 1
ATOM 2489 O O . THR B 1 10 ? -18.281 19.828 18.234 1 56.69 10 THR B O 1
ATOM 2492 N N . ALA B 1 11 ? -16.828 18.453 17.312 1 57.06 11 ALA B N 1
ATOM 2493 C CA . ALA B 1 11 ? -17.828 17.438 16.953 1 57.06 11 ALA B CA 1
ATOM 2494 C C . ALA B 1 11 ? -18.516 16.891 18.203 1 57.06 11 ALA B C 1
ATOM 2496 O O . ALA B 1 11 ? -17.891 16.781 19.266 1 57.06 11 ALA B O 1
ATOM 2497 N N . ALA B 1 12 ? -19.938 16.75 18.203 1 56.75 12 ALA B N 1
ATOM 2498 C CA . ALA B 1 12 ? -20.688 16.109 19.281 1 56.75 12 ALA B CA 1
ATOM 2499 C C . ALA B 1 12 ? -20.422 14.602 19.297 1 56.75 12 ALA B C 1
ATOM 2501 O O . ALA B 1 12 ? -20.062 14.016 18.266 1 56.75 12 ALA B O 1
ATOM 2502 N N . ALA B 1 13 ? -20.406 13.977 20.5 1 61.59 13 ALA B N 1
ATOM 2503 C CA . ALA B 1 13 ? -20.375 12.516 20.609 1 61.59 13 ALA B CA 1
ATOM 2504 C C . ALA B 1 13 ? -21.469 11.883 19.75 1 61.59 13 ALA B C 1
ATOM 2506 O O . ALA B 1 13 ? -22.531 12.461 19.578 1 61.59 13 ALA B O 1
ATOM 2507 N N . PRO B 1 14 ? -21.172 10.688 19.188 1 67.69 14 PRO B N 1
ATOM 2508 C CA . PRO B 1 14 ? -22.141 10.031 18.312 1 67.69 14 PRO B CA 1
ATOM 2509 C C . PRO B 1 14 ? -23.484 9.781 19 1 67.69 14 PRO B C 1
ATOM 2511 O O . PRO B 1 14 ? -23.516 9.406 20.172 1 67.69 14 PRO B O 1
ATOM 2514 N N . ALA B 1 15 ? -24.469 10.055 18.281 1 73.25 15 ALA B N 1
ATOM 2515 C CA . ALA B 1 15 ? -25.844 9.75 18.688 1 73.25 15 ALA B CA 1
ATOM 2516 C C . ALA B 1 15 ? -26.031 8.25 18.859 1 73.25 15 ALA B C 1
ATOM 2518 O O . ALA B 1 15 ? -25.188 7.453 18.453 1 73.25 15 ALA B O 1
ATOM 2519 N N . ALA B 1 16 ? -27.047 7.863 19.609 1 74.94 16 ALA B N 1
ATOM 2520 C CA . ALA B 1 16 ? -27.375 6.469 19.906 1 74.94 16 ALA B CA 1
ATOM 2521 C C . ALA B 1 16 ? -27.391 5.629 18.625 1 74.94 16 ALA B C 1
ATOM 2523 O O . ALA B 1 16 ? -26.875 4.508 18.609 1 74.94 16 ALA B O 1
ATOM 2524 N N . ALA B 1 17 ? -27.906 6.184 17.609 1 81.38 17 ALA B N 1
ATOM 2525 C CA . ALA B 1 17 ? -27.984 5.465 16.344 1 81.38 17 ALA B CA 1
ATOM 2526 C C . ALA B 1 17 ? -26.609 5.211 15.766 1 81.38 17 ALA B C 1
ATOM 2528 O O . ALA B 1 17 ? -26.328 4.129 15.234 1 81.38 17 ALA B O 1
ATOM 2529 N N . GLU B 1 18 ? -25.766 6.145 15.945 1 85.88 18 GLU B N 1
ATOM 2530 C CA . GLU B 1 18 ? -24.406 6.012 15.438 1 85.88 18 GLU B CA 1
ATOM 2531 C C . GLU B 1 18 ? -23.625 4.957 16.219 1 85.88 18 GLU B C 1
ATOM 2533 O O . GLU B 1 18 ? -22.844 4.191 15.641 1 85.88 18 GLU B O 1
ATOM 2538 N N . ARG B 1 19 ? -23.969 4.895 17.469 1 88.12 19 ARG B N 1
ATOM 2539 C CA . ARG B 1 19 ? -23.297 3.914 18.312 1 88.12 19 ARG B CA 1
ATOM 2540 C C . ARG B 1 19 ? -23.719 2.494 17.953 1 88.12 19 ARG B C 1
ATOM 2542 O O . ARG B 1 19 ? -22.906 1.567 18 1 88.12 19 ARG B O 1
ATOM 2549 N N . ALA B 1 20 ? -24.938 2.387 17.656 1 90.38 20 ALA B N 1
ATOM 2550 C CA . ALA B 1 20 ? -25.438 1.072 17.266 1 90.38 20 ALA B CA 1
ATOM 2551 C C . ALA B 1 20 ? -24.781 0.601 15.969 1 90.38 20 ALA B C 1
ATOM 2553 O O . ALA B 1 20 ? -24.422 -0.574 15.836 1 90.38 20 ALA B O 1
ATOM 2554 N N . VAL B 1 21 ? -24.594 1.472 15.086 1 93.31 21 VAL B N 1
ATOM 2555 C CA . VAL B 1 21 ? -23.938 1.16 13.82 1 93.31 21 VAL B CA 1
ATOM 2556 C C . VAL B 1 21 ? -22.5 0.737 14.07 1 93.31 21 VAL B C 1
ATOM 2558 O O . VAL B 1 21 ? -22.031 -0.26 13.516 1 93.31 21 VAL B O 1
ATOM 2561 N N . GLN B 1 22 ? -21.891 1.434 14.922 1 94.31 22 GLN B N 1
ATOM 2562 C CA . GLN B 1 22 ? -20.5 1.131 15.242 1 94.31 22 GLN B CA 1
ATOM 2563 C C . GLN B 1 22 ? -20.359 -0.242 15.898 1 94.31 22 GLN B C 1
ATOM 2565 O O . GLN B 1 22 ? -19.453 -1.008 15.57 1 94.31 22 GLN B O 1
ATOM 2570 N N . ALA B 1 23 ? -21.328 -0.523 16.734 1 93.94 23 ALA B N 1
ATOM 2571 C CA . ALA B 1 23 ? -21.297 -1.803 17.453 1 93.94 23 ALA B CA 1
ATOM 2572 C C . ALA B 1 23 ? -21.5 -2.965 16.484 1 93.94 23 ALA B C 1
ATOM 2574 O O . ALA B 1 23 ? -20.828 -3.994 16.578 1 93.94 23 ALA B O 1
ATOM 2575 N N . ARG B 1 24 ? -22.344 -2.826 15.586 1 95.06 24 ARG B N 1
ATOM 2576 C CA . ARG B 1 24 ? -22.609 -3.873 14.602 1 95.06 24 ARG B CA 1
ATOM 2577 C C . ARG B 1 24 ? -21.391 -4.121 13.719 1 95.06 24 ARG B C 1
ATOM 2579 O O . ARG B 1 24 ? -21.031 -5.27 13.469 1 95.06 24 ARG B O 1
ATOM 2586 N N . THR B 1 25 ? -20.781 -3.068 13.273 1 95.94 25 THR B N 1
ATOM 2587 C CA . THR B 1 25 ? -19.594 -3.197 12.438 1 95.94 25 THR B CA 1
ATOM 2588 C C . THR B 1 25 ? -18.469 -3.867 13.203 1 95.94 25 THR B C 1
ATOM 2590 O O . THR B 1 25 ? -17.766 -4.73 12.664 1 95.94 25 THR B O 1
ATOM 2593 N N . ALA B 1 26 ? -18.328 -3.455 14.445 1 96.5 26 ALA B N 1
ATOM 2594 C CA . ALA B 1 26 ? -17.297 -4.047 15.289 1 96.5 26 ALA B CA 1
ATOM 2595 C C . ALA B 1 26 ? -17.516 -5.551 15.445 1 96.5 26 ALA B C 1
ATOM 2597 O O . ALA B 1 26 ? -16.562 -6.332 15.336 1 96.5 26 ALA B O 1
ATOM 2598 N N . GLU B 1 27 ? -18.719 -5.891 15.664 1 94.81 27 GLU B N 1
ATOM 2599 C CA . GLU B 1 27 ? -19.062 -7.301 15.812 1 94.81 27 GLU B CA 1
ATOM 2600 C C . GLU B 1 27 ? -18.734 -8.086 14.547 1 94.81 27 GLU B C 1
ATOM 2602 O O . GLU B 1 27 ? -18.125 -9.156 14.609 1 94.81 27 GLU B O 1
ATOM 2607 N N . ARG B 1 28 ? -19.078 -7.566 13.492 1 93.69 28 ARG B N 1
ATOM 2608 C CA . ARG B 1 28 ? -18.875 -8.219 12.211 1 93.69 28 ARG B CA 1
ATOM 2609 C C . ARG B 1 28 ? -17.375 -8.344 11.891 1 93.69 28 ARG B C 1
ATOM 2611 O O . ARG B 1 28 ? -16.953 -9.305 11.242 1 93.69 28 ARG B O 1
ATOM 2618 N N . ALA B 1 29 ? -16.594 -7.398 12.367 1 94.12 29 ALA B N 1
ATOM 2619 C CA . ALA B 1 29 ? -15.156 -7.426 12.148 1 94.12 29 ALA B CA 1
ATOM 2620 C C . ALA B 1 29 ? -14.445 -8.242 13.219 1 94.12 29 ALA B C 1
ATOM 2622 O O . ALA B 1 29 ? -13.234 -8.461 13.148 1 94.12 29 ALA B O 1
ATOM 2623 N N . GLY B 1 30 ? -15.156 -8.68 14.242 1 94.19 30 GLY B N 1
ATOM 2624 C CA . GLY B 1 30 ? -14.578 -9.453 15.328 1 94.19 30 GLY B CA 1
ATOM 2625 C C . GLY B 1 30 ? -13.68 -8.633 16.234 1 94.19 30 GLY B C 1
ATOM 2626 O O . GLY B 1 30 ? -12.648 -9.117 16.703 1 94.19 30 GLY B O 1
ATOM 2627 N N . ILE B 1 31 ? -14.031 -7.316 16.359 1 96.25 31 ILE B N 1
ATOM 2628 C CA . ILE B 1 31 ? -13.211 -6.445 17.203 1 96.25 31 ILE B CA 1
ATOM 2629 C C . ILE B 1 31 ? -14.102 -5.723 18.219 1 96.25 31 ILE B C 1
ATOM 2631 O O . ILE B 1 31 ? -15.328 -5.824 18.156 1 96.25 31 ILE B O 1
ATOM 2635 N N . ALA B 1 32 ? -13.484 -5.02 19.188 1 94.38 32 ALA B N 1
ATOM 2636 C CA . ALA B 1 32 ? -14.234 -4.199 20.141 1 94.38 32 ALA B CA 1
ATOM 2637 C C . ALA B 1 32 ? -14.641 -2.867 19.516 1 94.38 32 ALA B C 1
ATOM 2639 O O . ALA B 1 32 ? -13.914 -2.322 18.672 1 94.38 32 ALA B O 1
ATOM 2640 N N . PRO B 1 33 ? -15.812 -2.371 19.906 1 94.44 33 PRO B N 1
ATOM 2641 C CA . PRO B 1 33 ? -16.156 -1.014 19.469 1 94.44 33 PRO B CA 1
ATOM 2642 C C . PRO B 1 33 ? -15.234 0.046 20.062 1 94.44 33 PRO B C 1
ATOM 2644 O O . PRO B 1 33 ? -14.383 -0.271 20.906 1 94.44 33 PRO B O 1
ATOM 2647 N N . LEU B 1 34 ? -15.344 1.228 19.531 1 94.38 34 LEU B N 1
ATOM 2648 C CA . LEU B 1 34 ? -14.562 2.332 20.078 1 94.38 34 LEU B CA 1
ATOM 2649 C C . LEU B 1 34 ? -15.023 2.674 21.5 1 94.38 34 LEU B C 1
ATOM 2651 O O . LEU B 1 34 ? -16.219 2.805 21.75 1 94.38 34 LEU B O 1
ATOM 2655 N N . ASP B 1 35 ? -14.062 2.771 22.359 1 93.31 35 ASP B N 1
ATOM 2656 C CA . ASP B 1 35 ? -14.367 3.174 23.734 1 93.31 35 ASP B CA 1
ATOM 2657 C C . ASP B 1 35 ? -15.031 4.547 23.766 1 93.31 35 ASP B C 1
ATOM 2659 O O . ASP B 1 35 ? -14.617 5.461 23.047 1 93.31 35 ASP B O 1
ATOM 2663 N N . ALA B 1 36 ? -16.047 4.707 24.625 1 91.88 36 ALA B N 1
ATOM 2664 C CA . ALA B 1 36 ? -16.797 5.961 24.719 1 91.88 36 ALA B CA 1
ATOM 2665 C C . ALA B 1 36 ? -15.891 7.109 25.141 1 91.88 36 ALA B C 1
ATOM 2667 O O . ALA B 1 36 ? -16.047 8.242 24.688 1 91.88 36 ALA B O 1
ATOM 2668 N N . ALA B 1 37 ? -15.039 6.801 26.031 1 93.62 37 ALA B N 1
ATOM 2669 C CA . ALA B 1 37 ? -14.109 7.832 26.484 1 93.62 37 ALA B CA 1
ATOM 2670 C C . ALA B 1 37 ? -13.188 8.281 25.359 1 93.62 37 ALA B C 1
ATOM 2672 O O . ALA B 1 37 ? -12.922 9.469 25.203 1 93.62 37 ALA B O 1
ATOM 2673 N N . ASP B 1 38 ? -12.711 7.316 24.562 1 94.81 38 ASP B N 1
ATOM 2674 C CA . ASP B 1 38 ? -11.875 7.645 23.406 1 94.81 38 ASP B CA 1
ATOM 2675 C C . ASP B 1 38 ? -12.641 8.477 22.391 1 94.81 38 ASP B C 1
ATOM 2677 O O . ASP B 1 38 ? -12.102 9.438 21.828 1 94.81 38 ASP B O 1
ATOM 2681 N N . ALA B 1 39 ? -13.906 8.109 22.203 1 94 39 ALA B N 1
ATOM 2682 C CA . ALA B 1 39 ? -14.734 8.844 21.25 1 94 39 ALA B CA 1
ATOM 2683 C C . ALA B 1 39 ? -14.906 10.297 21.688 1 94 39 ALA B C 1
ATOM 2685 O O . ALA B 1 39 ? -14.797 11.211 20.859 1 94 39 ALA B O 1
ATOM 2686 N N . ARG B 1 40 ? -15.117 10.539 22.938 1 93.19 40 ARG B N 1
ATOM 2687 C CA . ARG B 1 40 ? -15.289 11.883 23.469 1 93.19 40 ARG B CA 1
ATOM 2688 C C . ARG B 1 40 ? -14 12.688 23.359 1 93.19 40 ARG B C 1
ATOM 2690 O O . ARG B 1 40 ? -14.016 13.859 23 1 93.19 40 ARG B O 1
ATOM 2697 N N . ARG B 1 41 ? -12.898 12.016 23.688 1 95 41 ARG B N 1
ATOM 2698 C CA . ARG B 1 41 ? -11.609 12.688 23.594 1 95 41 ARG B CA 1
ATOM 2699 C C . ARG B 1 41 ? -11.297 13.078 22.156 1 95 41 ARG B C 1
ATOM 2701 O O . ARG B 1 41 ? -10.805 14.18 21.906 1 95 41 ARG B O 1
ATOM 2708 N N . LEU B 1 42 ? -11.602 12.148 21.281 1 95.44 42 LEU B N 1
ATOM 2709 C CA . LEU B 1 42 ? -11.344 12.43 19.875 1 95.44 42 LEU B CA 1
ATOM 2710 C C . LEU B 1 42 ? -12.148 13.633 19.406 1 95.44 42 LEU B C 1
ATOM 2712 O O . LEU B 1 42 ? -11.633 14.484 18.672 1 95.44 42 LEU B O 1
ATOM 2716 N N . ALA B 1 43 ? -13.398 13.773 19.859 1 92.94 43 ALA B N 1
ATOM 2717 C CA . ALA B 1 43 ? -14.312 14.828 19.422 1 92.94 43 ALA B CA 1
ATOM 2718 C C . ALA B 1 43 ? -13.758 16.203 19.781 1 92.94 43 ALA B C 1
ATOM 2720 O O . ALA B 1 43 ? -13.992 17.172 19.062 1 92.94 43 ALA B O 1
ATOM 2721 N N . ARG B 1 44 ? -12.906 16.281 20.75 1 92.81 44 ARG B N 1
ATOM 2722 C CA . ARG B 1 44 ? -12.352 17.547 21.219 1 92.81 44 ARG B CA 1
ATOM 2723 C C . ARG B 1 44 ? -11.305 18.078 20.234 1 92.81 44 ARG B C 1
ATOM 2725 O O . ARG B 1 44 ? -10.938 19.25 20.281 1 92.81 44 ARG B O 1
ATOM 2732 N N . TRP B 1 45 ? -10.883 17.156 19.391 1 95.44 45 TRP B N 1
ATOM 2733 C CA . TRP B 1 45 ? -9.82 17.516 18.469 1 95.44 45 TRP B CA 1
ATOM 2734 C C . TRP B 1 45 ? -10.328 17.516 17.031 1 95.44 45 TRP B C 1
ATOM 2736 O O . TRP B 1 45 ? -9.547 17.688 16.094 1 95.44 45 TRP B O 1
ATOM 2746 N N . GLN B 1 46 ? -11.648 17.266 16.875 1 94.56 46 GLN B N 1
ATOM 2747 C CA . GLN B 1 46 ? -12.273 17.234 15.555 1 94.56 46 GLN B CA 1
ATOM 2748 C C . GLN B 1 46 ? -13.172 18.438 15.328 1 94.56 46 GLN B C 1
ATOM 2750 O O . GLN B 1 46 ? -13.961 18.812 16.203 1 94.56 46 GLN B O 1
ATOM 2755 N N . PHE B 1 47 ? -13.031 19.062 14.242 1 91.5 47 PHE B N 1
ATOM 2756 C CA . PHE B 1 47 ? -13.766 20.281 13.914 1 91.5 47 PHE B CA 1
ATOM 2757 C C . PHE B 1 47 ? -14.711 20.047 12.742 1 91.5 47 PHE B C 1
ATOM 2759 O O . PHE B 1 47 ? -14.273 19.875 11.609 1 91.5 47 PHE B O 1
ATOM 2766 N N . ALA B 1 48 ? -15.984 19.969 13.016 1 83.06 48 ALA B N 1
ATOM 2767 C CA . ALA B 1 48 ? -17 19.625 12.023 1 83.06 48 ALA B CA 1
ATOM 2768 C C . ALA B 1 48 ? -17.688 20.875 11.477 1 83.06 48 ALA B C 1
ATOM 2770 O O . ALA B 1 48 ? -18.547 20.781 10.594 1 83.06 48 ALA B O 1
ATOM 2771 N N . ALA B 1 49 ? -17.438 21.906 11.953 1 76.75 49 ALA B N 1
ATOM 2772 C CA . ALA B 1 49 ? -17.953 23.188 11.469 1 76.75 49 ALA B CA 1
ATOM 2773 C C . ALA B 1 49 ? -16.875 24.266 11.516 1 76.75 49 ALA B C 1
ATOM 2775 O O . ALA B 1 49 ? -15.891 24.141 12.258 1 76.75 49 ALA B O 1
ATOM 2776 N N . ALA B 1 50 ? -17.031 25.062 10.484 1 68.62 50 ALA B N 1
ATOM 2777 C CA . ALA B 1 50 ? -16.062 26.141 10.453 1 68.62 50 ALA B CA 1
ATOM 2778 C C . ALA B 1 50 ? -15.844 26.734 11.844 1 68.62 50 ALA B C 1
ATOM 2780 O O . ALA B 1 50 ? -16.797 27.219 12.469 1 68.62 50 ALA B O 1
ATOM 2781 N N . PRO B 1 51 ? -14.641 26.438 12.227 1 64.5 51 PRO B N 1
ATOM 2782 C CA . PRO B 1 51 ? -14.406 27.125 13.5 1 64.5 51 PRO B CA 1
ATOM 2783 C C . PRO B 1 51 ? -14.445 28.641 13.359 1 64.5 51 PRO B C 1
ATOM 2785 O O . PRO B 1 51 ? -14.141 29.172 12.289 1 64.5 51 PRO B O 1
ATOM 2788 N N . GLY B 1 52 ? -15.664 29.234 13.664 1 59.12 52 GLY B N 1
ATOM 2789 C CA . GLY B 1 52 ? -15.906 30.672 13.539 1 59.12 52 GLY B CA 1
ATOM 2790 C C . GLY B 1 52 ? -14.641 31.484 13.414 1 59.12 52 GLY B C 1
ATOM 2791 O O . GLY B 1 52 ? -13.539 30.938 13.375 1 59.12 52 GLY B O 1
ATOM 2792 N N . ASP B 1 53 ? -14.773 32.75 13.148 1 61.19 53 ASP B N 1
ATOM 2793 C CA . ASP B 1 53 ? -13.734 33.781 13.125 1 61.19 53 ASP B CA 1
ATOM 2794 C C . ASP B 1 53 ? -12.875 33.719 14.383 1 61.19 53 ASP B C 1
ATOM 2796 O O . ASP B 1 53 ? -13.391 33.531 15.484 1 61.19 53 ASP B O 1
ATOM 2800 N N . GLY B 1 54 ? -11.562 33.156 14.266 1 70.06 54 GLY B N 1
ATOM 2801 C CA . GLY B 1 54 ? -10.672 33.188 15.414 1 70.06 54 GLY B CA 1
ATOM 2802 C C . GLY B 1 54 ? -9.984 31.844 15.664 1 70.06 54 GLY B C 1
ATOM 2803 O O . GLY B 1 54 ? -9.266 31.703 16.656 1 70.06 54 GLY B O 1
ATOM 2804 N N . PHE B 1 55 ? -10.312 30.906 14.859 1 83.56 55 PHE B N 1
ATOM 2805 C CA . PHE B 1 55 ? -9.594 29.656 15.039 1 83.56 55 PHE B CA 1
ATOM 2806 C C . PHE B 1 55 ? -8.086 29.875 14.914 1 83.56 55 PHE B C 1
ATOM 2808 O O . PHE B 1 55 ? -7.629 30.594 14.016 1 83.56 55 PHE B O 1
ATOM 2815 N N . SER B 1 56 ? -7.387 29.391 15.961 1 88.06 56 SER B N 1
ATOM 2816 C CA . SER B 1 56 ? -5.934 29.484 15.969 1 88.06 56 SER B CA 1
ATOM 2817 C C . SER B 1 56 ? -5.293 28.172 16.391 1 88.06 56 SER B C 1
ATOM 2819 O O . SER B 1 56 ? -5.703 27.562 17.391 1 88.06 56 SER B O 1
ATOM 2821 N N . LEU B 1 57 ? -4.355 27.781 15.648 1 92.38 57 LEU B N 1
ATOM 2822 C CA . LEU B 1 57 ? -3.611 26.562 15.984 1 92.38 57 LEU B CA 1
ATOM 2823 C C . LEU B 1 57 ? -2.836 26.734 17.281 1 92.38 57 LEU B C 1
ATOM 2825 O O . LEU B 1 57 ? -2.469 25.766 17.938 1 92.38 57 LEU B O 1
ATOM 2829 N N . ARG B 1 58 ? -2.631 28.016 17.641 1 89.69 58 ARG B N 1
ATOM 2830 C CA . ARG B 1 58 ? -1.861 28.312 18.844 1 89.69 58 ARG B CA 1
ATOM 2831 C C . ARG B 1 58 ? -2.594 27.844 20.094 1 89.69 58 ARG B C 1
ATOM 2833 O O . ARG B 1 58 ? -1.975 27.641 21.141 1 89.69 58 ARG B O 1
ATOM 2840 N N . ARG B 1 59 ? -3.844 27.672 19.969 1 90.56 59 ARG B N 1
ATOM 2841 C CA . ARG B 1 59 ? -4.656 27.281 21.109 1 90.56 59 ARG B CA 1
ATOM 2842 C C . ARG B 1 59 ? -4.613 25.766 21.312 1 90.56 59 ARG B C 1
ATOM 2844 O O . ARG B 1 59 ? -5.102 25.25 22.328 1 90.56 59 ARG B O 1
ATOM 2851 N N . LEU B 1 60 ? -4.074 25.078 20.406 1 94.62 60 LEU B N 1
ATOM 2852 C CA . LEU B 1 60 ? -3.967 23.625 20.469 1 94.62 60 LEU B CA 1
ATOM 2853 C C . LEU B 1 60 ? -2.529 23.188 20.734 1 94.62 60 LEU B C 1
ATOM 2855 O O . LEU B 1 60 ? -1.639 23.422 19.922 1 94.62 60 LEU B O 1
ATOM 2859 N N . ASP B 1 61 ? -2.299 22.625 21.906 1 96.94 61 ASP B N 1
ATOM 2860 C CA . ASP B 1 61 ? -0.96 22.219 22.312 1 96.94 61 ASP B CA 1
ATOM 2861 C C . ASP B 1 61 ? -0.45 21.047 21.469 1 96.94 61 ASP B C 1
ATOM 2863 O O . ASP B 1 61 ? -0.96 19.938 21.578 1 96.94 61 ASP B O 1
ATOM 2867 N N . PRO B 1 62 ? 0.574 21.281 20.688 1 98 62 PRO B N 1
ATOM 2868 C CA . PRO B 1 62 ? 1.096 20.203 19.844 1 98 62 PRO B CA 1
ATOM 2869 C C . PRO B 1 62 ? 1.747 19.078 20.656 1 98 62 PRO B C 1
ATOM 2871 O O . PRO B 1 62 ? 2.014 18 20.109 1 98 62 PRO B O 1
ATOM 2874 N N . ALA B 1 63 ? 1.983 19.297 21.906 1 97.75 63 ALA B N 1
ATOM 2875 C CA . ALA B 1 63 ? 2.637 18.297 22.75 1 97.75 63 ALA B CA 1
ATOM 2876 C C . ALA B 1 63 ? 1.613 17.516 23.562 1 97.75 63 ALA B C 1
ATOM 2878 O O . ALA B 1 63 ? 1.974 16.609 24.328 1 97.75 63 ALA B O 1
ATOM 2879 N N . ALA B 1 64 ? 0.307 17.875 23.453 1 97.56 64 ALA B N 1
ATOM 2880 C CA . ALA B 1 64 ? -0.735 17.172 24.188 1 97.56 64 ALA B CA 1
ATOM 2881 C C . ALA B 1 64 ? -0.748 15.688 23.844 1 97.56 64 ALA B C 1
ATOM 2883 O O . ALA B 1 64 ? -0.426 15.305 22.703 1 97.56 64 ALA B O 1
ATOM 2884 N N . LYS B 1 65 ? -1.101 14.852 24.844 1 97.69 65 LYS B N 1
ATOM 2885 C CA . LYS B 1 65 ? -1.188 13.406 24.641 1 97.69 65 LYS B CA 1
ATOM 2886 C C . LYS B 1 65 ? -2.465 12.844 25.266 1 97.69 65 LYS B C 1
ATOM 2888 O O . LYS B 1 65 ? -2.406 11.977 26.141 1 97.69 65 LYS B O 1
ATOM 2893 N N . PRO B 1 66 ? -3.574 13.25 24.781 1 96.5 66 PRO B N 1
ATOM 2894 C CA . PRO B 1 66 ? -4.848 12.891 25.406 1 96.5 66 PRO B CA 1
ATOM 2895 C C . PRO B 1 66 ? -5.102 11.383 25.391 1 96.5 66 PRO B C 1
ATOM 2897 O O . PRO B 1 66 ? -5.926 10.891 26.172 1 96.5 66 PRO B O 1
ATOM 2900 N N . PHE B 1 67 ? -4.402 10.586 24.609 1 96.81 67 PHE B N 1
ATOM 2901 C CA . PHE B 1 67 ? -4.707 9.164 24.5 1 96.81 67 PHE B CA 1
ATOM 2902 C C . PHE B 1 67 ? -3.594 8.32 25.109 1 96.81 67 PHE B C 1
ATOM 2904 O O . PHE B 1 67 ? -3.686 7.094 25.141 1 96.81 67 PHE B O 1
ATOM 2911 N N . SER B 1 68 ? -2.604 8.992 25.578 1 96.12 68 SER B N 1
ATOM 2912 C CA . SER B 1 68 ? -1.5 8.266 26.188 1 96.12 68 SER B CA 1
ATOM 2913 C C . SER B 1 68 ? -1.829 7.887 27.625 1 96.12 68 SER B C 1
ATOM 2915 O O . SER B 1 68 ? -2.414 8.68 28.375 1 96.12 68 SER B O 1
ATOM 2917 N N . GLY B 1 69 ? -1.398 6.707 28.062 1 93 69 GLY B N 1
ATOM 2918 C CA . GLY B 1 69 ? -1.493 6.297 29.453 1 93 69 GLY B CA 1
ATOM 2919 C C . GLY B 1 69 ? -0.265 6.66 30.266 1 93 69 GLY B C 1
ATOM 2920 O O . GLY B 1 69 ? -0.183 6.34 31.453 1 93 69 GLY B O 1
ATOM 2921 N N . GLY B 1 70 ? 0.662 7.262 29.609 1 93.5 70 GLY B N 1
ATOM 2922 C CA . GLY B 1 70 ? 1.867 7.688 30.297 1 93.5 70 GLY B CA 1
ATOM 2923 C C . GLY B 1 70 ? 3.014 6.703 30.156 1 93.5 70 GLY B C 1
ATOM 2924 O O . GLY B 1 70 ? 4.113 6.949 30.656 1 93.5 70 GLY B O 1
ATOM 2925 N N . ASP B 1 71 ? 2.762 5.613 29.547 1 93.94 71 ASP B N 1
ATOM 2926 C CA . ASP B 1 71 ? 3.777 4.594 29.312 1 93.94 71 ASP B CA 1
ATOM 2927 C C . ASP B 1 71 ? 3.988 4.371 27.812 1 93.94 71 ASP B C 1
ATOM 2929 O O . ASP B 1 71 ? 3.094 3.881 27.125 1 93.94 71 ASP B O 1
ATOM 2933 N N . LYS B 1 72 ? 5.191 4.676 27.391 1 93.12 72 LYS B N 1
ATOM 2934 C CA . LYS B 1 72 ? 5.496 4.641 25.969 1 93.12 72 LYS B CA 1
ATOM 2935 C C . LYS B 1 72 ? 5.344 3.227 25.406 1 93.12 72 LYS B C 1
ATOM 2937 O O . LYS B 1 72 ? 4.824 3.043 24.312 1 93.12 72 LYS B O 1
ATOM 2942 N N . ALA B 1 73 ? 5.801 2.295 26.141 1 94.12 73 ALA B N 1
ATOM 2943 C CA . ALA B 1 73 ? 5.719 0.907 25.688 1 94.12 73 ALA B CA 1
ATOM 2944 C C . ALA B 1 73 ? 4.266 0.458 25.562 1 94.12 73 ALA B C 1
ATOM 2946 O O . ALA B 1 73 ? 3.904 -0.205 24.578 1 94.12 73 ALA B O 1
ATOM 2947 N N . ALA B 1 74 ? 3.516 0.801 26.516 1 95.38 74 ALA B N 1
ATOM 2948 C CA . ALA B 1 74 ? 2.096 0.46 26.484 1 95.38 74 ALA B CA 1
ATOM 2949 C C . ALA B 1 74 ? 1.391 1.162 25.328 1 95.38 74 ALA B C 1
ATOM 2951 O O . ALA B 1 74 ? 0.534 0.572 24.656 1 95.38 74 ALA B O 1
ATOM 2952 N N . ASP B 1 75 ? 1.726 2.393 25.094 1 96.25 75 ASP B N 1
ATOM 2953 C CA . ASP B 1 75 ? 1.13 3.15 24 1 96.25 75 ASP B CA 1
ATOM 2954 C C . ASP B 1 75 ? 1.491 2.539 22.641 1 96.25 75 ASP B C 1
ATOM 2956 O O . ASP B 1 75 ? 0.649 2.459 21.75 1 96.25 75 ASP B O 1
ATOM 2960 N N . LYS B 1 76 ? 2.701 2.113 22.562 1 94.5 76 LYS B N 1
ATOM 2961 C CA . LYS B 1 76 ? 3.141 1.461 21.344 1 94.5 76 LYS B CA 1
ATOM 2962 C C . LYS B 1 76 ? 2.381 0.159 21.109 1 94.5 76 LYS B C 1
ATOM 2964 O O . LYS B 1 76 ? 1.973 -0.134 19.984 1 94.5 76 LYS B O 1
ATOM 2969 N N . ALA B 1 77 ? 2.209 -0.564 22.125 1 94.62 77 ALA B N 1
ATOM 2970 C CA . ALA B 1 77 ? 1.446 -1.808 22.031 1 94.62 77 ALA B CA 1
ATOM 2971 C C . ALA B 1 77 ? 0.007 -1.538 21.594 1 94.62 77 ALA B C 1
ATOM 2973 O O . ALA B 1 77 ? -0.57 -2.307 20.828 1 94.62 77 ALA B O 1
ATOM 2974 N N . ARG B 1 78 ? -0.521 -0.482 22.156 1 96.12 78 ARG B N 1
ATOM 2975 C CA . ARG B 1 78 ? -1.882 -0.105 21.781 1 96.12 78 ARG B CA 1
ATOM 2976 C C . ARG B 1 78 ? -1.968 0.262 20.312 1 96.12 78 ARG B C 1
ATOM 2978 O O . ARG B 1 78 ? -2.928 -0.105 19.625 1 96.12 78 ARG B O 1
ATOM 2985 N N . VAL B 1 79 ? -0.989 0.939 19.781 1 95.5 79 VAL B N 1
ATOM 2986 C CA . VAL B 1 79 ? -0.949 1.273 18.359 1 95.5 79 VAL B CA 1
ATOM 2987 C C . VAL B 1 79 ? -0.933 -0.006 17.531 1 95.5 79 VAL B C 1
ATOM 2989 O O . VAL B 1 79 ? -1.661 -0.121 16.547 1 95.5 79 VAL B O 1
ATOM 2992 N N . GLU B 1 80 ? -0.178 -0.949 17.969 1 91.19 80 GLU B N 1
ATOM 2993 C CA . GLU B 1 80 ? -0.079 -2.219 17.25 1 91.19 80 GLU B CA 1
ATOM 2994 C C . GLU B 1 80 ? -1.41 -2.965 17.266 1 91.19 80 GLU B C 1
ATOM 2996 O O . GLU B 1 80 ? -1.816 -3.539 16.25 1 91.19 80 GLU B O 1
ATOM 3001 N N . ALA B 1 81 ? -2.018 -2.979 18.375 1 94.75 81 ALA B N 1
ATOM 3002 C CA . ALA B 1 81 ? -3.324 -3.619 18.484 1 94.75 81 ALA B CA 1
ATOM 3003 C C . ALA B 1 81 ? -4.348 -2.957 17.562 1 94.75 81 ALA B C 1
ATOM 3005 O O . ALA B 1 81 ? -5.113 -3.641 16.891 1 94.75 81 ALA B O 1
ATOM 3006 N N . LEU B 1 82 ? -4.309 -1.662 17.562 1 95.94 82 LEU B N 1
ATOM 3007 C CA . LEU B 1 82 ? -5.219 -0.917 16.703 1 95.94 82 LEU B CA 1
ATOM 3008 C C . LEU B 1 82 ? -4.922 -1.188 15.234 1 95.94 82 LEU B C 1
ATOM 3010 O O . LEU B 1 82 ? -5.84 -1.283 14.414 1 95.94 82 LEU B O 1
ATOM 3014 N N . ALA B 1 83 ? -3.676 -1.285 14.922 1 91.12 83 ALA B N 1
ATOM 3015 C CA . ALA B 1 83 ? -3.299 -1.586 13.547 1 91.12 83 ALA B CA 1
ATOM 3016 C C . ALA B 1 83 ? -3.902 -2.912 13.086 1 91.12 83 ALA B C 1
ATOM 3018 O O . ALA B 1 83 ? -4.359 -3.035 11.953 1 91.12 83 ALA B O 1
ATOM 3019 N N . ARG B 1 84 ? -3.984 -3.869 13.945 1 91.19 84 ARG B N 1
ATOM 3020 C CA . ARG B 1 84 ? -4.598 -5.156 13.633 1 91.19 84 ARG B CA 1
ATOM 3021 C C . ARG B 1 84 ? -6.105 -5.016 13.453 1 91.19 84 ARG B C 1
ATOM 3023 O O . ARG B 1 84 ? -6.688 -5.629 12.555 1 91.19 84 ARG B O 1
ATOM 3030 N N . GLU B 1 85 ? -6.66 -4.262 14.336 1 95.81 85 GLU B N 1
ATOM 3031 C CA . GLU B 1 85 ? -8.094 -4.008 14.211 1 95.81 85 GLU B CA 1
ATOM 3032 C C . GLU B 1 85 ? -8.414 -3.312 12.891 1 95.81 85 GLU B C 1
ATOM 3034 O O . GLU B 1 85 ? -9.414 -3.629 12.242 1 95.81 85 GLU B O 1
ATOM 3039 N N . LEU B 1 86 ? -7.527 -2.373 12.547 1 95.31 86 LEU B N 1
ATOM 3040 C CA . LEU B 1 86 ? -7.723 -1.656 11.297 1 95.31 86 LEU B CA 1
ATOM 3041 C C . LEU B 1 86 ? -7.598 -2.6 10.102 1 95.31 86 LEU B C 1
ATOM 3043 O O . LEU B 1 86 ? -8.289 -2.432 9.102 1 95.31 86 LEU B O 1
ATOM 3047 N N . ASP B 1 87 ? -6.789 -3.559 10.211 1 90.94 87 ASP B N 1
ATOM 3048 C CA . ASP B 1 87 ? -6.676 -4.57 9.164 1 90.94 87 ASP B CA 1
ATOM 3049 C C . ASP B 1 87 ? -7.977 -5.355 9.016 1 90.94 87 ASP B C 1
ATOM 3051 O O . ASP B 1 87 ? -8.438 -5.598 7.895 1 90.94 87 ASP B O 1
ATOM 3055 N N . ALA B 1 88 ? -8.547 -5.77 10.109 1 93.19 88 ALA B N 1
ATOM 3056 C CA . ALA B 1 88 ? -9.82 -6.48 10.094 1 93.19 88 ALA B CA 1
ATOM 3057 C C . ALA B 1 88 ? -10.922 -5.629 9.461 1 93.19 88 ALA B C 1
ATOM 3059 O O . ALA B 1 88 ? -11.711 -6.125 8.656 1 93.19 88 ALA B O 1
ATOM 3060 N N . LEU B 1 89 ? -10.914 -4.391 9.828 1 96.19 89 LEU B N 1
ATOM 3061 C CA . LEU B 1 89 ? -11.922 -3.477 9.297 1 96.19 89 LEU B CA 1
ATOM 3062 C C . LEU B 1 89 ? -11.695 -3.238 7.805 1 96.19 89 LEU B C 1
ATOM 3064 O O . LEU B 1 89 ? -12.656 -3.129 7.039 1 96.19 89 LEU B O 1
ATOM 3068 N N . GLN B 1 90 ? -10.445 -3.109 7.445 1 93.88 90 GLN B N 1
ATOM 3069 C CA . GLN B 1 90 ? -10.125 -2.945 6.031 1 93.88 90 GLN B CA 1
ATOM 3070 C C . GLN B 1 90 ? -10.602 -4.141 5.215 1 93.88 90 GLN B C 1
ATOM 3072 O O . GLN B 1 90 ? -11.125 -3.979 4.109 1 93.88 90 GLN B O 1
ATOM 3077 N N . ASN B 1 91 ? -10.414 -5.301 5.723 1 91.19 91 ASN B N 1
ATOM 3078 C CA . ASN B 1 91 ? -10.898 -6.508 5.059 1 91.19 91 ASN B CA 1
ATOM 3079 C C . ASN B 1 91 ? -12.414 -6.469 4.859 1 91.19 91 ASN B C 1
ATOM 3081 O O . ASN B 1 91 ? -12.914 -6.828 3.791 1 91.19 91 ASN B O 1
ATOM 3085 N N . LEU B 1 92 ? -13.062 -6.105 5.875 1 94.5 92 LEU B N 1
ATOM 3086 C CA . LEU B 1 92 ? -14.516 -5.977 5.809 1 94.5 92 LEU B CA 1
ATOM 3087 C C . LEU B 1 92 ? -14.922 -4.914 4.793 1 94.5 92 LEU B C 1
ATOM 3089 O O . LEU B 1 92 ? -15.852 -5.121 4.008 1 94.5 92 LEU B O 1
ATOM 3093 N N . LEU B 1 93 ? -14.195 -3.787 4.777 1 96.06 93 LEU B N 1
ATOM 3094 C CA . LEU B 1 93 ? -14.445 -2.732 3.799 1 96.06 93 LEU B CA 1
ATOM 3095 C C . LEU B 1 93 ? -14.242 -3.248 2.379 1 96.06 93 LEU B C 1
ATOM 3097 O O . LEU B 1 93 ? -15.062 -2.982 1.494 1 96.06 93 LEU B O 1
ATOM 3101 N N . TYR B 1 94 ? -13.219 -3.961 2.211 1 92.31 94 TYR B N 1
ATOM 3102 C CA . TYR B 1 94 ? -12.867 -4.512 0.907 1 92.31 94 TYR B CA 1
ATOM 3103 C C . TYR B 1 94 ? -13.969 -5.445 0.401 1 92.31 94 TYR B C 1
ATOM 3105 O O . TYR B 1 94 ? -14.328 -5.402 -0.776 1 92.31 94 TYR B O 1
ATOM 3113 N N . ALA B 1 95 ? -14.539 -6.23 1.229 1 91.88 95 ALA B N 1
ATOM 3114 C CA . ALA B 1 95 ? -15.602 -7.172 0.88 1 91.88 95 ALA B CA 1
ATOM 3115 C C . ALA B 1 95 ? -16.922 -6.449 0.633 1 91.88 95 ALA B C 1
ATOM 3117 O O . ALA B 1 95 ? -17.703 -6.84 -0.242 1 91.88 95 ALA B O 1
ATOM 3118 N N . ASP B 1 96 ? -17.203 -5.469 1.433 1 94.19 96 ASP B N 1
ATOM 3119 C CA . ASP B 1 96 ? -18.469 -4.73 1.392 1 94.19 96 ASP B CA 1
ATOM 3120 C C . ASP B 1 96 ? -18.641 -4.02 0.052 1 94.19 96 ASP B C 1
ATOM 3122 O O . ASP B 1 96 ? -19.703 -4.105 -0.567 1 94.19 96 ASP B O 1
ATOM 3126 N N . ARG B 1 97 ? -17.719 -3.295 -0.483 1 92.31 97 ARG B N 1
ATOM 3127 C CA . ARG B 1 97 ? -17.594 -2.645 -1.782 1 92.31 97 ARG B CA 1
ATOM 3128 C C . ARG B 1 97 ? -18.609 -1.518 -1.942 1 92.31 97 ARG B C 1
ATOM 3130 O O . ARG B 1 97 ? -18.859 -1.057 -3.057 1 92.31 97 ARG B O 1
ATOM 3137 N N . ARG B 1 98 ? -19.266 -1.099 -0.885 1 93.62 98 ARG B N 1
ATOM 3138 C CA . ARG B 1 98 ? -20.219 0.003 -0.984 1 93.62 98 ARG B CA 1
ATOM 3139 C C . ARG B 1 98 ? -19.578 1.322 -0.57 1 93.62 98 ARG B C 1
ATOM 3141 O O . ARG B 1 98 ? -20.031 2.395 -0.959 1 93.62 98 ARG B O 1
ATOM 3148 N N . HIS B 1 99 ? -18.469 1.256 0.203 1 96.12 99 HIS B N 1
ATOM 3149 C CA . HIS B 1 99 ? -17.906 2.453 0.817 1 96.12 99 HIS B CA 1
ATOM 3150 C C . HIS B 1 99 ? -16.438 2.627 0.436 1 96.12 99 HIS B C 1
ATOM 3152 O O . HIS B 1 99 ? -15.82 1.711 -0.115 1 96.12 99 HIS B O 1
ATOM 3158 N N . LYS B 1 100 ? -15.977 3.814 0.589 1 97.75 100 LYS B N 1
ATOM 3159 C CA . LYS B 1 100 ? -14.594 4.219 0.347 1 97.75 100 LYS B CA 1
ATOM 3160 C C . LYS B 1 100 ? -14.062 5.059 1.502 1 97.75 100 LYS B C 1
ATOM 3162 O O . LYS B 1 100 ? -14.828 5.723 2.205 1 97.75 100 LYS B O 1
ATOM 3167 N N . LEU B 1 101 ? -12.75 4.988 1.702 1 98.38 101 LEU B N 1
ATOM 3168 C CA . LEU B 1 101 ? -12.141 5.82 2.734 1 98.38 101 LEU B CA 1
ATOM 3169 C C . LEU B 1 101 ? -10.953 6.594 2.174 1 98.38 101 LEU B C 1
ATOM 3171 O O . LEU B 1 101 ? -10.055 6.008 1.56 1 98.38 101 LEU B O 1
ATOM 3175 N N . LEU B 1 102 ? -10.969 7.875 2.299 1 98.75 102 LEU B N 1
ATOM 3176 C CA . LEU B 1 102 ? -9.836 8.734 1.981 1 98.75 102 LEU B CA 1
ATOM 3177 C C . LEU B 1 102 ? -9.242 9.344 3.248 1 98.75 102 LEU B C 1
ATOM 3179 O O . LEU B 1 102 ? -9.93 10.047 3.988 1 98.75 102 LEU B O 1
ATOM 3183 N N . VAL B 1 103 ? -7.977 9.031 3.541 1 98.56 103 VAL B N 1
ATOM 3184 C CA . VAL B 1 103 ? -7.242 9.617 4.656 1 98.56 103 VAL B CA 1
ATOM 3185 C C . VAL B 1 103 ? -6.285 10.688 4.141 1 98.56 103 VAL B C 1
ATOM 3187 O O . VAL B 1 103 ? -5.434 10.414 3.295 1 98.56 103 VAL B O 1
ATOM 3190 N N . VAL B 1 104 ? -6.465 11.859 4.637 1 98.75 104 VAL B N 1
ATOM 3191 C CA . VAL B 1 104 ? -5.621 12.992 4.25 1 98.75 104 VAL B CA 1
ATOM 3192 C C . VAL B 1 104 ? -4.676 13.344 5.395 1 98.75 104 VAL B C 1
ATOM 3194 O O . VAL B 1 104 ? -5.117 13.648 6.504 1 98.75 104 VAL B O 1
ATOM 3197 N N . LEU B 1 105 ? -3.383 13.266 5.117 1 98.5 105 LEU B N 1
ATOM 3198 C CA . LEU B 1 105 ? -2.371 13.664 6.086 1 98.5 105 LEU B CA 1
ATOM 3199 C C . LEU B 1 105 ? -1.68 14.953 5.645 1 98.5 105 LEU B C 1
ATOM 3201 O O . LEU B 1 105 ? -1.019 14.984 4.605 1 98.5 105 LEU B O 1
ATOM 3205 N N . GLN B 1 106 ? -1.93 15.977 6.402 1 98.44 106 GLN B N 1
ATOM 3206 C CA . GLN B 1 106 ? -1.266 17.266 6.207 1 98.44 106 GLN B CA 1
ATOM 3207 C C . GLN B 1 106 ? -0.365 17.594 7.391 1 98.44 106 GLN B C 1
ATOM 3209 O O . GLN B 1 106 ? -0.57 17.094 8.5 1 98.44 106 GLN B O 1
ATOM 3214 N N . GLY B 1 107 ? 0.625 18.406 7.168 1 97.19 107 GLY B N 1
ATOM 3215 C CA . GLY B 1 107 ? 1.543 18.875 8.195 1 97.19 107 GLY B CA 1
ATOM 3216 C C . GLY B 1 107 ? 2.836 19.422 7.633 1 97.19 107 GLY B C 1
ATOM 3217 O O . GLY B 1 107 ? 3.189 19.156 6.488 1 97.19 107 GLY B O 1
ATOM 3218 N N . THR B 1 108 ? 3.459 20.234 8.461 1 94.62 108 THR B N 1
ATOM 3219 C CA . THR B 1 108 ? 4.758 20.766 8.055 1 94.62 108 THR B CA 1
ATOM 3220 C C . THR B 1 108 ? 5.77 19.641 7.875 1 94.62 108 THR B C 1
ATOM 3222 O O . THR B 1 108 ? 5.52 18.5 8.281 1 94.62 108 THR B O 1
ATOM 3225 N N . ASP B 1 109 ? 6.859 19.969 7.23 1 91.94 109 ASP B N 1
ATOM 3226 C CA . ASP B 1 109 ? 7.922 18.984 7.098 1 91.94 109 ASP B CA 1
ATOM 3227 C C . ASP B 1 109 ? 8.359 18.453 8.469 1 91.94 109 ASP B C 1
ATOM 3229 O O . ASP B 1 109 ? 8.461 19.234 9.422 1 91.94 109 ASP B O 1
ATOM 3233 N N . THR B 1 110 ? 8.562 17.125 8.539 1 94.5 110 THR B N 1
ATOM 3234 C CA . THR B 1 110 ? 9.016 16.391 9.719 1 94.5 110 THR B CA 1
ATOM 3235 C C . THR B 1 110 ? 7.852 16.141 10.672 1 94.5 110 THR B C 1
ATOM 3237 O O . THR B 1 110 ? 8.055 15.648 11.781 1 94.5 110 THR B O 1
ATOM 3240 N N . SER B 1 111 ? 6.602 16.5 10.25 1 96.62 111 SER B N 1
ATOM 3241 C CA . SER B 1 111 ? 5.469 16.312 11.148 1 96.62 111 SER B CA 1
ATOM 3242 C C . SER B 1 111 ? 5.145 14.844 11.336 1 96.62 111 SER B C 1
ATOM 3244 O O . SER B 1 111 ? 4.406 14.469 12.25 1 96.62 111 SER B O 1
ATOM 3246 N N . GLY B 1 112 ? 5.637 14.008 10.43 1 95.88 112 GLY B N 1
ATOM 3247 C CA . GLY B 1 112 ? 5.547 12.578 10.688 1 95.88 112 GLY B CA 1
ATOM 3248 C C . GLY B 1 112 ? 4.523 11.883 9.805 1 95.88 112 GLY B C 1
ATOM 3249 O O . GLY B 1 112 ? 3.973 10.844 10.188 1 95.88 112 GLY B O 1
ATOM 3250 N N . LYS B 1 113 ? 4.262 12.414 8.656 1 96.12 113 LYS B N 1
ATOM 3251 C CA . LYS B 1 113 ? 3.299 11.812 7.734 1 96.12 113 LYS B CA 1
ATOM 3252 C C . LYS B 1 113 ? 3.725 10.406 7.336 1 96.12 113 LYS B C 1
ATOM 3254 O O . LYS B 1 113 ? 2.941 9.461 7.445 1 96.12 113 LYS B O 1
ATOM 3259 N N . ASP B 1 114 ? 4.988 10.195 7.012 1 91 114 ASP B N 1
ATOM 3260 C CA . ASP B 1 114 ? 5.5 8.875 6.637 1 91 114 ASP B CA 1
ATOM 3261 C C . ASP B 1 114 ? 5.43 7.906 7.812 1 91 114 ASP B C 1
ATOM 3263 O O . ASP B 1 114 ? 5.039 6.75 7.648 1 91 114 ASP B O 1
ATOM 3267 N N . GLY B 1 115 ? 5.828 8.414 8.945 1 92.06 115 GLY B N 1
ATOM 3268 C CA . GLY B 1 115 ? 5.773 7.598 10.148 1 92.06 115 GLY B CA 1
ATOM 3269 C C . GLY B 1 115 ? 4.367 7.145 10.492 1 92.06 115 GLY B C 1
ATOM 3270 O O . GLY B 1 115 ? 4.172 6.02 10.961 1 92.06 115 GLY B O 1
ATOM 3271 N N . THR B 1 116 ? 3.449 8.031 10.242 1 95.38 116 THR B N 1
ATOM 3272 C CA . THR B 1 116 ? 2.049 7.695 10.477 1 95.38 116 THR B CA 1
ATOM 3273 C C . THR B 1 116 ? 1.601 6.562 9.562 1 95.38 116 THR B C 1
ATOM 3275 O O . THR B 1 116 ? 0.981 5.598 10.008 1 95.38 116 THR B O 1
ATOM 3278 N N . ILE B 1 117 ? 1.906 6.676 8.312 1 92.88 11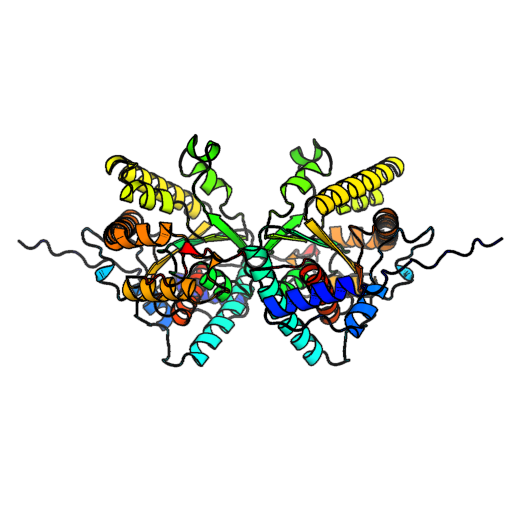7 ILE B N 1
ATOM 3279 C CA . ILE B 1 117 ? 1.513 5.668 7.336 1 92.88 117 ILE B CA 1
ATOM 3280 C C . ILE B 1 117 ? 2.082 4.309 7.738 1 92.88 117 ILE B C 1
ATOM 3282 O O . ILE B 1 117 ? 1.366 3.305 7.742 1 92.88 117 ILE B O 1
ATOM 3286 N N . ARG B 1 118 ? 3.254 4.266 8.188 1 86.94 118 ARG B N 1
ATOM 3287 C CA . ARG B 1 118 ? 3.91 3.035 8.609 1 86.94 118 ARG B CA 1
ATOM 3288 C C . ARG B 1 118 ? 3.289 2.498 9.891 1 86.94 118 ARG B C 1
ATOM 3290 O O . ARG B 1 118 ? 3.004 1.303 10 1 86.94 118 ARG B O 1
ATOM 3297 N N . GLY B 1 119 ? 3.113 3.32 10.812 1 89.5 119 GLY B N 1
ATOM 3298 C CA . GLY B 1 119 ? 2.668 2.902 12.125 1 89.5 119 GLY B CA 1
ATOM 3299 C C . GLY B 1 119 ? 1.207 2.494 12.164 1 89.5 119 GLY B C 1
ATOM 3300 O O . GLY B 1 119 ? 0.84 1.545 12.859 1 89.5 119 GLY B O 1
ATOM 3301 N N . VAL B 1 120 ? 0.404 3.172 11.398 1 93 120 VAL B N 1
ATOM 3302 C CA . VAL B 1 120 ? -1.042 3.002 11.492 1 93 120 VAL B CA 1
ATOM 3303 C C . VAL B 1 120 ? -1.516 2.002 10.445 1 93 120 VAL B C 1
ATOM 3305 O O . VAL B 1 120 ? -2.408 1.191 10.703 1 93 120 VAL B O 1
ATOM 3308 N N . PHE B 1 121 ? -0.861 1.96 9.297 1 89.12 121 PHE B N 1
ATOM 3309 C CA . PHE B 1 121 ? -1.385 1.17 8.188 1 89.12 121 PHE B CA 1
ATOM 3310 C C . PHE B 1 121 ? -0.413 0.06 7.809 1 89.12 121 PHE B C 1
ATOM 3312 O O . PHE B 1 121 ? -0.595 -0.609 6.789 1 89.12 121 PHE B O 1
ATOM 3319 N N . GLY B 1 122 ? 0.554 -0.079 8.586 1 79.19 122 GLY B N 1
ATOM 3320 C CA . GLY B 1 122 ? 1.601 -1.034 8.25 1 79.19 122 GLY B CA 1
ATOM 3321 C C . GLY B 1 122 ? 1.116 -2.473 8.25 1 79.19 122 GLY B C 1
ATOM 3322 O O . GLY B 1 122 ? 1.721 -3.334 7.609 1 79.19 122 GLY B O 1
ATOM 3323 N N . GLN B 1 123 ? -0.018 -2.701 8.93 1 76.56 123 GLN B N 1
ATOM 3324 C CA . GLN B 1 123 ? -0.507 -4.074 9.023 1 76.56 123 GLN B CA 1
ATOM 3325 C C . GLN B 1 123 ? -1.621 -4.328 8.016 1 76.56 123 GLN B C 1
ATOM 3327 O O . GLN B 1 123 ? -2.125 -5.449 7.91 1 76.56 123 GLN B O 1
ATOM 3332 N N . THR B 1 124 ? -1.96 -3.283 7.398 1 79.94 124 THR B N 1
ATOM 3333 C CA . THR B 1 124 ? -3.059 -3.445 6.453 1 79.94 124 THR B CA 1
ATOM 3334 C C . THR B 1 124 ? -2.559 -4.047 5.141 1 79.94 124 THR B C 1
ATOM 3336 O O . THR B 1 124 ? -1.43 -3.787 4.723 1 79.94 124 THR B O 1
ATOM 3339 N N . SER B 1 125 ? -3.404 -4.801 4.543 1 76.5 125 SER B N 1
ATOM 3340 C CA . SER B 1 125 ? -3.076 -5.418 3.262 1 76.5 125 SER B CA 1
ATOM 3341 C C . SER B 1 125 ? -2.928 -4.367 2.166 1 76.5 125 SER B C 1
ATOM 3343 O O . SER B 1 125 ? -3.775 -3.482 2.027 1 76.5 125 SER B O 1
ATOM 3345 N N . PRO B 1 126 ? -1.863 -4.473 1.423 1 77.88 126 PRO B N 1
ATOM 3346 C CA . PRO B 1 126 ? -1.696 -3.543 0.303 1 77.88 126 PRO B CA 1
ATOM 3347 C C . PRO B 1 126 ? -2.744 -3.744 -0.79 1 77.88 126 PRO B C 1
ATOM 3349 O O . PRO B 1 126 ? -2.803 -2.963 -1.744 1 77.88 126 PRO B O 1
ATOM 3352 N N . LEU B 1 127 ? -3.631 -4.762 -0.631 1 74.62 127 LEU B N 1
ATOM 3353 C CA . LEU B 1 127 ? -4.695 -4.996 -1.603 1 74.62 127 LEU B CA 1
ATOM 3354 C C . LEU B 1 127 ? -5.777 -3.93 -1.489 1 74.62 127 LEU B C 1
ATOM 3356 O O . LEU B 1 127 ? -6.449 -3.613 -2.475 1 74.62 127 LEU B O 1
ATOM 3360 N N . GLY B 1 128 ? -5.871 -3.396 -0.31 1 80.94 128 GLY B N 1
ATOM 3361 C CA . GLY B 1 128 ? -6.984 -2.477 -0.127 1 80.94 128 GLY B CA 1
ATOM 3362 C C . GLY B 1 128 ? -6.551 -1.098 0.331 1 80.94 128 GLY B C 1
ATOM 3363 O O . GLY B 1 128 ? -7.387 -0.231 0.593 1 80.94 128 GLY B O 1
ATOM 3364 N N . VAL B 1 129 ? -5.234 -0.944 0.458 1 90.31 129 VAL B N 1
ATOM 3365 C CA . VAL B 1 129 ? -4.73 0.345 0.916 1 90.31 129 VAL B CA 1
ATOM 3366 C C . VAL B 1 129 ? -3.645 0.843 -0.037 1 90.31 129 VAL B C 1
ATOM 3368 O O . VAL B 1 129 ? -2.74 0.09 -0.405 1 90.31 129 VAL B O 1
ATOM 3371 N N . ARG B 1 130 ? -3.76 1.989 -0.493 1 90.5 130 ARG B N 1
ATOM 3372 C CA . ARG B 1 130 ? -2.693 2.588 -1.29 1 90.5 130 ARG B CA 1
ATOM 3373 C C . ARG B 1 130 ? -2.395 4.008 -0.824 1 90.5 130 ARG B C 1
ATOM 3375 O O . ARG B 1 130 ? -3.279 4.699 -0.313 1 90.5 130 ARG B O 1
ATOM 3382 N N . THR B 1 131 ? -1.182 4.395 -0.981 1 93.31 131 THR B N 1
ATOM 3383 C CA . THR B 1 131 ? -0.729 5.727 -0.605 1 93.31 131 THR B CA 1
ATOM 3384 C C . THR B 1 131 ? -0.35 6.539 -1.842 1 93.31 131 THR B C 1
ATOM 3386 O O . THR B 1 131 ? 0.264 6.012 -2.771 1 93.31 131 THR B O 1
ATOM 3389 N N . VAL B 1 132 ? -0.784 7.746 -1.866 1 94.69 132 VAL B N 1
ATOM 3390 C CA . VAL B 1 132 ? -0.372 8.703 -2.893 1 94.69 132 VAL B CA 1
ATOM 3391 C C . VAL B 1 132 ? 0.453 9.82 -2.258 1 94.69 132 VAL B C 1
ATOM 3393 O O . VAL B 1 132 ? -0.042 10.555 -1.399 1 94.69 132 VAL B O 1
ATOM 3396 N N . ALA B 1 133 ? 1.683 9.859 -2.641 1 93.75 133 ALA B N 1
ATOM 3397 C CA . ALA B 1 133 ? 2.557 10.938 -2.174 1 93.75 133 ALA B CA 1
ATOM 3398 C C . ALA B 1 133 ? 2.572 12.102 -3.16 1 93.75 133 ALA B C 1
ATOM 3400 O O . ALA B 1 133 ? 3.025 11.953 -4.297 1 93.75 133 ALA B O 1
ATOM 3401 N N . TRP B 1 134 ? 2.1 13.25 -2.703 1 95.44 134 TRP B N 1
ATOM 3402 C CA . TRP B 1 134 ? 1.954 14.383 -3.611 1 95.44 134 TRP B CA 1
ATOM 3403 C C . TRP B 1 134 ? 3.197 15.266 -3.586 1 95.44 134 TRP B C 1
ATOM 3405 O O . TRP B 1 134 ? 3.744 15.547 -2.518 1 95.44 134 TRP B O 1
ATOM 3415 N N . LYS B 1 135 ? 3.65 15.594 -4.77 1 93.19 135 LYS B N 1
ATOM 3416 C CA . LYS B 1 135 ? 4.762 16.516 -4.996 1 93.19 135 LYS B CA 1
ATOM 3417 C C . LYS B 1 135 ? 4.316 17.734 -5.797 1 93.19 135 LYS B C 1
ATOM 3419 O O . LYS B 1 135 ? 3.137 17.859 -6.137 1 93.19 135 LYS B O 1
ATOM 3424 N N . ALA B 1 136 ? 5.246 18.672 -5.992 1 94.38 136 ALA B N 1
ATOM 3425 C CA . ALA B 1 136 ? 4.926 19.828 -6.84 1 94.38 136 ALA B CA 1
ATOM 3426 C C . ALA B 1 136 ? 4.352 19.375 -8.18 1 94.38 136 ALA B C 1
ATOM 3428 O O . ALA B 1 136 ? 4.816 18.391 -8.766 1 94.38 136 ALA B O 1
ATOM 3429 N N . PRO B 1 137 ? 3.312 20.078 -8.68 1 95.19 137 PRO B N 1
ATOM 3430 C CA . PRO B 1 137 ? 2.701 19.672 -9.945 1 95.19 137 PRO B CA 1
ATOM 3431 C C . PRO B 1 137 ? 3.658 19.797 -11.133 1 95.19 137 PRO B C 1
ATOM 3433 O O . PRO B 1 137 ? 4.508 20.688 -11.148 1 95.19 137 PRO B O 1
ATOM 3436 N N . THR B 1 138 ? 3.436 18.891 -12.078 1 95.06 138 THR B N 1
ATOM 3437 C CA . THR B 1 138 ? 4.121 18.984 -13.367 1 95.06 138 THR B CA 1
ATOM 3438 C C . THR B 1 138 ? 3.527 20.109 -14.219 1 95.06 138 THR B C 1
ATOM 3440 O O . THR B 1 138 ? 2.508 20.688 -13.852 1 95.06 138 THR B O 1
ATOM 3443 N N . GLU B 1 139 ? 4.23 20.312 -15.406 1 93.62 139 GLU B N 1
ATOM 3444 C CA . GLU B 1 139 ? 3.721 21.312 -16.328 1 93.62 139 GLU B CA 1
ATOM 3445 C C . GLU B 1 139 ? 2.332 20.938 -16.844 1 93.62 139 GLU B C 1
ATOM 3447 O O . GLU B 1 139 ? 1.438 21.781 -16.906 1 93.62 139 GLU B O 1
ATOM 3452 N N . THR B 1 140 ? 2.203 19.688 -17.125 1 93.88 140 THR B N 1
ATOM 3453 C CA . THR B 1 140 ? 0.909 19.219 -17.594 1 93.88 140 THR B CA 1
ATOM 3454 C C . THR B 1 140 ? -0.162 19.391 -16.516 1 93.88 140 THR B C 1
ATOM 3456 O O . THR B 1 140 ? -1.274 19.844 -16.812 1 93.88 140 THR B O 1
ATOM 3459 N N . GLU B 1 141 ? 0.119 19.031 -15.289 1 94.75 141 GLU B N 1
ATOM 3460 C CA . GLU B 1 141 ? -0.836 19.156 -14.188 1 94.75 141 GLU B CA 1
ATOM 3461 C C . GLU B 1 141 ? -1.2 20.609 -13.945 1 94.75 141 GLU B C 1
ATOM 3463 O O . GLU B 1 141 ? -2.361 20.938 -13.68 1 94.75 141 GLU B O 1
ATOM 3468 N N . ARG B 1 142 ? -0.254 21.531 -14.109 1 93.75 142 ARG B N 1
ATOM 3469 C CA . ARG B 1 142 ? -0.466 22.953 -13.883 1 93.75 142 ARG B CA 1
ATOM 3470 C C . ARG B 1 142 ? -1.36 23.562 -14.961 1 93.75 142 ARG B C 1
ATOM 3472 O O . ARG B 1 142 ? -1.963 24.609 -14.766 1 93.75 142 ARG B O 1
ATOM 3479 N N . ALA B 1 143 ? -1.366 22.906 -16.141 1 95.06 143 ALA B N 1
ATOM 3480 C CA . ALA B 1 143 ? -2.188 23.391 -17.25 1 95.06 143 ALA B CA 1
ATOM 3481 C C . ALA B 1 143 ? -3.66 23.062 -17.016 1 95.06 143 ALA B C 1
ATOM 3483 O O . ALA B 1 143 ? -4.527 23.531 -17.766 1 95.06 143 ALA B O 1
ATOM 3484 N N . HIS B 1 144 ? -3.98 22.312 -15.898 1 95.81 144 HIS B N 1
ATOM 3485 C CA . HIS B 1 144 ? -5.344 21.969 -15.508 1 95.81 144 HIS B CA 1
ATOM 3486 C C . HIS B 1 144 ? -5.711 22.609 -14.164 1 95.81 144 HIS B C 1
ATOM 3488 O O . HIS B 1 144 ? -4.879 23.266 -13.539 1 95.81 144 HIS B O 1
ATOM 3494 N N . ASP B 1 145 ? -6.992 22.406 -13.805 1 94.19 145 ASP B N 1
ATOM 3495 C CA . ASP B 1 145 ? -7.391 22.906 -12.492 1 94.19 145 ASP B CA 1
ATOM 3496 C C . ASP B 1 145 ? -6.723 22.094 -11.383 1 94.19 145 ASP B C 1
ATOM 3498 O O . ASP B 1 145 ? -6.266 20.969 -11.602 1 94.19 145 ASP B O 1
ATOM 3502 N N . VAL B 1 146 ? -6.734 22.594 -10.195 1 93.19 146 VAL B N 1
ATOM 3503 C CA . VAL B 1 146 ? -5.906 22.078 -9.109 1 93.19 146 VAL B CA 1
ATOM 3504 C C . VAL B 1 146 ? -6.43 20.719 -8.68 1 93.19 146 VAL B C 1
ATOM 3506 O O . VAL B 1 146 ? -5.68 19.906 -8.117 1 93.19 146 VAL B O 1
ATOM 3509 N N . LEU B 1 147 ? -7.699 20.438 -8.922 1 97.5 147 LEU B N 1
ATOM 3510 C CA . LEU B 1 147 ? -8.281 19.188 -8.438 1 97.5 147 LEU B CA 1
ATOM 3511 C C . LEU B 1 147 ? -8.172 18.094 -9.492 1 97.5 147 LEU B C 1
ATOM 3513 O O . LEU B 1 147 ? -8.477 16.922 -9.219 1 97.5 147 LEU B O 1
ATOM 3517 N N . TRP B 1 148 ? -7.711 18.438 -10.703 1 96.38 148 TRP B N 1
ATOM 3518 C CA . TRP B 1 148 ? -7.656 17.516 -11.836 1 96.38 148 TRP B CA 1
ATOM 3519 C C . TRP B 1 148 ? -6.828 16.281 -11.492 1 96.38 148 TRP B C 1
ATOM 3521 O O . TRP B 1 148 ? -7.312 15.156 -11.594 1 96.38 148 TRP B O 1
ATOM 3531 N N . ARG B 1 149 ? -5.66 16.484 -11.039 1 97.31 149 ARG B N 1
ATOM 3532 C CA . ARG B 1 149 ? -4.789 15.367 -10.719 1 97.31 149 ARG B CA 1
ATOM 3533 C C . ARG B 1 149 ? -5.234 14.672 -9.43 1 97.31 149 ARG B C 1
ATOM 3535 O O . ARG B 1 149 ? -5.027 13.469 -9.266 1 97.31 149 ARG B O 1
ATOM 3542 N N . ILE B 1 150 ? -5.867 15.414 -8.547 1 98.31 150 ILE B N 1
ATOM 3543 C CA . ILE B 1 150 ? -6.289 14.898 -7.25 1 98.31 150 ILE B CA 1
ATOM 3544 C C . ILE B 1 150 ? -7.414 13.883 -7.438 1 98.31 150 ILE B C 1
ATOM 3546 O O . ILE B 1 150 ? -7.352 12.766 -6.91 1 98.31 150 ILE B O 1
ATOM 3550 N N . HIS B 1 151 ? -8.391 14.273 -8.242 1 97.44 151 HIS B N 1
ATOM 3551 C CA . HIS B 1 151 ? -9.586 13.461 -8.43 1 97.44 151 HIS B CA 1
ATOM 3552 C C . HIS B 1 151 ? -9.242 12.102 -9.031 1 97.44 151 HIS B C 1
ATOM 3554 O O . HIS B 1 151 ? -9.922 11.109 -8.758 1 97.44 151 HIS B O 1
ATOM 3560 N N . GLN B 1 152 ? -8.203 12.039 -9.727 1 96.56 152 GLN B N 1
ATOM 3561 C CA . GLN B 1 152 ? -7.785 10.805 -10.391 1 96.56 152 GLN B CA 1
ATOM 3562 C C . GLN B 1 152 ? -7.27 9.781 -9.391 1 96.56 152 GLN B C 1
ATOM 3564 O O . GLN B 1 152 ? -7.129 8.602 -9.719 1 96.56 152 GLN B O 1
ATOM 3569 N N . GLN B 1 153 ? -7.039 10.25 -8.18 1 97.31 153 GLN B N 1
ATOM 3570 C CA . GLN B 1 153 ? -6.355 9.367 -7.238 1 97.31 153 GLN B CA 1
ATOM 3571 C C . GLN B 1 153 ? -7.242 9.055 -6.039 1 97.31 153 GLN B C 1
ATOM 3573 O O . GLN B 1 153 ? -6.785 8.445 -5.066 1 97.31 153 GLN B O 1
ATOM 3578 N N . VAL B 1 154 ? -8.516 9.445 -6.031 1 97.94 154 VAL B N 1
ATOM 3579 C CA . VAL B 1 154 ? -9.406 9.148 -4.914 1 97.94 154 VAL B CA 1
ATOM 3580 C C . VAL B 1 154 ? -9.75 7.664 -4.902 1 97.94 154 VAL B C 1
ATOM 3582 O O . VAL B 1 154 ? -9.594 6.977 -5.914 1 97.94 154 VAL B O 1
ATOM 3585 N N . PRO B 1 155 ? -10.156 7.148 -3.74 1 97.25 155 PRO B N 1
ATOM 3586 C CA . PRO B 1 155 ? -10.391 5.707 -3.625 1 97.25 155 PRO B CA 1
ATOM 3587 C C . PRO B 1 155 ? -11.617 5.242 -4.402 1 97.25 155 PRO B C 1
ATOM 3589 O O . PRO B 1 155 ? -12.578 6 -4.559 1 97.25 155 PRO B O 1
ATOM 3592 N N . GLY B 1 156 ? -11.586 3.975 -4.93 1 94.94 156 GLY B N 1
ATOM 3593 C CA . GLY B 1 156 ? -12.758 3.262 -5.414 1 94.94 156 GLY B CA 1
ATOM 3594 C C . GLY B 1 156 ? -13.477 2.486 -4.328 1 94.94 156 GLY B C 1
ATOM 3595 O O . GLY B 1 156 ? -13.031 2.453 -3.18 1 94.94 156 GLY B O 1
ATOM 3596 N N . ALA B 1 157 ? -14.57 1.875 -4.695 1 94.62 157 ALA B N 1
ATOM 3597 C CA . ALA B 1 157 ? -15.375 1.1 -3.754 1 94.62 157 ALA B CA 1
ATOM 3598 C C . ALA B 1 157 ? -14.539 0.014 -3.084 1 94.62 157 ALA B C 1
ATOM 3600 O O . ALA B 1 157 ? -13.844 -0.751 -3.76 1 94.62 157 ALA B O 1
ATOM 3601 N N . GLY B 1 158 ? -14.523 0.045 -1.74 1 94.94 158 GLY B N 1
ATOM 3602 C CA . GLY B 1 158 ? -13.82 -0.967 -0.968 1 94.94 158 GLY B CA 1
ATOM 3603 C C . GLY B 1 158 ? -12.375 -0.604 -0.684 1 94.94 158 GLY B C 1
ATOM 3604 O O . GLY B 1 158 ? -11.656 -1.37 -0.046 1 94.94 158 GLY B O 1
ATOM 3605 N N . GLU B 1 159 ? -11.953 0.602 -1.07 1 94.94 159 GLU B N 1
ATOM 3606 C CA . GLU B 1 159 ? -10.539 0.945 -0.974 1 94.94 159 GLU B CA 1
ATOM 3607 C C . GLU B 1 159 ? -10.305 2.016 0.088 1 94.94 159 GLU B C 1
ATOM 3609 O O . GLU B 1 159 ? -11.188 2.822 0.373 1 94.94 159 GLU B O 1
ATOM 3614 N N . ILE B 1 160 ? -9.102 1.939 0.676 1 96.12 160 ILE B N 1
ATOM 3615 C CA . ILE B 1 160 ? -8.555 3.031 1.474 1 96.12 160 ILE B CA 1
ATOM 3616 C C . ILE B 1 160 ? -7.406 3.697 0.718 1 96.12 160 ILE B C 1
ATOM 3618 O O . ILE B 1 160 ? -6.445 3.031 0.323 1 96.12 160 ILE B O 1
ATOM 3622 N N . THR B 1 161 ? -7.531 4.941 0.456 1 96.94 161 THR B N 1
ATOM 3623 C CA . THR B 1 161 ? -6.426 5.707 -0.103 1 96.94 161 THR B CA 1
ATOM 3624 C C . THR B 1 161 ? -5.902 6.723 0.909 1 96.94 161 THR B C 1
ATOM 3626 O O . THR B 1 161 ? -6.688 7.414 1.563 1 96.94 161 THR B O 1
ATOM 3629 N N . ILE B 1 162 ? -4.578 6.719 1.084 1 97.06 162 ILE B N 1
ATOM 3630 C CA . ILE B 1 162 ? -3.932 7.664 1.986 1 97.06 162 ILE B CA 1
ATOM 3631 C C . ILE B 1 162 ? -3.186 8.719 1.177 1 97.06 162 ILE B C 1
ATOM 3633 O O . ILE B 1 162 ? -2.297 8.391 0.386 1 97.06 162 ILE B O 1
ATOM 3637 N N . PHE B 1 163 ? -3.598 9.969 1.361 1 98 163 PHE B N 1
ATOM 3638 C CA . PHE B 1 163 ? -2.865 11.078 0.755 1 98 163 PHE B CA 1
ATOM 3639 C C . PHE B 1 163 ? -1.784 11.594 1.698 1 98 163 PHE B C 1
ATOM 3641 O O . PHE B 1 163 ? -2.084 12.062 2.799 1 98 163 PHE B O 1
ATOM 3648 N N . ASN B 1 164 ? -0.515 11.352 1.348 1 96.94 164 ASN B N 1
ATOM 3649 C CA . ASN B 1 164 ? 0.603 12.07 1.954 1 96.94 164 ASN B CA 1
ATOM 3650 C C . ASN B 1 164 ? 0.786 13.453 1.332 1 96.94 164 ASN B C 1
ATOM 3652 O O . ASN B 1 164 ? 1.432 13.586 0.292 1 96.94 164 ASN B O 1
ATOM 3656 N N . ARG B 1 165 ? 0.319 14.445 2.023 1 97.31 165 ARG B N 1
ATOM 3657 C CA . ARG B 1 165 ? -0.085 15.719 1.436 1 97.31 165 ARG B CA 1
ATOM 3658 C C . ARG B 1 165 ? -1.309 15.547 0.543 1 97.31 165 ARG B C 1
ATOM 3660 O O . ARG B 1 165 ? -1.938 14.484 0.542 1 97.31 165 ARG B O 1
ATOM 3667 N N . SER B 1 166 ? -1.84 16.641 0.056 1 98.25 166 SER B N 1
ATOM 3668 C CA . SER B 1 166 ? -3.131 16.516 -0.614 1 98.25 166 SER B CA 1
ATOM 3669 C C . SER B 1 166 ? -3.451 17.766 -1.434 1 98.25 166 SER B C 1
ATOM 3671 O O . SER B 1 166 ? -2.561 18.547 -1.741 1 98.25 166 SER B O 1
ATOM 3673 N N . HIS B 1 167 ? -4.707 17.844 -1.822 1 98.19 167 HIS B N 1
ATOM 3674 C CA . HIS B 1 167 ? -5.211 19.016 -2.535 1 98.19 167 HIS B CA 1
ATOM 3675 C C . HIS B 1 167 ? -5.062 20.281 -1.697 1 98.19 167 HIS B C 1
ATOM 3677 O O . HIS B 1 167 ? -5.094 21.391 -2.23 1 98.19 167 HIS B O 1
ATOM 3683 N N . TYR B 1 168 ? -4.77 20.125 -0.469 1 98.44 168 TYR B N 1
ATOM 3684 C CA . TYR B 1 168 ? -4.648 21.297 0.405 1 98.44 168 TYR B CA 1
ATOM 3685 C C . TYR B 1 168 ? -3.32 22 0.18 1 98.44 168 TYR B C 1
ATOM 3687 O O . TYR B 1 168 ? -3.154 23.156 0.582 1 98.44 168 TYR B O 1
ATOM 3695 N N . GLU B 1 169 ? -2.365 21.328 -0.47 1 97.69 169 GLU B N 1
ATOM 3696 C CA . GLU B 1 169 ? -1.113 22.016 -0.793 1 97.69 169 GLU B CA 1
ATOM 3697 C C . GLU B 1 169 ? -1.361 23.25 -1.653 1 97.69 169 GLU B C 1
ATOM 3699 O O . GLU B 1 169 ? -0.62 24.234 -1.57 1 97.69 169 GLU B O 1
ATOM 3704 N N . ASP B 1 170 ? -2.486 23.25 -2.338 1 96.94 170 ASP B N 1
ATOM 3705 C CA . ASP B 1 170 ? -2.768 24.297 -3.307 1 96.94 170 ASP B CA 1
ATOM 3706 C C . ASP B 1 170 ? -3.326 25.547 -2.617 1 96.94 170 ASP B C 1
ATOM 3708 O O . ASP B 1 170 ? -3.479 26.594 -3.246 1 96.94 170 ASP B O 1
ATOM 3712 N N . VAL B 1 171 ? -3.588 25.453 -1.358 1 97.75 171 VAL B N 1
ATOM 3713 C CA . VAL B 1 171 ? -4.008 26.625 -0.61 1 97.75 171 VAL B CA 1
ATOM 3714 C C . VAL B 1 171 ? -2.973 26.953 0.463 1 97.75 171 VAL B C 1
ATOM 3716 O O . VAL B 1 171 ? -3.225 27.781 1.346 1 97.75 171 VAL B O 1
ATOM 3719 N N . LEU B 1 172 ? -1.814 26.25 0.432 1 97.56 172 LEU B N 1
ATOM 3720 C CA . LEU B 1 172 ? -0.738 26.5 1.384 1 97.56 172 LEU B CA 1
ATOM 3721 C C . LEU B 1 172 ? 0.467 27.125 0.689 1 97.56 172 LEU B C 1
ATOM 3723 O O . LEU B 1 172 ? 0.736 28.312 0.859 1 97.56 172 LEU B O 1
ATOM 3727 N N . VAL B 1 173 ? 1.088 26.406 -0.2 1 95.5 173 VAL B N 1
ATOM 3728 C CA . VAL B 1 173 ? 2.357 26.812 -0.791 1 95.5 173 VAL B CA 1
ATOM 3729 C C . VAL B 1 173 ? 2.146 28.031 -1.679 1 95.5 173 VAL B C 1
ATOM 3731 O O . VAL B 1 173 ? 2.801 29.062 -1.495 1 95.5 173 VAL B O 1
ATOM 3734 N N . PRO B 1 174 ? 1.168 28.031 -2.59 1 96.19 174 PRO B N 1
ATOM 3735 C CA . PRO B 1 174 ? 0.993 29.203 -3.447 1 96.19 174 PRO B CA 1
ATOM 3736 C C . PRO B 1 174 ? 0.628 30.469 -2.658 1 96.19 174 PRO B C 1
ATOM 3738 O O . PRO B 1 174 ? 1.019 31.578 -3.039 1 96.19 174 PRO B O 1
ATOM 3741 N N . ARG B 1 175 ? -0.078 30.281 -1.61 1 96.56 175 ARG B N 1
ATOM 3742 C CA . ARG B 1 175 ? -0.462 31.406 -0.772 1 96.56 175 ARG B CA 1
ATOM 3743 C C . ARG B 1 175 ? 0.75 32 -0.055 1 96.56 175 ARG B C 1
ATOM 3745 O O . ARG B 1 175 ? 0.981 33.188 -0.103 1 96.56 175 ARG B O 1
ATOM 3752 N N . VAL B 1 176 ? 1.499 31.188 0.629 1 96.5 176 VAL B N 1
ATOM 3753 C CA . VAL B 1 176 ? 2.633 31.625 1.436 1 96.5 176 VAL B CA 1
ATOM 3754 C C . VAL B 1 176 ? 3.709 32.219 0.532 1 96.5 176 VAL B C 1
ATOM 3756 O O . VAL B 1 176 ? 4.371 33.188 0.904 1 96.5 176 VAL B O 1
ATOM 3759 N N . GLN B 1 177 ? 3.807 31.672 -0.717 1 95.69 177 GLN B N 1
ATOM 3760 C CA . GLN B 1 177 ? 4.828 32.156 -1.648 1 95.69 177 GLN B CA 1
ATOM 3761 C C . GLN B 1 177 ? 4.336 33.344 -2.441 1 95.69 177 GLN B C 1
ATOM 3763 O O . GLN B 1 177 ? 5.098 33.938 -3.209 1 95.69 177 GLN B O 1
ATOM 3768 N N . GLY B 1 178 ? 3.086 33.656 -2.32 1 96 178 GLY B N 1
ATOM 3769 C CA . GLY B 1 178 ? 2.529 34.812 -2.992 1 96 178 GLY B CA 1
ATOM 3770 C C . GLY B 1 178 ? 2.23 34.594 -4.457 1 96 178 GLY B C 1
ATOM 3771 O O . GLY B 1 178 ? 2.242 35.531 -5.262 1 96 178 GLY B O 1
ATOM 3772 N N . TRP B 1 179 ? 2.008 33.344 -4.801 1 96.25 179 TRP B N 1
ATOM 3773 C CA . TRP B 1 179 ? 1.757 33 -6.199 1 96.25 179 TRP B CA 1
ATOM 3774 C C . TRP B 1 179 ? 0.29 33.219 -6.555 1 96.25 179 TRP B C 1
ATOM 3776 O O . TRP B 1 179 ? -0.065 33.281 -7.734 1 96.25 179 TRP B O 1
ATOM 3786 N N . VAL B 1 180 ? -0.606 33.344 -5.539 1 96.06 180 VAL B N 1
ATOM 3787 C CA . VAL B 1 180 ? -2.039 33.5 -5.75 1 96.06 180 VAL B CA 1
ATOM 3788 C C . VAL B 1 180 ? -2.566 34.594 -4.816 1 96.06 180 VAL B C 1
ATOM 3790 O O . VAL B 1 180 ? -1.981 34.844 -3.76 1 96.06 180 VAL B O 1
ATOM 3793 N N . THR B 1 181 ? -3.664 35.188 -5.207 1 96.75 181 THR B N 1
ATOM 3794 C CA . THR B 1 181 ? -4.312 36.188 -4.375 1 96.75 181 THR B CA 1
ATOM 3795 C C . THR B 1 181 ? -5.211 35.531 -3.33 1 96.75 181 THR B C 1
ATOM 3797 O O . THR B 1 181 ? -5.57 34.375 -3.459 1 96.75 181 THR B O 1
ATOM 3800 N N . MET B 1 182 ? -5.527 36.312 -2.326 1 95.94 182 MET B N 1
ATOM 3801 C CA . MET B 1 182 ? -6.414 35.812 -1.289 1 95.94 182 MET B CA 1
ATOM 3802 C C . MET B 1 182 ? -7.797 35.5 -1.857 1 95.94 182 MET B C 1
ATOM 3804 O O . MET B 1 182 ? -8.484 34.594 -1.378 1 95.94 182 MET B O 1
ATOM 3808 N N . ASP B 1 183 ? -8.203 36.25 -2.898 1 96.62 183 ASP B N 1
ATOM 3809 C CA . ASP B 1 183 ? -9.461 35.938 -3.566 1 96.62 183 ASP B CA 1
ATOM 3810 C C . ASP B 1 183 ? -9.406 34.562 -4.23 1 96.62 183 ASP B C 1
ATOM 3812 O O . ASP B 1 183 ? -10.367 33.781 -4.16 1 96.62 183 ASP B O 1
ATOM 3816 N N . GLN B 1 184 ? -8.32 34.281 -4.805 1 96.44 184 GLN B N 1
ATOM 3817 C CA . GLN B 1 184 ? -8.125 32.969 -5.418 1 96.44 184 GLN B CA 1
ATOM 3818 C C . GLN B 1 184 ? -8.094 31.875 -4.367 1 96.44 184 GLN B C 1
ATOM 3820 O O . GLN B 1 184 ? -8.633 30.781 -4.59 1 96.44 184 GLN B O 1
ATOM 3825 N N . VAL B 1 185 ? -7.527 32.125 -3.238 1 97.19 185 VAL B N 1
ATOM 3826 C CA . VAL B 1 185 ? -7.469 31.141 -2.148 1 97.19 185 VAL B CA 1
ATOM 3827 C C . VAL B 1 185 ? -8.883 30.844 -1.65 1 97.19 185 VAL B C 1
ATOM 3829 O O . VAL B 1 185 ? -9.242 29.688 -1.467 1 97.19 185 VAL B O 1
ATOM 3832 N N . ARG B 1 186 ? -9.656 31.891 -1.53 1 96.62 186 ARG B N 1
ATOM 3833 C CA . ARG B 1 186 ? -11.039 31.719 -1.084 1 96.62 186 ARG B CA 1
ATOM 3834 C C . ARG B 1 186 ? -11.844 30.906 -2.1 1 96.62 186 ARG B C 1
ATOM 3836 O O . ARG B 1 186 ? -12.672 30.078 -1.726 1 96.62 186 ARG B O 1
ATOM 3843 N N . GLN B 1 187 ? -11.586 31.188 -3.326 1 97.12 187 GLN B N 1
ATOM 3844 C CA . GLN B 1 187 ? -12.219 30.406 -4.383 1 97.12 187 GLN B CA 1
ATOM 3845 C C . GLN B 1 187 ? -11.852 28.938 -4.277 1 97.12 187 GLN B C 1
ATOM 3847 O O . GLN B 1 187 ? -12.703 28.062 -4.418 1 97.12 187 GLN B O 1
ATOM 3852 N N . ARG B 1 188 ? -10.617 28.656 -4.012 1 97.69 188 ARG B N 1
ATOM 3853 C CA . ARG B 1 188 ? -10.141 27.281 -3.898 1 97.69 188 ARG B CA 1
ATOM 3854 C C . ARG B 1 188 ? -10.75 26.594 -2.678 1 97.69 188 ARG B C 1
ATOM 3856 O O . ARG B 1 188 ? -11.047 25.391 -2.715 1 97.69 188 ARG B O 1
ATOM 3863 N N . TYR B 1 189 ? -10.922 27.359 -1.58 1 97.5 189 TYR B N 1
ATOM 3864 C CA . TYR B 1 189 ? -11.609 26.797 -0.43 1 97.5 189 TYR B CA 1
ATOM 3865 C C . TYR B 1 189 ? -13.008 26.312 -0.818 1 97.5 189 TYR B C 1
ATOM 3867 O O . TYR B 1 189 ? -13.422 25.219 -0.43 1 97.5 189 TYR B O 1
ATOM 3875 N N . ALA B 1 190 ? -13.656 27.125 -1.588 1 97.06 190 ALA B N 1
ATOM 3876 C CA . ALA B 1 190 ? -15 26.75 -2.031 1 97.06 190 ALA B CA 1
ATOM 3877 C C . ALA B 1 190 ? -14.961 25.5 -2.912 1 97.06 190 ALA B C 1
ATOM 3879 O O . ALA B 1 190 ? -15.789 24.609 -2.758 1 97.06 190 ALA B O 1
ATOM 3880 N N . HIS B 1 191 ? -13.992 25.453 -3.85 1 97.62 191 HIS B N 1
ATOM 3881 C CA . HIS B 1 191 ? -13.82 24.281 -4.699 1 97.62 191 HIS B CA 1
ATOM 3882 C C . HIS B 1 191 ? -13.555 23.031 -3.867 1 97.62 191 HIS B C 1
ATOM 3884 O O . HIS B 1 191 ? -14.117 21.969 -4.141 1 97.62 191 HIS B O 1
ATOM 3890 N N . ILE B 1 192 ? -12.711 23.156 -2.832 1 98.19 192 ILE B N 1
ATOM 3891 C CA . ILE B 1 192 ? -12.352 22.031 -1.964 1 98.19 192 ILE B CA 1
ATOM 3892 C C . ILE B 1 192 ? -13.594 21.547 -1.221 1 98.19 192 ILE B C 1
ATOM 3894 O O . ILE B 1 192 ? -13.852 20.328 -1.168 1 98.19 192 ILE B O 1
ATOM 3898 N N . ASN B 1 193 ? -14.336 22.453 -0.711 1 97.5 193 ASN B N 1
ATOM 3899 C CA . ASN B 1 193 ? -15.547 22.078 0.008 1 97.5 193 ASN B CA 1
ATOM 3900 C C . ASN B 1 193 ? -16.531 21.344 -0.897 1 97.5 193 ASN B C 1
ATOM 3902 O O . ASN B 1 193 ? -17.109 20.328 -0.499 1 97.5 193 ASN B O 1
ATOM 3906 N N . ASP B 1 194 ? -16.703 21.828 -2.1 1 97.5 194 ASP B N 1
ATOM 3907 C CA . ASP B 1 194 ? -17.609 21.188 -3.053 1 97.5 194 ASP B CA 1
ATOM 3908 C C . ASP B 1 194 ? -17.094 19.797 -3.447 1 97.5 194 ASP B C 1
ATOM 3910 O O . ASP B 1 194 ? -17.875 18.844 -3.547 1 97.5 194 ASP B O 1
ATOM 3914 N N . PHE B 1 195 ? -15.875 19.734 -3.678 1 98.31 195 PHE B N 1
ATOM 3915 C CA . PHE B 1 195 ? -15.227 18.484 -4.059 1 98.31 195 PHE B CA 1
ATOM 3916 C C . PHE B 1 195 ? -15.391 17.422 -2.973 1 98.31 195 PHE B C 1
ATOM 3918 O O . PHE B 1 195 ? -15.789 16.297 -3.252 1 98.31 195 PHE B O 1
ATOM 3925 N N . GLU B 1 196 ? -15.125 17.812 -1.738 1 98.25 196 GLU B N 1
ATOM 3926 C CA . GLU B 1 196 ? -15.227 16.891 -0.615 1 98.25 196 GLU B CA 1
ATOM 3927 C C . GLU B 1 196 ? -16.688 16.5 -0.351 1 98.25 196 GLU B C 1
ATOM 3929 O O . GLU B 1 196 ? -16.969 15.359 0.037 1 98.25 196 GLU B O 1
ATOM 3934 N N . ARG B 1 197 ? -17.609 17.391 -0.549 1 97.31 197 ARG B N 1
ATOM 3935 C CA . ARG B 1 197 ? -19.016 17.062 -0.443 1 97.31 197 ARG B CA 1
ATOM 3936 C C . ARG B 1 197 ? -19.422 16 -1.472 1 97.31 197 ARG B C 1
ATOM 3938 O O . ARG B 1 197 ? -20.109 15.047 -1.146 1 97.31 197 ARG B O 1
ATOM 3945 N N . MET B 1 198 ? -18.969 16.25 -2.697 1 97.44 198 MET B N 1
ATOM 3946 C CA . MET B 1 198 ? -19.25 15.289 -3.752 1 97.44 198 MET B CA 1
ATOM 3947 C C . MET B 1 198 ? -18.734 13.906 -3.367 1 97.44 198 MET B C 1
ATOM 3949 O O . MET B 1 198 ? -19.453 12.906 -3.504 1 97.44 198 MET B O 1
ATOM 3953 N N . LEU B 1 199 ? -17.484 13.852 -2.859 1 98.06 199 LEU B N 1
ATOM 3954 C CA . LEU B 1 199 ? -16.922 12.578 -2.443 1 98.06 199 LEU B CA 1
ATOM 3955 C C . LEU B 1 199 ? -17.75 11.938 -1.337 1 98.06 199 LEU B C 1
ATOM 3957 O O . LEU B 1 199 ? -18.078 10.75 -1.406 1 98.06 199 LEU B O 1
ATOM 3961 N N . ALA B 1 200 ? -18.125 12.734 -0.377 1 97 200 ALA B N 1
ATOM 3962 C CA . ALA B 1 200 ? -18.891 12.234 0.753 1 97 200 ALA B CA 1
ATOM 3963 C C . ALA B 1 200 ? -20.25 11.711 0.297 1 97 200 ALA B C 1
ATOM 3965 O O . ALA B 1 200 ? -20.672 10.633 0.704 1 97 200 ALA B O 1
ATOM 3966 N N . GLU B 1 201 ? -20.922 12.43 -0.537 1 96.56 201 GLU B N 1
ATOM 3967 C CA . GLU B 1 201 ? -22.25 12.078 -0.995 1 96.56 201 GLU B CA 1
ATOM 3968 C C . GLU B 1 201 ? -22.234 10.859 -1.908 1 96.56 201 GLU B C 1
ATOM 3970 O O . GLU B 1 201 ? -23.266 10.234 -2.152 1 96.56 201 GLU B O 1
ATOM 3975 N N . THR B 1 202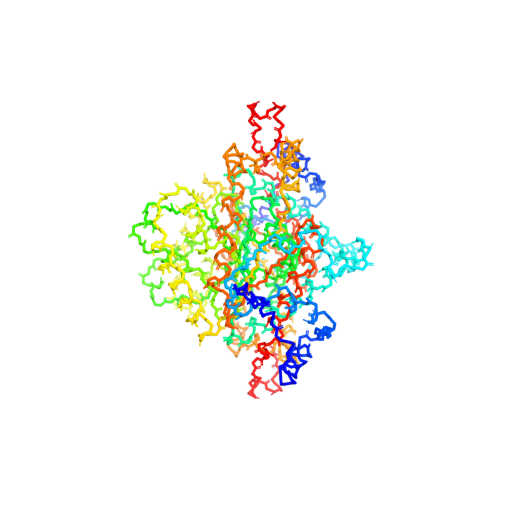 ? -21.062 10.555 -2.398 1 95.19 202 THR B N 1
ATOM 3976 C CA . THR B 1 202 ? -20.969 9.406 -3.297 1 95.19 202 THR B CA 1
ATOM 3977 C C . THR B 1 202 ? -20.281 8.234 -2.604 1 95.19 202 THR B C 1
ATOM 3979 O O . THR B 1 202 ? -19.766 7.332 -3.264 1 95.19 202 THR B O 1
ATOM 3982 N N . GLY B 1 203 ? -20.125 8.305 -1.25 1 95.69 203 GLY B N 1
ATOM 3983 C CA . GLY B 1 203 ? -19.781 7.113 -0.492 1 95.69 203 GLY B CA 1
ATOM 3984 C C . GLY B 1 203 ? -18.359 7.133 0.042 1 95.69 203 GLY B C 1
ATOM 3985 O O . GLY B 1 203 ? -17.891 6.145 0.609 1 95.69 203 GLY B O 1
ATOM 3986 N N . THR B 1 204 ? -17.594 8.242 -0.138 1 97.81 204 THR B N 1
ATOM 3987 C CA . THR B 1 204 ? -16.25 8.336 0.387 1 97.81 204 THR B CA 1
ATOM 3988 C C . THR B 1 204 ? -16.234 9.008 1.757 1 97.81 204 THR B C 1
ATOM 3990 O O . THR B 1 204 ? -16.656 10.164 1.889 1 97.81 204 THR B O 1
ATOM 3993 N N . ARG B 1 205 ? -15.859 8.289 2.762 1 98 205 ARG B N 1
ATOM 3994 C CA . ARG B 1 205 ? -15.602 8.891 4.062 1 98 205 ARG B CA 1
ATOM 3995 C C . ARG B 1 205 ? -14.242 9.578 4.086 1 98 205 ARG B C 1
ATOM 3997 O O . ARG B 1 205 ? -13.242 9 3.643 1 98 205 ARG B O 1
ATOM 4004 N N . LEU B 1 206 ? -14.211 10.766 4.586 1 98.31 206 LEU B N 1
ATOM 4005 C CA . LEU B 1 206 ? -12.961 11.523 4.645 1 98.31 206 LEU B CA 1
ATOM 4006 C C . LEU B 1 206 ? -12.461 11.641 6.086 1 98.31 206 LEU B C 1
ATOM 4008 O O . LEU B 1 206 ? -13.227 12.023 6.977 1 98.31 206 LEU B O 1
ATOM 4012 N N . VAL B 1 207 ? -11.234 11.281 6.312 1 98.5 207 VAL B N 1
ATOM 4013 C CA . VAL B 1 207 ? -10.508 11.555 7.547 1 98.5 207 VAL B CA 1
ATOM 4014 C C . VAL B 1 207 ? -9.359 12.516 7.273 1 98.5 207 VAL B C 1
ATOM 4016 O O . VAL B 1 207 ? -8.344 12.133 6.691 1 98.5 207 VAL B O 1
ATOM 4019 N N . LYS B 1 208 ? -9.562 13.742 7.648 1 98.62 208 LYS B N 1
ATOM 4020 C CA . LYS B 1 208 ? -8.539 14.766 7.418 1 98.62 208 LYS B CA 1
ATOM 4021 C C . LYS B 1 208 ? -7.754 15.055 8.695 1 98.62 208 LYS B C 1
ATOM 4023 O O . LYS B 1 208 ? -8.328 15.453 9.711 1 98.62 208 LYS B O 1
ATOM 4028 N N . CYS B 1 209 ? -6.434 14.891 8.586 1 98.75 209 CYS B N 1
ATOM 4029 C CA . CYS B 1 209 ? -5.59 15.078 9.766 1 98.75 209 CYS B CA 1
ATOM 4030 C C . CYS B 1 209 ? -4.516 16.125 9.508 1 98.75 209 CYS B C 1
ATOM 4032 O O . CYS B 1 209 ? -3.791 16.047 8.516 1 98.75 209 CYS B O 1
ATOM 4034 N N . LEU B 1 210 ? -4.473 17.078 10.375 1 98.69 210 LEU B N 1
ATOM 4035 C CA . LEU B 1 210 ? -3.297 17.938 10.461 1 98.69 210 LEU B CA 1
ATOM 4036 C C . LEU B 1 210 ? -2.359 17.484 11.57 1 98.69 210 LEU B C 1
ATOM 4038 O O . LEU B 1 210 ? -2.717 17.516 12.75 1 98.69 210 LEU B O 1
ATOM 4042 N N . LEU B 1 211 ? -1.231 16.969 11.164 1 98.75 211 LEU B N 1
ATOM 4043 C CA . LEU B 1 211 ? -0.201 16.641 12.141 1 98.75 211 LEU B CA 1
ATOM 4044 C C . LEU B 1 211 ? 0.49 17.891 12.656 1 98.75 211 LEU B C 1
ATOM 4046 O O . LEU B 1 211 ? 1.357 18.453 11.977 1 98.75 211 LEU B O 1
ATOM 4050 N N . HIS B 1 212 ? 0.12 18.344 13.875 1 98.38 212 HIS B N 1
ATOM 4051 C CA . HIS B 1 212 ? 0.502 19.625 14.453 1 98.38 212 HIS B CA 1
ATOM 4052 C C . HIS B 1 212 ? 1.707 19.469 15.375 1 98.38 212 HIS B C 1
ATOM 4054 O O . HIS B 1 212 ? 1.609 18.844 16.438 1 98.38 212 HIS B O 1
ATOM 4060 N N . ILE B 1 213 ? 2.842 20 14.953 1 98.12 213 ILE B N 1
ATOM 4061 C CA . ILE B 1 213 ? 4.043 19.953 15.781 1 98.12 213 ILE B CA 1
ATOM 4062 C C . ILE B 1 213 ? 4.457 21.375 16.156 1 98.12 213 ILE B C 1
ATOM 4064 O O . ILE B 1 213 ? 4.055 22.344 15.492 1 98.12 213 ILE B O 1
ATOM 4068 N N . SER B 1 214 ? 5.242 21.484 17.234 1 97.75 214 SER B N 1
ATOM 4069 C CA . SER B 1 214 ? 5.793 22.781 17.625 1 97.75 214 SER B CA 1
ATOM 4070 C C . SER B 1 214 ? 6.984 23.172 16.766 1 97.75 214 SER B C 1
ATOM 4072 O O . SER B 1 214 ? 7.637 22.297 16.172 1 97.75 214 SER B O 1
ATOM 4074 N N . LYS B 1 215 ? 7.223 24.453 16.734 1 96.69 215 LYS B N 1
ATOM 4075 C CA . LYS B 1 215 ? 8.398 24.938 16.016 1 96.69 215 LYS B CA 1
ATOM 4076 C C . LYS B 1 215 ? 9.68 24.328 16.578 1 96.69 215 LYS B C 1
ATOM 4078 O O . LYS B 1 215 ? 10.578 23.969 15.812 1 96.69 215 LYS B O 1
ATOM 4083 N N . ASP B 1 216 ? 9.773 24.172 17.844 1 97.06 216 ASP B N 1
ATOM 4084 C CA . ASP B 1 216 ? 10.945 23.578 18.484 1 97.06 216 ASP B CA 1
ATOM 4085 C C . ASP B 1 216 ? 11.109 22.109 18.094 1 97.06 216 ASP B C 1
ATOM 4087 O O . ASP B 1 216 ? 12.219 21.641 17.859 1 97.06 216 ASP B O 1
ATOM 4091 N N . GLU B 1 217 ? 9.992 21.438 18.094 1 97.56 217 GLU B N 1
ATOM 4092 C CA . GLU B 1 217 ? 10.055 20.031 17.688 1 97.56 217 GLU B CA 1
ATOM 4093 C C . GLU B 1 217 ? 10.508 19.906 16.234 1 97.56 217 GLU B C 1
ATOM 4095 O O . GLU B 1 217 ? 11.312 19.016 15.914 1 97.56 217 GLU B O 1
ATOM 4100 N N . GLN B 1 218 ? 9.969 20.734 15.352 1 96.81 218 GLN B N 1
ATOM 4101 C CA . GLN B 1 218 ? 10.414 20.703 13.961 1 96.81 218 GLN B CA 1
ATOM 4102 C C . GLN B 1 218 ? 11.922 20.906 13.867 1 96.81 218 GLN B C 1
ATOM 4104 O O . GLN B 1 218 ? 12.609 20.219 13.117 1 96.81 218 GLN B O 1
ATOM 4109 N N . ARG B 1 219 ? 12.445 21.906 14.609 1 96.19 219 ARG B N 1
ATOM 4110 C CA . ARG B 1 219 ? 13.875 22.188 14.625 1 96.19 219 ARG B CA 1
ATOM 4111 C C . ARG B 1 219 ? 14.672 20.953 15.023 1 96.19 219 ARG B C 1
ATOM 4113 O O . ARG B 1 219 ? 15.648 20.594 14.359 1 96.19 219 ARG B O 1
ATOM 4120 N N . ALA B 1 220 ? 14.281 20.344 16.062 1 96.75 220 ALA B N 1
ATOM 4121 C CA . ALA B 1 220 ? 14.977 19.172 16.562 1 96.75 220 ALA B CA 1
ATOM 4122 C C . ALA B 1 220 ? 15 18.047 15.531 1 96.75 220 ALA B C 1
ATOM 4124 O O . ALA B 1 220 ? 16.031 17.406 15.328 1 96.75 220 ALA B O 1
ATOM 4125 N N . ARG B 1 221 ? 13.867 17.859 14.891 1 95.88 221 ARG B N 1
ATOM 4126 C CA . ARG B 1 221 ? 13.766 16.766 13.922 1 95.88 221 ARG B CA 1
ATOM 4127 C C . ARG B 1 221 ? 14.547 17.094 12.648 1 95.88 221 ARG B C 1
ATOM 4129 O O . ARG B 1 221 ? 15.133 16.203 12.031 1 95.88 221 ARG B O 1
ATOM 4136 N N . LEU B 1 222 ? 14.531 18.344 12.234 1 94.75 222 LEU B N 1
ATOM 4137 C CA . LEU B 1 222 ? 15.359 18.766 11.109 1 94.75 222 LEU B CA 1
ATOM 4138 C C . LEU B 1 222 ? 16.844 18.547 11.414 1 94.75 222 LEU B C 1
ATOM 4140 O O . LEU B 1 222 ? 17.594 18.047 10.562 1 94.75 222 LEU B O 1
ATOM 4144 N N . GLN B 1 223 ? 17.219 18.875 12.656 1 94.88 223 GLN B N 1
ATOM 4145 C CA . GLN B 1 223 ? 18.609 18.672 13.055 1 94.88 223 GLN B CA 1
ATOM 4146 C C . GLN B 1 223 ? 18.969 17.188 13.031 1 94.88 223 GLN B C 1
ATOM 4148 O O . GLN B 1 223 ? 20.078 16.828 12.625 1 94.88 223 GLN B O 1
ATOM 4153 N N . GLN B 1 224 ? 18.062 16.375 13.445 1 94.38 224 GLN B N 1
ATOM 4154 C CA . GLN B 1 224 ? 18.297 14.938 13.422 1 94.38 224 GLN B CA 1
ATOM 4155 C C . GLN B 1 224 ? 18.531 14.445 12 1 94.38 224 GLN B C 1
ATOM 4157 O O . GLN B 1 224 ? 19.328 13.531 11.781 1 94.38 224 GLN B O 1
ATOM 4162 N N . ARG B 1 225 ? 17.734 14.969 11.008 1 92 225 ARG B N 1
ATOM 4163 C CA . ARG B 1 225 ? 17.922 14.594 9.609 1 92 225 ARG B CA 1
ATOM 4164 C C . ARG B 1 225 ? 19.344 14.898 9.148 1 92 225 ARG B C 1
ATOM 4166 O O . ARG B 1 225 ? 19.922 14.164 8.336 1 92 225 ARG B O 1
ATOM 4173 N N . LEU B 1 226 ? 19.906 15.961 9.68 1 90.81 226 LEU B N 1
ATOM 4174 C CA . LEU B 1 226 ? 21.25 16.375 9.312 1 90.81 226 LEU B CA 1
ATOM 4175 C C . LEU B 1 226 ? 22.297 15.508 10 1 90.81 226 LEU B C 1
ATOM 4177 O O . LEU B 1 226 ? 23.328 15.18 9.398 1 90.81 226 LEU B O 1
ATOM 4181 N N . ASP B 1 227 ? 22.016 15.07 11.18 1 91.31 227 ASP B N 1
ATOM 4182 C CA . ASP B 1 227 ? 23 14.383 12 1 91.31 227 ASP B CA 1
ATOM 4183 C C . ASP B 1 227 ? 23.031 12.891 11.695 1 91.31 227 ASP B C 1
ATOM 4185 O O . ASP B 1 227 ? 24.047 12.227 11.914 1 91.31 227 ASP B O 1
ATOM 4189 N N . ASP B 1 228 ? 21.953 12.359 11.266 1 89.31 228 ASP B N 1
ATOM 4190 C CA . ASP B 1 228 ? 21.828 10.922 11.008 1 89.31 228 ASP B CA 1
ATOM 4191 C C . ASP B 1 228 ? 22.062 10.609 9.531 1 89.31 228 ASP B C 1
ATOM 4193 O O . ASP B 1 228 ? 21.234 10.938 8.688 1 89.31 228 ASP B O 1
ATOM 4197 N N . PRO B 1 229 ? 23.094 9.883 9.266 1 84.81 229 PRO B N 1
ATOM 4198 C CA . PRO B 1 229 ? 23.391 9.562 7.863 1 84.81 229 PRO B CA 1
ATOM 4199 C C . PRO B 1 229 ? 22.25 8.812 7.176 1 84.81 229 PRO B C 1
ATOM 4201 O O . PRO B 1 229 ? 22.047 8.969 5.969 1 84.81 229 PRO B O 1
ATOM 4204 N N . ALA B 1 230 ? 21.516 8.055 7.863 1 85.75 230 ALA B N 1
ATOM 4205 C CA . ALA B 1 230 ? 20.438 7.262 7.297 1 85.75 230 ALA B CA 1
ATOM 4206 C C . ALA B 1 230 ? 19.219 8.141 6.988 1 85.75 230 ALA B C 1
ATOM 4208 O O . ALA B 1 230 ? 18.281 7.695 6.332 1 85.75 230 ALA B O 1
ATOM 4209 N N . LYS B 1 231 ? 19.281 9.422 7.438 1 89.5 231 LYS B N 1
ATOM 4210 C CA . LYS B 1 231 ? 18.141 10.297 7.246 1 89.5 231 LYS B CA 1
ATOM 4211 C C . LYS B 1 231 ? 18.516 11.539 6.441 1 89.5 231 LYS B C 1
ATOM 4213 O O . LYS B 1 231 ? 17.656 12.336 6.062 1 89.5 231 LYS B O 1
ATOM 4218 N N . GLN B 1 232 ? 19.75 11.727 6.148 1 88.56 232 GLN B N 1
ATOM 4219 C CA . GLN B 1 232 ? 20.234 12.945 5.508 1 88.56 232 GLN B CA 1
ATOM 4220 C C . GLN B 1 232 ? 19.562 13.164 4.156 1 88.56 232 GLN B C 1
ATOM 4222 O O . GLN B 1 232 ? 19.328 14.305 3.748 1 88.56 232 GLN B O 1
ATOM 4227 N N . TRP B 1 233 ? 19.219 12.031 3.547 1 86.31 233 TRP B N 1
ATOM 4228 C CA . TRP B 1 233 ? 18.625 12.117 2.221 1 86.31 233 TRP B CA 1
ATOM 4229 C C . TRP B 1 233 ? 17.25 12.773 2.289 1 86.31 233 TRP B C 1
ATOM 4231 O O . TRP B 1 233 ? 16.719 13.234 1.272 1 86.31 233 TRP B O 1
ATOM 4241 N N . LYS B 1 234 ? 16.672 12.891 3.473 1 89.19 234 LYS B N 1
ATOM 4242 C CA . LYS B 1 234 ? 15.344 13.477 3.652 1 89.19 234 LYS B CA 1
ATOM 4243 C C . LYS B 1 234 ? 15.43 14.992 3.84 1 89.19 234 LYS B C 1
ATOM 4245 O O . LYS B 1 234 ? 14.406 15.664 3.975 1 89.19 234 LYS B O 1
ATOM 4250 N N . PHE B 1 235 ? 16.656 15.508 3.891 1 90.06 235 PHE B N 1
ATOM 4251 C CA . PHE B 1 235 ? 16.859 16.938 4.141 1 90.06 235 PHE B CA 1
ATOM 4252 C C . PHE B 1 235 ? 17.188 17.672 2.85 1 90.06 235 PHE B C 1
ATOM 4254 O O . PHE B 1 235 ? 18.047 17.234 2.086 1 90.06 235 PHE B O 1
ATOM 4261 N N . ALA B 1 236 ? 16.484 18.703 2.615 1 85.69 236 ALA B N 1
ATOM 4262 C CA . ALA B 1 236 ? 16.797 19.625 1.528 1 85.69 236 ALA B CA 1
ATOM 4263 C C . ALA B 1 236 ? 17.031 21.031 2.061 1 85.69 236 ALA B C 1
ATOM 4265 O O . ALA B 1 236 ? 16.344 21.469 2.996 1 85.69 236 ALA B O 1
ATOM 4266 N N . PRO B 1 237 ? 17.906 21.766 1.484 1 84.25 237 PRO B N 1
ATOM 4267 C CA . PRO B 1 237 ? 18.141 23.141 1.921 1 84.25 237 PRO B CA 1
ATOM 4268 C C . PRO B 1 237 ? 16.859 23.984 1.93 1 84.25 237 PRO B C 1
ATOM 4270 O O . PRO B 1 237 ? 16.688 24.844 2.797 1 84.25 237 PRO B O 1
ATOM 4273 N N . ALA B 1 238 ? 16.016 23.688 1.038 1 83.5 238 ALA B N 1
ATOM 4274 C CA . ALA B 1 238 ? 14.75 24.422 0.928 1 83.5 238 ALA B CA 1
ATOM 4275 C C . ALA B 1 238 ? 13.906 24.25 2.188 1 83.5 238 ALA B C 1
ATOM 4277 O O . ALA B 1 238 ? 13.023 25.062 2.471 1 83.5 238 ALA B O 1
ATOM 4278 N N . ASP B 1 239 ? 14.25 23.219 2.973 1 87.44 239 ASP B N 1
ATOM 4279 C CA . ASP B 1 239 ? 13.523 22.984 4.215 1 87.44 239 ASP B CA 1
ATOM 4280 C C . ASP B 1 239 ? 13.758 24.109 5.215 1 87.44 239 ASP B C 1
ATOM 4282 O O . ASP B 1 239 ? 12.867 24.438 6.008 1 87.44 239 ASP B O 1
ATOM 4286 N N . LEU B 1 240 ? 14.93 24.719 5.109 1 88.94 240 LEU B N 1
ATOM 4287 C CA . LEU B 1 240 ? 15.258 25.828 6.012 1 88.94 240 LEU B CA 1
ATOM 4288 C C . LEU B 1 240 ? 14.516 27.094 5.609 1 88.94 240 LEU B C 1
ATOM 4290 O O . LEU B 1 240 ? 14.125 27.891 6.469 1 88.94 240 LEU B O 1
ATOM 4294 N N . GLU B 1 241 ? 14.375 27.234 4.324 1 88.5 241 GLU B N 1
ATOM 4295 C CA . GLU B 1 241 ? 13.625 28.391 3.844 1 88.5 241 GLU B CA 1
ATOM 4296 C C . GLU B 1 241 ? 12.156 28.312 4.262 1 88.5 241 GLU B C 1
ATOM 4298 O O . GLU B 1 241 ? 11.562 29.312 4.672 1 88.5 241 GLU B O 1
ATOM 4303 N N . VAL B 1 242 ? 11.656 27.156 4.18 1 89.56 242 VAL B N 1
ATOM 4304 C CA . VAL B 1 242 ? 10.273 26.938 4.574 1 89.56 242 VAL B CA 1
ATOM 4305 C C . VAL B 1 242 ? 10.125 27.172 6.078 1 89.56 242 VAL B C 1
ATOM 4307 O O . VAL B 1 242 ? 9.133 27.75 6.527 1 89.56 242 VAL B O 1
ATOM 4310 N N . ARG B 1 243 ? 11.094 26.75 6.797 1 92.44 243 ARG B N 1
ATOM 4311 C CA . ARG B 1 243 ? 11.047 26.938 8.242 1 92.44 243 ARG B CA 1
ATOM 4312 C C . ARG B 1 243 ? 11.008 28.406 8.609 1 92.44 243 ARG B C 1
ATOM 4314 O O . ARG B 1 243 ? 10.359 28.797 9.586 1 92.44 243 ARG B O 1
ATOM 4321 N N . ARG B 1 244 ? 11.664 29.234 7.848 1 93.25 244 ARG B N 1
ATOM 4322 C CA . ARG B 1 244 ? 11.664 30.672 8.094 1 93.25 244 ARG B CA 1
ATOM 4323 C C . ARG B 1 244 ? 10.266 31.266 7.906 1 93.25 244 ARG B C 1
ATOM 4325 O O . ARG B 1 244 ? 9.953 32.312 8.453 1 93.25 244 ARG B O 1
ATOM 4332 N N . GLN B 1 245 ? 9.5 30.578 7.156 1 95.69 245 GLN B N 1
ATOM 4333 C CA . GLN B 1 245 ? 8.141 31.031 6.891 1 95.69 245 GLN B CA 1
ATOM 4334 C C . GLN B 1 245 ? 7.141 30.328 7.812 1 95.69 245 GLN B C 1
ATOM 4336 O O . GLN B 1 245 ? 5.969 30.188 7.465 1 95.69 245 GLN B O 1
ATOM 4341 N N . TRP B 1 246 ? 7.535 29.906 8.945 1 95.44 246 TRP B N 1
ATOM 4342 C CA . TRP B 1 246 ? 6.77 29.094 9.883 1 95.44 246 TRP B CA 1
ATOM 4343 C C . TRP B 1 246 ? 5.434 29.766 10.211 1 95.44 246 TRP B C 1
ATOM 4345 O O . TRP B 1 246 ? 4.375 29.141 10.086 1 95.44 246 TRP B O 1
ATOM 4355 N N . ASP B 1 247 ? 5.504 31.047 10.586 1 95.56 247 ASP B N 1
ATOM 4356 C CA . ASP B 1 247 ? 4.289 31.734 11.016 1 95.56 247 ASP B CA 1
ATOM 4357 C C . ASP B 1 247 ? 3.293 31.859 9.867 1 95.56 247 ASP B C 1
ATOM 4359 O O . ASP B 1 247 ? 2.082 31.766 10.078 1 95.56 247 ASP B O 1
ATOM 4363 N N . ASP B 1 248 ? 3.814 32.062 8.703 1 96.44 248 ASP B N 1
ATOM 4364 C CA . ASP B 1 248 ? 2.951 32.156 7.535 1 96.44 248 ASP B CA 1
ATOM 4365 C C . ASP B 1 248 ? 2.234 30.828 7.273 1 96.44 248 ASP B C 1
ATOM 4367 O O . ASP B 1 248 ? 1.034 30.812 6.996 1 96.44 248 ASP B O 1
ATOM 4371 N N . TYR B 1 249 ? 2.904 29.781 7.352 1 96.44 249 TYR B N 1
ATOM 4372 C CA . TYR B 1 249 ? 2.307 28.469 7.125 1 96.44 249 TYR B CA 1
ATOM 4373 C C . TYR B 1 249 ? 1.316 28.125 8.234 1 96.44 249 TYR B C 1
ATOM 4375 O O . TYR B 1 249 ? 0.264 27.531 7.969 1 96.44 249 TYR B O 1
ATOM 4383 N N . GLN B 1 250 ? 1.639 28.469 9.461 1 96.38 250 GLN B N 1
ATOM 4384 C CA . GLN B 1 250 ? 0.705 28.234 10.555 1 96.38 250 GLN B CA 1
ATOM 4385 C C . GLN B 1 250 ? -0.615 28.969 10.32 1 96.38 250 GLN B C 1
ATOM 4387 O O . GLN B 1 250 ? -1.689 28.406 10.523 1 96.38 250 GLN B O 1
ATOM 4392 N N . GLN B 1 251 ? -0.468 30.172 9.922 1 95.69 251 GLN B N 1
ATOM 4393 C CA . GLN B 1 251 ? -1.669 30.953 9.633 1 95.69 251 GLN B CA 1
ATOM 4394 C C . GLN B 1 251 ? -2.439 30.359 8.453 1 95.69 251 GLN B C 1
ATOM 4396 O O . GLN B 1 251 ? -3.67 30.297 8.484 1 95.69 251 GLN B O 1
ATOM 4401 N N . ALA B 1 252 ? -1.72 29.922 7.43 1 96.62 252 ALA B N 1
ATOM 4402 C CA . ALA B 1 252 ? -2.361 29.312 6.27 1 96.62 252 ALA B CA 1
ATOM 4403 C C . ALA B 1 252 ? -3.131 28.047 6.66 1 96.62 252 ALA B C 1
ATOM 4405 O O . ALA B 1 252 ? -4.262 27.844 6.211 1 96.62 252 ALA B O 1
ATOM 4406 N N . TYR B 1 253 ? -2.559 27.219 7.48 1 96.81 253 TYR B N 1
ATOM 4407 C CA . TYR B 1 253 ? -3.234 26.016 7.969 1 96.81 253 TYR B CA 1
ATOM 4408 C C . TYR B 1 253 ? -4.477 26.375 8.773 1 96.81 253 TYR B C 1
ATOM 4410 O O . TYR B 1 253 ? -5.535 25.781 8.594 1 96.81 253 TYR B O 1
ATOM 4418 N N . ALA B 1 254 ? -4.32 27.359 9.656 1 95.75 254 ALA B N 1
ATOM 4419 C CA . ALA B 1 254 ? -5.449 27.781 10.484 1 95.75 254 ALA B CA 1
ATOM 4420 C C . ALA B 1 254 ? -6.617 28.25 9.617 1 95.75 254 ALA B C 1
ATOM 4422 O O . ALA B 1 254 ? -7.762 27.859 9.844 1 95.75 254 ALA B O 1
ATOM 4423 N N . ASP B 1 255 ? -6.285 29.047 8.656 1 95.38 255 ASP B N 1
ATOM 4424 C CA . ASP B 1 255 ? -7.32 29.562 7.766 1 95.38 255 ASP B CA 1
ATOM 4425 C C . ASP B 1 255 ? -7.961 28.453 6.945 1 95.38 255 ASP B C 1
ATOM 4427 O O . ASP B 1 255 ? -9.172 28.453 6.73 1 95.38 255 ASP B O 1
ATOM 4431 N N . ALA B 1 256 ? -7.141 27.5 6.438 1 96.56 256 ALA B N 1
ATOM 4432 C CA . ALA B 1 256 ? -7.664 26.391 5.652 1 96.56 256 ALA B CA 1
ATOM 4433 C C . ALA B 1 256 ? -8.625 25.547 6.48 1 96.56 256 ALA B C 1
ATOM 4435 O O . ALA B 1 256 ? -9.703 25.172 6.004 1 96.56 256 ALA B O 1
ATOM 4436 N N . ILE B 1 257 ? -8.242 25.234 7.695 1 96.44 257 ILE B N 1
ATOM 4437 C CA . ILE B 1 257 ? -9.078 24.438 8.586 1 96.44 257 ILE B CA 1
ATOM 4438 C C . ILE B 1 257 ? -10.391 25.172 8.852 1 96.44 257 ILE B C 1
ATOM 4440 O O . ILE B 1 257 ? -11.469 24.578 8.742 1 96.44 257 ILE B O 1
ATOM 4444 N N . ALA B 1 258 ? -10.273 26.438 9.133 1 94.56 258 ALA B N 1
ATOM 4445 C CA . ALA B 1 258 ? -11.461 27.234 9.414 1 94.56 258 ALA B CA 1
ATOM 4446 C C . ALA B 1 258 ? -12.398 27.266 8.211 1 94.56 258 ALA B C 1
ATOM 4448 O O . ALA B 1 258 ? -13.617 27.234 8.375 1 94.56 258 ALA B O 1
ATOM 4449 N N . ALA B 1 259 ? -11.844 27.281 7.105 1 95.25 259 ALA B N 1
ATOM 4450 C CA . ALA B 1 259 ? -12.633 27.469 5.895 1 95.25 259 ALA B CA 1
ATOM 4451 C C . ALA B 1 259 ? -13.18 26.156 5.379 1 95.25 259 ALA B C 1
ATOM 4453 O O . ALA B 1 259 ? -14.117 26.125 4.578 1 95.25 259 ALA B O 1
ATOM 4454 N N . THR B 1 260 ? -12.578 25.016 5.824 1 96.69 260 THR B N 1
ATOM 4455 C CA . THR B 1 260 ? -12.922 23.797 5.121 1 96.69 260 THR B CA 1
ATOM 4456 C C . THR B 1 260 ? -13.305 22.688 6.109 1 96.69 260 THR B C 1
ATOM 4458 O O . THR B 1 260 ? -13.328 21.516 5.75 1 96.69 260 THR B O 1
ATOM 4461 N N . SER B 1 261 ? -13.492 23 7.34 1 95.62 261 SER B N 1
ATOM 4462 C CA . SER B 1 261 ? -14.109 22.062 8.266 1 95.62 261 SER B CA 1
ATOM 4463 C C . SER B 1 261 ? -15.617 21.984 8.055 1 95.62 261 SER B C 1
ATOM 4465 O O . SER B 1 261 ? -16.312 22.984 8.164 1 95.62 261 SER B O 1
ATOM 4467 N N . THR B 1 262 ? -16.094 20.812 7.727 1 95.06 262 THR B N 1
ATOM 4468 C CA . THR B 1 262 ? -17.516 20.594 7.461 1 95.06 262 THR B CA 1
ATOM 4469 C C . THR B 1 262 ? -18.016 19.328 8.148 1 95.06 262 THR B C 1
ATOM 4471 O O . THR B 1 262 ? -17.219 18.484 8.57 1 95.06 262 THR B O 1
ATOM 4474 N N . PRO B 1 263 ? -19.328 19.188 8.25 1 93.06 263 PRO B N 1
ATOM 4475 C CA . PRO B 1 263 ? -19.859 17.969 8.867 1 93.06 263 PRO B CA 1
ATOM 4476 C C . PRO B 1 263 ? -19.516 16.719 8.078 1 93.06 263 PRO B C 1
ATOM 4478 O O . PRO B 1 263 ? -19.359 15.633 8.656 1 93.06 263 PRO B O 1
ATOM 4481 N N . TRP B 1 264 ? -19.344 16.891 6.762 1 94 264 TRP B N 1
ATOM 4482 C CA . TRP B 1 264 ? -19.109 15.719 5.93 1 94 264 TRP B CA 1
ATOM 4483 C C . TRP B 1 264 ? -17.609 15.461 5.773 1 94 264 TRP B C 1
ATOM 4485 O O . TRP B 1 264 ? -17.203 14.391 5.324 1 94 264 TRP B O 1
ATOM 4495 N N . ALA B 1 265 ? -16.828 16.453 6.145 1 96.81 265 ALA B N 1
ATOM 4496 C CA . ALA B 1 265 ? -15.383 16.328 6.055 1 96.81 265 ALA B CA 1
ATOM 4497 C C . ALA B 1 265 ? -14.688 17.109 7.16 1 96.81 265 ALA B C 1
ATOM 4499 O O . ALA B 1 265 ? -13.977 18.078 6.887 1 96.81 265 ALA B O 1
ATOM 4500 N N . PRO B 1 266 ? -14.82 16.688 8.375 1 96.62 266 PRO B N 1
ATOM 4501 C CA . PRO B 1 266 ? -14.234 17.406 9.5 1 96.62 266 PRO B CA 1
ATOM 4502 C C . PRO B 1 266 ? -12.711 17.297 9.555 1 96.62 266 PRO B C 1
ATOM 4504 O O . PRO B 1 266 ? -12.148 16.281 9.117 1 96.62 266 PRO B O 1
ATOM 4507 N N . TRP B 1 267 ? -12.086 18.312 10.055 1 97.69 267 TRP B N 1
ATOM 4508 C CA . TRP B 1 267 ? -10.656 18.25 10.336 1 97.69 267 TRP B CA 1
ATOM 4509 C C . TRP B 1 267 ? -10.398 17.672 11.719 1 97.69 267 TRP B C 1
ATOM 4511 O O . TRP B 1 267 ? -11.125 17.969 12.672 1 97.69 267 TRP B O 1
ATOM 4521 N N . THR B 1 268 ? -9.391 16.875 11.797 1 97.88 268 THR B N 1
ATOM 4522 C CA . THR B 1 268 ? -8.805 16.453 13.062 1 97.88 268 THR B CA 1
ATOM 4523 C C . THR B 1 268 ? -7.414 17.062 13.242 1 97.88 268 THR B C 1
ATOM 4525 O O . THR B 1 268 ? -6.508 16.797 12.445 1 97.88 268 THR B O 1
ATOM 4528 N N . VAL B 1 269 ? -7.293 17.891 14.25 1 98 269 VAL B N 1
ATOM 4529 C CA . VAL B 1 269 ? -5.965 18.406 14.57 1 98 269 VAL B CA 1
ATOM 4530 C C . VAL B 1 269 ? -5.273 17.484 15.562 1 98 269 VAL B C 1
ATOM 4532 O O . VAL B 1 269 ? -5.746 17.297 16.688 1 98 269 VAL B O 1
ATOM 4535 N N . VAL B 1 270 ? -4.137 16.906 15.148 1 98.62 270 VAL B N 1
ATOM 4536 C CA . VAL B 1 270 ? -3.469 15.844 15.891 1 98.62 270 VAL B CA 1
ATOM 4537 C C . VAL B 1 270 ? -2.191 16.391 16.531 1 98.62 270 VAL B C 1
ATOM 4539 O O . VAL B 1 270 ? -1.239 16.734 15.828 1 98.62 270 VAL B O 1
ATOM 4542 N N . PRO B 1 271 ? -2.186 16.531 17.891 1 98.56 271 PRO B N 1
ATOM 4543 C CA . PRO B 1 271 ? -0.873 16.781 18.484 1 98.56 271 PRO B CA 1
ATOM 4544 C C . PRO B 1 271 ? 0.165 15.727 18.094 1 98.56 271 PRO B C 1
ATOM 4546 O O . PRO B 1 271 ? -0.038 14.539 18.328 1 98.56 271 PRO B O 1
ATOM 4549 N N . ALA B 1 272 ? 1.291 16.203 17.531 1 98.44 272 ALA B N 1
ATOM 4550 C CA . ALA B 1 272 ? 2.17 15.242 16.875 1 98.44 272 ALA B CA 1
ATOM 4551 C C . ALA B 1 272 ? 3.611 15.398 17.359 1 98.44 272 ALA B C 1
ATOM 4553 O O . ALA B 1 272 ? 4.539 14.875 16.734 1 98.44 272 ALA B O 1
ATOM 4554 N N . ASP B 1 273 ? 3.836 16.156 18.484 1 98.31 273 ASP B N 1
ATOM 4555 C CA . ASP B 1 273 ? 5.191 16.156 19.031 1 98.31 273 ASP B CA 1
ATOM 4556 C C . ASP B 1 273 ? 5.629 14.766 19.438 1 98.31 273 ASP B C 1
ATOM 4558 O O . ASP B 1 273 ? 6.797 14.398 19.297 1 98.31 273 ASP B O 1
ATOM 4562 N N . SER B 1 274 ? 4.68 14.062 20.016 1 98 274 SER B N 1
ATOM 4563 C CA . SER B 1 274 ? 4.926 12.648 20.297 1 98 274 SER B CA 1
ATOM 4564 C C . SER B 1 274 ? 4.555 11.773 19.109 1 98 274 SER B C 1
ATOM 4566 O O . SER B 1 274 ? 3.387 11.711 18.719 1 98 274 SER B O 1
ATOM 4568 N N . LYS B 1 275 ? 5.531 11.031 18.641 1 97.12 275 LYS B N 1
ATOM 4569 C CA . LYS B 1 275 ? 5.312 10.164 17.484 1 97.12 275 LYS B CA 1
ATOM 4570 C C . LYS B 1 275 ? 4.324 9.047 17.828 1 97.12 275 LYS B C 1
ATOM 4572 O O . LYS B 1 275 ? 3.424 8.75 17.047 1 97.12 275 LYS B O 1
ATOM 4577 N N . THR B 1 276 ? 4.508 8.516 18.953 1 97.25 276 THR B N 1
ATOM 4578 C CA . THR B 1 276 ? 3.648 7.4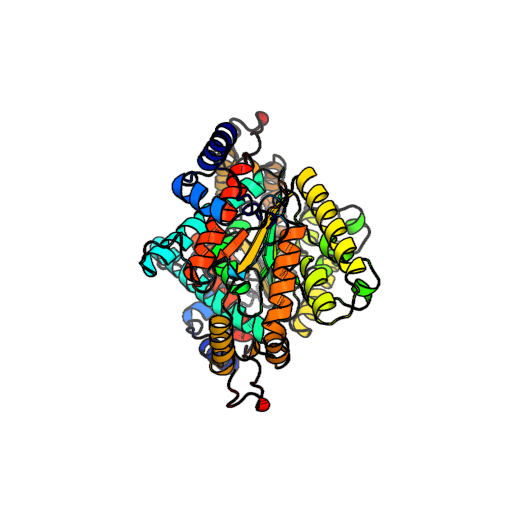14 19.359 1 97.25 276 THR B CA 1
ATOM 4579 C C . THR B 1 276 ? 2.215 7.895 19.578 1 97.25 276 THR B C 1
ATOM 4581 O O . THR B 1 276 ? 1.267 7.254 19.109 1 97.25 276 THR B O 1
ATOM 4584 N N . HIS B 1 277 ? 2.088 9.008 20.25 1 98 277 HIS B N 1
ATOM 4585 C CA . HIS B 1 277 ? 0.745 9.531 20.484 1 98 277 HIS B CA 1
ATOM 4586 C C . HIS B 1 277 ? 0.07 9.891 19.156 1 98 277 HIS B C 1
ATOM 4588 O O . HIS B 1 277 ? -1.118 9.617 18.969 1 98 277 HIS B O 1
ATOM 4594 N N . ARG B 1 278 ? 0.782 10.531 18.281 1 98.38 278 ARG B N 1
ATOM 4595 C CA . ARG B 1 278 ? 0.285 10.875 16.953 1 98.38 278 ARG B CA 1
ATOM 4596 C C . ARG B 1 278 ? -0.331 9.656 16.266 1 98.38 278 ARG B C 1
ATOM 4598 O O . ARG B 1 278 ? -1.481 9.703 15.828 1 98.38 278 ARG B O 1
ATOM 4605 N N . ASN B 1 279 ? 0.422 8.578 16.25 1 97.88 279 ASN B N 1
ATOM 4606 C CA . ASN B 1 279 ? -0.045 7.359 15.602 1 97.88 279 ASN B CA 1
ATOM 4607 C C . ASN B 1 279 ? -1.286 6.801 16.281 1 97.88 279 ASN B C 1
ATOM 4609 O O . ASN B 1 279 ? -2.217 6.34 15.625 1 97.88 279 ASN B O 1
ATOM 4613 N N . LEU B 1 280 ? -1.248 6.828 17.562 1 97.88 280 LEU B N 1
ATOM 4614 C CA . LEU B 1 280 ? -2.367 6.336 18.359 1 97.88 280 LEU B CA 1
ATOM 4615 C C . LEU B 1 280 ? -3.646 7.098 18.031 1 97.88 280 LEU B C 1
ATOM 4617 O O . LEU B 1 280 ? -4.68 6.488 17.734 1 97.88 280 LEU B O 1
ATOM 4621 N N . MET B 1 281 ? -3.58 8.375 18.031 1 98.31 281 MET B N 1
ATOM 4622 C CA . MET B 1 281 ? -4.75 9.211 17.781 1 98.31 281 MET B CA 1
ATOM 4623 C C . MET B 1 281 ? -5.277 9.016 16.375 1 98.31 281 MET B C 1
ATOM 4625 O O . MET B 1 281 ? -6.488 8.914 16.156 1 98.31 281 MET B O 1
ATOM 4629 N N . ILE B 1 282 ? -4.438 8.938 15.422 1 98.5 282 ILE B N 1
ATOM 4630 C CA . ILE B 1 282 ? -4.855 8.773 14.031 1 98.5 282 ILE B CA 1
ATOM 4631 C C . ILE B 1 282 ? -5.473 7.387 13.844 1 98.5 282 ILE B C 1
ATOM 4633 O O . ILE B 1 282 ? -6.488 7.242 13.156 1 98.5 282 ILE B O 1
ATOM 4637 N N . ALA B 1 283 ? -4.848 6.367 14.438 1 98 283 ALA B N 1
ATOM 4638 C CA . ALA B 1 283 ? -5.43 5.027 14.375 1 98 283 ALA B CA 1
ATOM 4639 C C . ALA B 1 283 ? -6.855 5.02 14.914 1 98 283 ALA B C 1
ATOM 4641 O O . ALA B 1 283 ? -7.746 4.398 14.328 1 98 283 ALA B O 1
ATOM 4642 N N . LEU B 1 284 ? -7.078 5.715 15.992 1 98.12 284 LEU B N 1
ATOM 4643 C CA . LEU B 1 284 ? -8.406 5.789 16.594 1 98.12 284 LEU B CA 1
ATOM 4644 C C . LEU B 1 284 ? -9.375 6.531 15.688 1 98.12 284 LEU B C 1
ATOM 4646 O O . LEU B 1 284 ? -10.531 6.129 15.547 1 98.12 284 LEU B O 1
ATOM 4650 N N . ALA B 1 285 ? -8.922 7.602 15.094 1 98.06 285 ALA B N 1
ATOM 4651 C CA . ALA B 1 285 ? -9.773 8.359 14.18 1 98.06 285 ALA B CA 1
ATOM 4652 C C . ALA B 1 285 ? -10.188 7.508 12.984 1 98.06 285 ALA B C 1
ATOM 4654 O O . ALA B 1 285 ? -11.344 7.547 12.562 1 98.06 285 ALA B O 1
ATOM 4655 N N . VAL B 1 286 ? -9.25 6.73 12.453 1 98.25 286 VAL B N 1
ATOM 4656 C CA . VAL B 1 286 ? -9.531 5.863 11.312 1 98.25 286 VAL B CA 1
ATOM 4657 C C . VAL B 1 286 ? -10.484 4.746 11.727 1 98.25 286 VAL B C 1
ATOM 4659 O O . VAL B 1 286 ? -11.43 4.426 11.008 1 98.25 286 VAL B O 1
ATOM 4662 N N . LYS B 1 287 ? -10.227 4.172 12.859 1 98.06 287 LYS B N 1
ATOM 4663 C CA . LYS B 1 287 ? -11.133 3.148 13.383 1 98.06 287 LYS B CA 1
ATOM 4664 C C . LYS B 1 287 ? -12.555 3.684 13.508 1 98.06 287 LYS B C 1
ATOM 4666 O O . LYS B 1 287 ? -13.508 3.021 13.094 1 98.06 287 LYS B O 1
ATOM 4671 N N . GLN B 1 288 ? -12.656 4.863 14.086 1 97.44 288 GLN B N 1
ATOM 4672 C CA . GLN B 1 288 ? -13.961 5.5 14.242 1 97.44 288 GLN B CA 1
ATOM 4673 C C . GLN B 1 288 ? -14.664 5.645 12.898 1 97.44 288 GLN B C 1
ATOM 4675 O O . GLN B 1 288 ? -15.852 5.34 12.781 1 97.44 288 GLN B O 1
ATOM 4680 N N . ALA B 1 289 ? -13.977 6.098 11.945 1 97.38 289 ALA B N 1
ATOM 4681 C CA . ALA B 1 289 ? -14.539 6.297 10.609 1 97.38 289 ALA B CA 1
ATOM 4682 C C . ALA B 1 289 ? -15.055 4.98 10.031 1 97.38 289 ALA B C 1
ATOM 4684 O O . ALA B 1 289 ? -16.188 4.91 9.539 1 97.38 289 ALA B O 1
ATOM 4685 N N . LEU B 1 290 ? -14.25 3.936 10.109 1 97.81 290 LEU B N 1
ATOM 4686 C CA . LEU B 1 290 ? -14.609 2.643 9.539 1 97.81 290 LEU B CA 1
ATOM 4687 C C . LEU B 1 290 ? -15.805 2.037 10.273 1 97.81 290 LEU B C 1
ATOM 4689 O O . LEU B 1 290 ? -16.719 1.501 9.648 1 97.81 290 LEU B O 1
ATOM 4693 N N . LEU B 1 291 ? -15.812 2.166 11.562 1 97.56 291 LEU B N 1
ATOM 4694 C CA . LEU B 1 291 ? -16.906 1.625 12.375 1 97.56 291 LEU B CA 1
ATOM 4695 C C . LEU B 1 291 ? -18.219 2.307 12.031 1 97.56 291 LEU B C 1
ATOM 4697 O O . LEU B 1 291 ? -19.281 1.692 12.133 1 97.56 291 LEU B O 1
ATOM 4701 N N . SER B 1 292 ? -18.188 3.492 11.609 1 95.75 292 SER B N 1
ATOM 4702 C CA . SER B 1 292 ? -19.391 4.293 11.391 1 95.75 292 SER B CA 1
ATOM 4703 C C . SER B 1 292 ? -20 4.004 10.023 1 95.75 292 SER B C 1
ATOM 4705 O O . SER B 1 292 ? -21.062 4.531 9.688 1 95.75 292 SER B O 1
ATOM 4707 N N . MET B 1 293 ? -19.469 3.066 9.227 1 96.19 293 MET B N 1
ATOM 4708 C CA . MET B 1 293 ? -19.875 2.879 7.836 1 96.19 293 MET B CA 1
ATOM 4709 C C . MET B 1 293 ? -20.875 1.736 7.703 1 96.19 293 MET B C 1
ATOM 4711 O O . MET B 1 293 ? -21.312 1.42 6.598 1 96.19 293 MET B O 1
ATOM 4715 N N . ASP B 1 294 ? -21.266 1.126 8.805 1 95.94 294 ASP B N 1
ATOM 4716 C CA . ASP B 1 294 ? -22.172 -0.017 8.789 1 95.94 294 ASP B CA 1
ATOM 4717 C C . ASP B 1 294 ? -21.672 -1.097 7.828 1 95.94 294 ASP B C 1
ATOM 4719 O O . ASP B 1 294 ? -22.422 -1.561 6.965 1 95.94 294 ASP B O 1
ATOM 4723 N N . LEU B 1 295 ? -20.406 -1.433 7.914 1 96.5 295 LEU B N 1
ATOM 4724 C CA . LEU B 1 295 ? -19.766 -2.404 7.027 1 96.5 295 LEU B CA 1
ATOM 4725 C C . LEU B 1 295 ? -20.344 -3.801 7.258 1 96.5 295 LEU B C 1
ATOM 4727 O O . LEU B 1 295 ? -20.625 -4.18 8.398 1 96.5 295 LEU B O 1
ATOM 4731 N N . ARG B 1 296 ? -20.5 -4.543 6.203 1 95.06 296 ARG B N 1
ATOM 4732 C CA . ARG B 1 296 ? -21 -5.91 6.273 1 95.06 296 ARG B CA 1
ATOM 4733 C C . ARG B 1 296 ? -20.422 -6.758 5.141 1 95.06 296 ARG B C 1
ATOM 4735 O O . ARG B 1 296 ? -20.078 -6.234 4.078 1 95.06 296 ARG B O 1
ATOM 4742 N N . PHE B 1 297 ? -20.297 -7.996 5.391 1 92.44 297 PHE B N 1
ATOM 4743 C CA . PHE B 1 297 ? -20 -8.922 4.305 1 92.44 297 PHE B CA 1
ATOM 4744 C C . PHE B 1 297 ? -21.188 -9.039 3.35 1 92.44 297 PHE B C 1
ATOM 4746 O O . PHE B 1 297 ? -22.344 -8.898 3.76 1 92.44 297 PHE B O 1
ATOM 4753 N N . PRO B 1 298 ? -20.922 -9.219 2.076 1 90.19 298 PRO B N 1
ATOM 4754 C CA . PRO B 1 298 ? -22.047 -9.445 1.158 1 90.19 298 PRO B CA 1
ATOM 4755 C C . PRO B 1 298 ? -22.891 -10.656 1.545 1 90.19 298 PRO B C 1
ATOM 4757 O O . PRO B 1 298 ? -22.391 -11.586 2.178 1 90.19 298 PRO B O 1
ATOM 4760 N N . PRO B 1 299 ? -24.125 -10.523 1.215 1 85.62 299 PRO B N 1
ATOM 4761 C CA . PRO B 1 299 ? -24.969 -11.672 1.55 1 85.62 299 PRO B CA 1
ATOM 4762 C C . PRO B 1 299 ? -24.547 -12.945 0.83 1 85.62 299 PRO B C 1
ATOM 4764 O O . PRO B 1 299 ? -24.078 -12.891 -0.31 1 85.62 299 PRO B O 1
ATOM 4767 N N . GLY B 1 300 ? -24.609 -14.008 1.523 1 81.38 300 GLY B N 1
ATOM 4768 C CA . GLY B 1 300 ? -24.312 -15.281 0.902 1 81.38 300 GLY B CA 1
ATOM 4769 C C . GLY B 1 300 ? -25.281 -15.648 -0.211 1 81.38 300 GLY B C 1
ATOM 4770 O O . GLY B 1 300 ? -26.391 -15.141 -0.254 1 81.38 300 GLY B O 1
ATOM 4771 N N . ASP B 1 301 ? -24.75 -16.328 -1.199 1 81.56 301 ASP B N 1
ATOM 4772 C CA . ASP B 1 301 ? -25.594 -16.891 -2.254 1 81.56 301 ASP B CA 1
ATOM 4773 C C . ASP B 1 301 ? -26.297 -18.156 -1.787 1 81.56 301 ASP B C 1
ATOM 4775 O O . ASP B 1 301 ? -25.641 -19.172 -1.538 1 81.56 301 ASP B O 1
ATOM 4779 N N . PRO B 1 302 ? -27.594 -18.078 -1.637 1 82.38 302 PRO B N 1
ATOM 4780 C CA . PRO B 1 302 ? -28.312 -19.281 -1.192 1 82.38 302 PRO B CA 1
ATOM 4781 C C . PRO B 1 302 ? -28 -20.516 -2.041 1 82.38 302 PRO B C 1
ATOM 4783 O O . PRO B 1 302 ? -28.062 -21.641 -1.545 1 82.38 302 PRO B O 1
ATOM 4786 N N . ALA B 1 303 ? -27.641 -20.25 -3.309 1 81.75 303 ALA B N 1
ATOM 4787 C CA . ALA B 1 303 ? -27.359 -21.359 -4.215 1 81.75 303 ALA B CA 1
ATOM 4788 C C . ALA B 1 303 ? -26.094 -22.109 -3.785 1 81.75 303 ALA B C 1
ATOM 4790 O O . ALA B 1 303 ? -25.875 -23.25 -4.199 1 81.75 303 ALA B O 1
ATOM 4791 N N . LEU B 1 304 ? -25.359 -21.5 -2.904 1 83.31 304 LEU B N 1
ATOM 4792 C CA . LEU B 1 304 ? -24.078 -22.078 -2.504 1 83.31 304 LEU B CA 1
ATOM 4793 C C . LEU B 1 304 ? -24.234 -22.891 -1.221 1 83.31 304 LEU B C 1
ATOM 4795 O O . LEU B 1 304 ? -23.312 -23.609 -0.819 1 83.31 304 LEU B O 1
ATOM 4799 N N . GLN B 1 305 ? -25.422 -22.812 -0.62 1 81.56 305 GLN B N 1
ATOM 4800 C CA . GLN B 1 305 ? -25.625 -23.516 0.641 1 81.56 305 GLN B CA 1
ATOM 4801 C C . GLN B 1 305 ? -25.531 -25.016 0.446 1 81.56 305 GLN B C 1
ATOM 4803 O O . GLN B 1 305 ? -26.219 -25.578 -0.421 1 81.56 305 GLN B O 1
ATOM 4808 N N . GLY B 1 306 ? -24.75 -25.656 1.154 1 82 306 GLY B N 1
ATOM 4809 C CA . GLY B 1 306 ? -24.641 -27.094 1.139 1 82 306 GLY B CA 1
ATOM 4810 C C . GLY B 1 306 ? -23.781 -27.625 0 1 82 306 GLY B C 1
ATOM 4811 O O . GLY B 1 306 ? -23.641 -28.828 -0.178 1 82 306 GLY B O 1
ATOM 4812 N N . LEU B 1 307 ? -23.266 -26.734 -0.799 1 86.44 307 LEU B N 1
ATOM 4813 C CA . LEU B 1 307 ? -22.422 -27.125 -1.928 1 86.44 307 LEU B CA 1
ATOM 4814 C C . LEU B 1 307 ? -21.125 -27.734 -1.446 1 86.44 307 LEU B C 1
ATOM 4816 O O . LEU B 1 307 ? -20.516 -27.25 -0.497 1 86.44 307 LEU B O 1
ATOM 4820 N N . ARG B 1 308 ? -20.703 -28.953 -2.029 1 89 308 ARG B N 1
ATOM 4821 C CA . ARG B 1 308 ? -19.453 -29.641 -1.717 1 89 308 ARG B CA 1
ATOM 4822 C C . ARG B 1 308 ? -18.5 -29.609 -2.912 1 89 308 ARG B C 1
ATOM 4824 O O . ARG B 1 308 ? -18.906 -29.922 -4.035 1 89 308 ARG B O 1
ATOM 4831 N N . VAL B 1 309 ? -17.359 -29.188 -2.633 1 89 309 VAL B N 1
ATOM 4832 C CA . VAL B 1 309 ? -16.359 -29.141 -3.686 1 89 309 VAL B CA 1
ATOM 4833 C C . VAL B 1 309 ? -15.781 -30.547 -3.908 1 89 309 VAL B C 1
ATOM 4835 O O . VAL B 1 309 ? -15.398 -31.219 -2.953 1 89 309 VAL B O 1
ATOM 4838 N N . THR B 1 310 ? -15.898 -31.016 -5.145 1 85.94 310 THR B N 1
ATOM 4839 C CA . THR B 1 310 ? -15.391 -32.344 -5.453 1 85.94 310 THR B CA 1
ATOM 4840 C C . THR B 1 310 ? -14.023 -32.281 -6.129 1 85.94 310 THR B C 1
ATOM 4842 O O . THR B 1 310 ? -13.711 -31.266 -6.781 1 85.94 310 THR B O 1
#

Nearest PDB structures (foldseek):
  5o6m-assembly1_A  TM=9.795E-01  e=4.130E-28  Meiothermus ruber H328
  5lc9-assembly1_A  TM=9.802E-01  e=2.777E-27  Meiothermus ruber H328
  5o6k-assembly1_C  TM=9.682E-01  e=1.445E-27  Meiothermus ruber H328
  3rhf-assembly1_A  TM=9.707E-01  e=1.305E-24  Paenarthrobacter aurescens TC1
  5llb-assembly1_A  TM=9.533E-01  e=7.730E-16  Francisella tularensis subsp. tularensis SCHU S4

Foldseek 3Di:
DPPPQPAQDFDDQDDPVLQVLLCLLCVQLVHDGFDSVLSVVQSVQWGAAQSPDPFACVVPALQDQSPDPPDLVVLLVLLVVLLVSVQSLLVLQQQQQQAAEEEEEAEAPPLQLVVLCCSQNVSHDPVAEEEDEDDDDDPVCVVDDLCVVQVVQGDGRSHYYYYNHGSLVVLFPCVLVVVDDPVVSLVVLVVLQVVLVVCLVRHYQYAAEYSDEDLVLVVVSLVVLVVDPVNVVVDDPVSVVVSVSVVSRSVSVSVSQSSRNHNRHIYGYASRSDPSSRSSSVSSSSSSRSSSRSGHRDDDDPVCPPDDDD/DPPPQPAQDFDDQDDPVLQVLLCLLCVQLVHDGFDSVLSVVQSVQWGAAQRPDPFACVVPALQDQSPDPPDLVVLLVLLVVLLVSVQSLLVLQQQQQQAAEEEEEAEAPPLQLVVLCCSNNVSHDPVAEEEDEDDDDDPVCVVDDLCVVQVVQGDGGSHYYYYNHGSLVVLFPCVLVVVDDPVVSLVVLVVLQVVLVVCLVRHYQYAAEYSDEDLVLVVVSLVVLVVDPVNVVVDDPVSVVVSVSVVSRSVSVSVSQSSRNHNRHIYGYASRSDPSSSSSSVSSSSSSRSSSSSGHRDDDDPVCPPDDDD